Protein AF-0000000078791042 (afdb_homodimer)

pLDDT: mean 93.96, std 5.92, range [61.25, 98.75]

Organism: Lacticaseibacillus rhamnosus (strain LMS2-1) (NCBI:txid525361)

Structure (mmCIF, N/CA/C/O backbone):
data_AF-0000000078791042-model_v1
#
loop_
_entity.id
_entity.type
_entity.pdbx_description
1 polymer 'WYL domain-containing protein'
#
loop_
_atom_site.group_PDB
_atom_site.id
_atom_site.type_symbol
_atom_site.label_atom_id
_atom_site.label_alt_id
_atom_site.label_comp_id
_atom_site.label_asym_id
_atom_site.label_entity_id
_atom_site.label_seq_id
_atom_site.pdbx_PDB_ins_code
_atom_site.Cartn_x
_atom_site.Cartn_y
_atom_site.Cartn_z
_atom_site.occupancy
_atom_site.B_iso_or_equiv
_atom_site.auth_seq_id
_atom_site.auth_comp_id
_atom_site.auth_asym_id
_atom_site.auth_atom_id
_atom_site.pdbx_PDB_model_num
ATOM 1 N N . MET A 1 1 ? 15.125 -18.984 -14.133 1 85.19 1 MET A N 1
ATOM 2 C CA . MET A 1 1 ? 14.148 -17.922 -14.344 1 85.19 1 MET A CA 1
ATOM 3 C C . MET A 1 1 ? 12.906 -18.141 -13.492 1 85.19 1 MET A C 1
ATOM 5 O O . MET A 1 1 ? 12.453 -17.25 -12.789 1 85.19 1 MET A O 1
ATOM 9 N N . ASN A 1 2 ? 12.516 -19.375 -13.312 1 93.25 2 ASN A N 1
ATOM 10 C CA . ASN A 1 2 ? 11.312 -19.672 -12.547 1 93.25 2 ASN A CA 1
ATOM 11 C C . ASN A 1 2 ? 11.523 -19.422 -11.055 1 93.25 2 ASN A C 1
ATOM 13 O O . ASN A 1 2 ? 10.625 -18.953 -10.367 1 93.25 2 ASN A O 1
ATOM 17 N N . GLY A 1 3 ? 12.711 -19.719 -10.641 1 96.06 3 GLY A N 1
ATOM 18 C CA . GLY A 1 3 ? 13 -19.469 -9.234 1 96.06 3 GLY A CA 1
ATOM 19 C C . GLY A 1 3 ? 12.906 -18 -8.859 1 96.06 3 GLY A C 1
ATOM 20 O O . GLY A 1 3 ? 12.375 -17.656 -7.805 1 96.06 3 GLY A O 1
ATOM 21 N N . GLN A 1 4 ? 13.422 -17.172 -9.766 1 97.06 4 GLN A N 1
ATOM 22 C CA . GLN A 1 4 ? 13.383 -15.727 -9.555 1 97.06 4 GLN A CA 1
ATOM 23 C C . GLN A 1 4 ? 11.945 -15.211 -9.539 1 97.06 4 GLN A C 1
ATOM 25 O O . GLN A 1 4 ? 11.594 -14.359 -8.727 1 97.06 4 GLN A O 1
ATOM 30 N N . ILE A 1 5 ? 11.227 -15.773 -10.422 1 97.94 5 ILE A N 1
ATOM 31 C CA . ILE A 1 5 ? 9.82 -15.391 -10.547 1 97.94 5 ILE A CA 1
ATOM 32 C C . ILE A 1 5 ? 9.07 -15.773 -9.273 1 97.94 5 ILE A C 1
ATOM 34 O O . ILE A 1 5 ? 8.352 -14.953 -8.695 1 97.94 5 ILE A O 1
ATOM 38 N N . VAL A 1 6 ? 9.266 -16.984 -8.805 1 98.44 6 VAL A N 1
ATOM 39 C CA . VAL A 1 6 ? 8.57 -17.484 -7.621 1 98.44 6 VAL A CA 1
ATOM 40 C C . VAL A 1 6 ? 9 -16.672 -6.395 1 98.44 6 VAL A C 1
ATOM 42 O O . VAL A 1 6 ? 8.164 -16.344 -5.547 1 98.44 6 VAL A O 1
ATOM 45 N N . LEU A 1 7 ? 10.273 -16.359 -6.324 1 98.19 7 LEU A N 1
ATOM 46 C CA . LEU A 1 7 ? 10.773 -15.531 -5.227 1 98.19 7 LEU A CA 1
ATOM 47 C C . LEU A 1 7 ? 10.07 -14.172 -5.199 1 98.19 7 LEU A C 1
ATOM 49 O O . LEU A 1 7 ? 9.617 -13.727 -4.145 1 98.19 7 LEU A O 1
ATOM 53 N N . ALA A 1 8 ? 9.953 -13.562 -6.336 1 98.38 8 ALA A N 1
ATOM 54 C CA . ALA A 1 8 ? 9.328 -12.242 -6.445 1 98.38 8 ALA A CA 1
ATOM 55 C C . ALA A 1 8 ? 7.848 -12.305 -6.078 1 98.38 8 ALA A C 1
ATOM 57 O O . ALA A 1 8 ? 7.371 -11.531 -5.25 1 98.38 8 ALA A O 1
ATOM 58 N N . ILE A 1 9 ? 7.113 -13.266 -6.637 1 98.69 9 ILE A N 1
ATOM 59 C CA . ILE A 1 9 ? 5.68 -13.391 -6.398 1 98.69 9 ILE A CA 1
ATOM 60 C C . ILE A 1 9 ? 5.422 -13.664 -4.922 1 98.69 9 ILE A C 1
ATOM 62 O O . ILE A 1 9 ? 4.52 -13.078 -4.32 1 98.69 9 ILE A O 1
ATOM 66 N N . SER A 1 10 ? 6.23 -14.531 -4.375 1 98.69 10 SER A N 1
ATOM 67 C CA . SER A 1 10 ? 6.051 -14.906 -2.975 1 98.69 10 SER A CA 1
ATOM 68 C C . SER A 1 10 ? 6.227 -13.703 -2.055 1 98.69 10 SER A C 1
ATOM 70 O O . SER A 1 10 ? 5.426 -13.492 -1.141 1 98.69 10 SER A O 1
ATOM 72 N N . ASN A 1 11 ? 7.254 -12.922 -2.299 1 98.5 11 ASN A N 1
ATOM 73 C CA . ASN A 1 11 ? 7.465 -11.734 -1.477 1 98.5 11 ASN A CA 1
ATOM 74 C C . ASN A 1 11 ? 6.312 -10.742 -1.615 1 98.5 11 ASN A C 1
ATOM 76 O O . ASN A 1 11 ? 5.891 -10.133 -0.631 1 98.5 11 ASN A O 1
ATOM 80 N N . ILE A 1 12 ? 5.812 -10.578 -2.793 1 98.5 12 ILE A N 1
ATOM 81 C CA . ILE A 1 12 ? 4.695 -9.664 -3.027 1 98.5 12 ILE A CA 1
ATOM 82 C C . ILE A 1 12 ? 3.459 -10.164 -2.279 1 98.5 12 ILE A C 1
ATOM 84 O O . ILE A 1 12 ? 2.758 -9.383 -1.638 1 98.5 12 ILE A O 1
ATOM 88 N N . LEU A 1 13 ? 3.213 -11.492 -2.334 1 98.38 13 LEU A N 1
ATOM 89 C CA . LEU A 1 13 ? 2.104 -12.078 -1.59 1 98.38 13 LEU A CA 1
ATOM 90 C C . LEU A 1 13 ? 2.254 -11.812 -0.095 1 98.38 13 LEU A C 1
ATOM 92 O O . LEU A 1 13 ? 1.306 -11.375 0.561 1 98.38 13 LEU A O 1
ATOM 96 N N . LEU A 1 14 ? 3.438 -12.055 0.384 1 97.88 14 LEU A N 1
ATOM 97 C CA . LEU A 1 14 ? 3.723 -11.914 1.808 1 97.88 14 LEU A CA 1
ATOM 98 C C . LEU A 1 14 ? 3.58 -10.461 2.248 1 97.88 14 LEU A C 1
ATOM 100 O O . LEU A 1 14 ? 3.125 -10.188 3.359 1 97.88 14 LEU A O 1
ATOM 104 N N . GLY A 1 15 ? 3.941 -9.57 1.376 1 97.38 15 GLY A N 1
ATOM 105 C CA . GLY A 1 15 ? 3.861 -8.148 1.702 1 97.38 15 GLY A CA 1
ATOM 106 C C . GLY A 1 15 ? 2.469 -7.578 1.532 1 97.38 15 GLY A C 1
ATOM 107 O O . GLY A 1 15 ? 2.176 -6.488 2.031 1 97.38 15 GLY A O 1
ATOM 108 N N . SER A 1 16 ? 1.621 -8.273 0.773 1 97.19 16 SER A N 1
ATOM 109 C CA . SER A 1 16 ? 0.273 -7.777 0.514 1 97.19 16 SER A CA 1
ATOM 110 C C . SER A 1 16 ? -0.591 -7.844 1.77 1 97.19 16 SER A C 1
ATOM 112 O O . SER A 1 16 ? -1.515 -7.047 1.937 1 97.19 16 SER A O 1
ATOM 114 N N . ARG A 1 17 ? -0.353 -8.891 2.625 1 96.75 17 ARG A N 1
ATOM 115 C CA . ARG A 1 17 ? -1.062 -9.141 3.877 1 96.75 17 ARG A CA 1
ATOM 116 C C . ARG A 1 17 ? -2.518 -9.516 3.615 1 96.75 17 ARG A C 1
ATOM 118 O O . ARG A 1 17 ? -3.33 -9.555 4.543 1 96.75 17 ARG A O 1
ATOM 125 N N . ALA A 1 18 ? -2.816 -9.82 2.42 1 96.88 18 ALA A N 1
ATOM 126 C CA . ALA A 1 18 ? -4.203 -9.875 1.97 1 96.88 18 ALA A CA 1
ATOM 127 C C . ALA A 1 18 ? -4.824 -11.242 2.264 1 96.88 18 ALA A C 1
ATOM 129 O O . ALA A 1 18 ? -6.047 -11.375 2.334 1 96.88 18 ALA A O 1
ATOM 130 N N . LEU A 1 19 ? -4 -12.281 2.391 1 96.94 19 LEU A N 1
ATOM 131 C CA . LEU A 1 19 ? -4.523 -13.641 2.455 1 96.94 19 LEU A CA 1
ATOM 132 C C . LEU A 1 19 ? -4.473 -14.172 3.883 1 96.94 19 LEU A C 1
ATOM 134 O O . LEU A 1 19 ? -3.547 -13.859 4.633 1 96.94 19 LEU A O 1
ATOM 138 N N . LEU A 1 20 ? -5.477 -14.984 4.199 1 96.44 20 LEU A N 1
ATOM 139 C CA . LEU A 1 20 ? -5.379 -15.781 5.414 1 96.44 20 LEU A CA 1
ATOM 140 C C . LEU A 1 20 ? -4.18 -16.719 5.352 1 96.44 20 LEU A C 1
ATOM 142 O O . LEU A 1 20 ? -3.812 -17.188 4.277 1 96.44 20 LEU A O 1
ATOM 146 N N . PRO A 1 21 ? -3.635 -17.016 6.555 1 95.25 21 PRO A N 1
ATOM 147 C CA . PRO A 1 21 ? -2.453 -17.875 6.574 1 95.25 21 PRO A CA 1
ATOM 148 C C . PRO A 1 21 ? -2.662 -19.188 5.797 1 95.25 21 PRO A C 1
ATOM 150 O O . PRO A 1 21 ? -1.775 -19.609 5.055 1 95.25 21 PRO A O 1
ATOM 153 N N . SER A 1 22 ? -3.818 -19.781 5.887 1 96.31 22 SER A N 1
ATOM 154 C CA . SER A 1 22 ? -4.086 -21.031 5.176 1 96.31 22 SER A CA 1
ATOM 155 C C . SER A 1 22 ? -4.117 -20.812 3.666 1 96.31 22 SER A C 1
ATOM 157 O O . SER A 1 22 ? -3.613 -21.641 2.902 1 96.31 22 SER A O 1
ATOM 159 N N . GLU A 1 23 ? -4.707 -19.719 3.24 1 97.12 23 GLU A N 1
ATOM 160 C CA . GLU A 1 23 ? -4.746 -19.391 1.819 1 97.12 23 GLU A CA 1
ATOM 161 C C . GLU A 1 23 ? -3.359 -19.031 1.298 1 97.12 23 GLU A C 1
ATOM 163 O O . GLU A 1 23 ? -3.016 -19.344 0.159 1 97.12 23 GLU A O 1
ATOM 168 N N . LEU A 1 24 ? -2.637 -18.312 2.15 1 97.69 24 LEU A N 1
ATOM 169 C CA . LEU A 1 24 ? -1.258 -18 1.796 1 97.69 24 LEU A CA 1
ATOM 170 C C . LEU A 1 24 ? -0.441 -19.266 1.594 1 97.69 24 LEU A C 1
ATOM 172 O O . LEU A 1 24 ? 0.312 -19.375 0.624 1 97.69 24 LEU A O 1
ATOM 176 N N . ASP A 1 25 ? -0.607 -20.219 2.475 1 97.5 25 ASP A N 1
ATOM 177 C CA . ASP A 1 25 ? 0.098 -21.484 2.354 1 97.5 25 ASP A CA 1
ATOM 178 C C . ASP A 1 25 ? -0.269 -22.203 1.051 1 97.5 25 ASP A C 1
ATOM 180 O O . ASP A 1 25 ? 0.604 -22.719 0.357 1 97.5 25 ASP A O 1
ATOM 184 N N . ALA A 1 26 ? -1.521 -22.219 0.765 1 97.62 26 ALA A N 1
ATOM 185 C CA . ALA A 1 26 ? -1.974 -22.844 -0.479 1 97.62 26 ALA A CA 1
ATOM 186 C C . ALA A 1 26 ? -1.373 -22.141 -1.692 1 97.62 26 ALA A C 1
ATOM 188 O O . ALA A 1 26 ? -0.948 -22.781 -2.648 1 97.62 26 ALA A O 1
ATOM 189 N N . ALA A 1 27 ? -1.361 -20.828 -1.652 1 98.12 27 ALA A N 1
ATOM 190 C CA . ALA A 1 27 ? -0.813 -20.031 -2.75 1 98.12 27 ALA A CA 1
ATOM 191 C C . ALA A 1 27 ? 0.679 -20.297 -2.928 1 98.12 27 ALA A C 1
ATOM 193 O O . ALA A 1 27 ? 1.148 -20.516 -4.047 1 98.12 27 ALA A O 1
ATOM 194 N N . LEU A 1 28 ? 1.379 -20.312 -1.827 1 98.31 28 LEU A N 1
ATOM 195 C CA . LEU A 1 28 ? 2.812 -20.578 -1.887 1 98.31 28 LEU A CA 1
ATOM 196 C C . LEU A 1 28 ? 3.092 -21.984 -2.377 1 98.31 28 LEU A C 1
ATOM 198 O O . LEU A 1 28 ? 4.008 -22.203 -3.176 1 98.31 28 LEU A O 1
ATOM 202 N N . ASN A 1 29 ? 2.352 -22.938 -1.896 1 97.94 29 ASN A N 1
ATOM 203 C CA . ASN A 1 29 ? 2.51 -24.312 -2.359 1 97.94 29 ASN A CA 1
ATOM 204 C C . ASN A 1 29 ? 2.277 -24.422 -3.863 1 97.94 29 ASN A C 1
ATOM 206 O O . ASN A 1 29 ? 2.998 -25.156 -4.555 1 97.94 29 ASN A O 1
ATOM 210 N N . TYR A 1 30 ? 1.313 -23.781 -4.324 1 98.19 30 TYR A N 1
ATOM 211 C CA . TYR A 1 30 ? 1.062 -23.75 -5.758 1 98.19 30 TYR A CA 1
ATOM 212 C C . TYR A 1 30 ? 2.268 -23.203 -6.516 1 98.19 30 TYR A C 1
ATOM 214 O O . TYR A 1 30 ? 2.701 -23.797 -7.512 1 98.19 30 TYR A O 1
ATOM 222 N N . LEU A 1 31 ? 2.785 -22.078 -6.066 1 98.25 31 LEU A N 1
ATOM 223 C CA . LEU A 1 31 ? 3.943 -21.469 -6.699 1 98.25 31 LEU A CA 1
ATOM 224 C C . LEU A 1 31 ? 5.133 -22.422 -6.719 1 98.25 31 LEU A C 1
ATOM 226 O O . LEU A 1 31 ? 5.809 -22.562 -7.738 1 98.25 31 LEU A O 1
ATOM 230 N N . PHE A 1 32 ? 5.32 -23.109 -5.645 1 98 32 PHE A N 1
ATOM 231 C CA . PHE A 1 32 ? 6.496 -23.953 -5.484 1 98 32 PHE A CA 1
ATOM 232 C C . PHE A 1 32 ? 6.363 -25.234 -6.305 1 98 32 PHE A C 1
ATOM 234 O O . PHE A 1 32 ? 7.363 -25.844 -6.699 1 98 32 PHE A O 1
ATOM 241 N N . SER A 1 33 ? 5.16 -25.625 -6.555 1 96.69 33 SER A N 1
ATOM 242 C CA . SER A 1 33 ? 4.918 -26.891 -7.238 1 96.69 33 SER A CA 1
ATOM 243 C C . SER A 1 33 ? 5.473 -26.875 -8.656 1 96.69 33 SER A C 1
ATOM 245 O O . SER A 1 33 ? 5.695 -27.922 -9.258 1 96.69 33 SER A O 1
ATOM 247 N N . GLY A 1 34 ? 5.695 -25.672 -9.195 1 95.88 34 GLY A N 1
ATOM 248 C CA . GLY A 1 34 ? 6.242 -25.562 -10.539 1 95.88 34 GLY A CA 1
ATOM 249 C C . GLY A 1 34 ? 7.758 -25.562 -10.578 1 95.88 34 GLY A C 1
ATOM 250 O O . GLY A 1 34 ? 8.359 -25.562 -11.648 1 95.88 34 GLY A O 1
ATOM 251 N N . LEU A 1 35 ? 8.391 -25.672 -9.484 1 97.56 35 LEU A N 1
ATOM 252 C CA . LEU A 1 35 ? 9.844 -25.656 -9.391 1 97.56 35 LEU A CA 1
ATOM 253 C C . LEU A 1 35 ? 10.391 -27.078 -9.203 1 97.56 35 LEU A C 1
ATOM 255 O O . LEU A 1 35 ? 9.688 -27.953 -8.695 1 97.56 35 LEU A O 1
ATOM 259 N N . SER A 1 36 ? 11.656 -27.297 -9.617 1 97.19 36 SER A N 1
ATOM 260 C CA . SER A 1 36 ? 12.359 -28.516 -9.25 1 97.19 36 SER A CA 1
ATOM 261 C C . SER A 1 36 ? 12.547 -28.625 -7.742 1 97.19 36 SER A C 1
ATOM 263 O O . SER A 1 36 ? 12.523 -27.609 -7.043 1 97.19 36 SER A O 1
ATOM 265 N N . PRO A 1 37 ? 12.711 -29.797 -7.246 1 97.19 37 PRO A N 1
ATOM 266 C CA . PRO A 1 37 ? 12.914 -29.953 -5.805 1 97.19 37 PRO A CA 1
ATOM 267 C C . PRO A 1 37 ? 14.078 -29.109 -5.277 1 97.19 37 PRO A C 1
ATOM 269 O O . PRO A 1 37 ? 13.969 -28.516 -4.207 1 97.19 37 PRO A O 1
ATOM 272 N N . VAL A 1 38 ? 15.133 -29.062 -6.004 1 96.94 38 VAL A N 1
ATOM 273 C CA . VAL A 1 38 ? 16.297 -28.297 -5.59 1 96.94 38 VAL A CA 1
ATOM 274 C C . VAL A 1 38 ? 15.945 -26.812 -5.504 1 96.94 38 VAL A C 1
ATOM 276 O O . VAL A 1 38 ? 16.297 -26.141 -4.531 1 96.94 38 VAL A O 1
ATOM 279 N N . LYS A 1 39 ? 15.211 -26.312 -6.477 1 96.81 39 LYS A N 1
ATOM 280 C CA . LYS A 1 39 ? 14.836 -24.906 -6.504 1 96.81 39 LYS A CA 1
ATOM 281 C C . LYS A 1 39 ? 13.812 -24.578 -5.414 1 96.81 39 LYS A C 1
ATOM 283 O O . LYS A 1 39 ? 13.805 -23.484 -4.867 1 96.81 39 LYS A O 1
ATOM 288 N N . GLN A 1 40 ? 12.984 -25.547 -5.102 1 97.81 40 GLN A N 1
ATOM 289 C CA . GLN A 1 40 ? 12.039 -25.359 -4.008 1 97.81 40 GLN A CA 1
ATOM 290 C C . GLN A 1 40 ? 12.773 -25.109 -2.689 1 97.81 40 GLN A C 1
ATOM 292 O O . GLN A 1 40 ? 12.43 -24.188 -1.95 1 97.81 40 GLN A O 1
ATOM 297 N N . VAL A 1 41 ? 13.703 -25.938 -2.438 1 97.06 41 VAL A N 1
ATOM 298 C CA . VAL A 1 41 ? 14.469 -25.812 -1.2 1 97.06 41 VAL A CA 1
ATOM 299 C C . VAL A 1 41 ? 15.156 -24.453 -1.152 1 97.06 41 VAL A C 1
ATOM 301 O O . VAL A 1 41 ? 15.125 -23.766 -0.127 1 97.06 41 VAL A O 1
ATOM 304 N N . GLU A 1 42 ? 15.758 -24.047 -2.258 1 96 42 GLU A N 1
ATOM 305 C CA . GLU A 1 42 ? 16.484 -22.781 -2.352 1 96 42 GLU A CA 1
ATOM 306 C C . GLU A 1 42 ? 15.555 -21.594 -2.082 1 96 42 GLU A C 1
ATOM 308 O O . GLU A 1 42 ? 15.859 -20.734 -1.252 1 96 42 GLU A O 1
ATOM 313 N N . VAL A 1 43 ? 14.422 -21.562 -2.768 1 97.12 43 VAL A N 1
ATOM 314 C CA . VAL A 1 43 ? 13.508 -20.422 -2.656 1 97.12 43 VAL A CA 1
ATOM 315 C C . VAL A 1 43 ? 12.883 -20.406 -1.264 1 97.12 43 VAL A C 1
ATOM 317 O O . VAL A 1 43 ? 12.711 -19.344 -0.67 1 97.12 43 VAL A O 1
ATOM 320 N N . ARG A 1 44 ? 12.586 -21.547 -0.712 1 96.62 44 ARG A N 1
ATOM 321 C CA . ARG A 1 44 ? 12.031 -21.625 0.635 1 96.62 44 ARG A CA 1
ATOM 322 C C . ARG A 1 44 ? 13.008 -21.047 1.659 1 96.62 44 ARG A C 1
ATOM 324 O O . ARG A 1 44 ? 12.594 -20.359 2.594 1 96.62 44 ARG A O 1
ATOM 331 N N . GLN A 1 45 ? 14.211 -21.375 1.488 1 95.12 45 GLN A N 1
ATOM 332 C CA . GLN A 1 45 ? 15.234 -20.844 2.383 1 95.12 45 GLN A CA 1
ATOM 333 C C . GLN A 1 45 ? 15.312 -19.328 2.275 1 95.12 45 GLN A C 1
ATOM 335 O O . GLN A 1 45 ? 15.43 -18.625 3.289 1 95.12 45 GLN A O 1
ATOM 340 N N . GLN A 1 46 ? 15.242 -18.859 1.107 1 95.19 46 GLN A N 1
ATOM 341 C CA . GLN A 1 46 ? 15.344 -17.422 0.863 1 95.19 46 GLN A CA 1
ATOM 342 C C . GLN A 1 46 ? 14.141 -16.672 1.434 1 95.19 46 GLN A C 1
ATOM 344 O O . GLN A 1 46 ? 14.219 -15.492 1.745 1 95.19 46 GLN A O 1
ATOM 349 N N . LEU A 1 47 ? 13.008 -17.344 1.618 1 95.94 47 LEU A N 1
ATOM 350 C CA . LEU A 1 47 ? 11.766 -16.719 2.053 1 95.94 47 LEU A CA 1
ATOM 351 C C . LEU A 1 47 ? 11.547 -16.922 3.551 1 95.94 47 LEU A C 1
ATOM 353 O O . LEU A 1 47 ? 10.547 -16.469 4.102 1 95.94 47 LEU A O 1
ATOM 357 N N . ARG A 1 48 ? 12.461 -17.562 4.191 1 93.75 48 ARG A N 1
ATOM 358 C CA . ARG A 1 48 ? 12.266 -17.969 5.582 1 93.75 48 ARG A CA 1
ATOM 359 C C . ARG A 1 48 ? 11.891 -16.781 6.457 1 93.75 48 ARG A C 1
ATOM 361 O O . ARG A 1 48 ? 10.898 -16.828 7.188 1 93.75 48 ARG A O 1
ATOM 368 N N . ILE A 1 49 ? 12.625 -15.727 6.355 1 92.88 49 ILE A N 1
ATOM 369 C CA . ILE A 1 49 ? 12.398 -14.555 7.199 1 92.88 49 ILE A CA 1
ATOM 370 C C . ILE A 1 49 ? 11.07 -13.906 6.832 1 92.88 49 ILE A C 1
ATOM 372 O O . ILE A 1 49 ? 10.242 -13.625 7.707 1 92.88 49 ILE A O 1
ATOM 376 N N . ALA A 1 50 ? 10.852 -13.656 5.566 1 94.56 50 ALA A N 1
ATOM 377 C CA . ALA A 1 50 ? 9.617 -13.016 5.113 1 94.56 50 ALA A CA 1
ATOM 378 C C . ALA A 1 50 ? 8.398 -13.844 5.5 1 94.56 50 ALA A C 1
ATOM 380 O O . ALA A 1 50 ? 7.41 -13.305 6.008 1 94.56 50 ALA A O 1
ATOM 381 N N . ARG A 1 51 ? 8.469 -15.102 5.277 1 95.31 51 ARG A N 1
ATOM 382 C CA . ARG A 1 51 ? 7.348 -15.984 5.586 1 95.31 51 ARG A CA 1
ATOM 383 C C . ARG A 1 51 ? 7.09 -16.031 7.086 1 95.31 51 ARG A C 1
ATOM 385 O O . ARG A 1 51 ? 5.938 -16 7.523 1 95.31 51 ARG A O 1
ATOM 392 N N . GLY A 1 52 ? 8.117 -16.109 7.852 1 94.94 52 GLY A N 1
ATOM 393 C CA . GLY A 1 52 ? 7.992 -16.156 9.297 1 94.94 52 GLY A CA 1
ATOM 394 C C . GLY A 1 52 ? 7.457 -14.875 9.898 1 94.94 52 GLY A C 1
ATOM 395 O O . GLY A 1 52 ? 7.02 -14.859 11.055 1 94.94 52 GLY A O 1
ATOM 396 N N . SER A 1 53 ? 7.523 -13.836 9.117 1 95.5 53 SER A N 1
ATOM 397 C CA . SER A 1 53 ? 7.117 -12.523 9.617 1 95.5 53 SER A CA 1
ATOM 398 C C . SER A 1 53 ? 5.801 -12.078 8.992 1 95.5 53 SER A C 1
ATOM 400 O O . SER A 1 53 ? 5.473 -10.891 9.008 1 95.5 53 SER A O 1
ATOM 402 N N . TYR A 1 54 ? 5.121 -13.023 8.375 1 96.25 54 TYR A N 1
ATOM 403 C CA . TYR A 1 54 ? 3.854 -12.656 7.75 1 96.25 54 TYR A CA 1
ATOM 404 C C . TYR A 1 54 ? 2.904 -12.031 8.773 1 96.25 54 TYR A C 1
ATOM 406 O O . TYR A 1 54 ? 2.74 -12.562 9.875 1 96.25 54 TYR A O 1
ATOM 414 N N . THR A 1 55 ? 2.295 -10.914 8.445 1 95.25 55 THR A N 1
ATOM 415 C CA . THR A 1 55 ? 1.354 -10.172 9.273 1 95.25 55 THR A CA 1
ATOM 416 C C . THR A 1 55 ? 0.046 -9.93 8.516 1 95.25 55 THR A C 1
ATOM 418 O O . THR A 1 55 ? -0.054 -8.992 7.723 1 95.25 55 THR A O 1
ATOM 421 N N . PRO A 1 56 ? -0.935 -10.727 8.805 1 94.25 56 PRO A N 1
ATOM 422 C CA . PRO A 1 56 ? -2.219 -10.539 8.125 1 94.25 56 PRO A CA 1
ATOM 423 C C . PRO A 1 56 ? -2.918 -9.25 8.547 1 94.25 56 PRO A C 1
ATOM 425 O O . PRO A 1 56 ? -2.504 -8.602 9.516 1 94.25 56 PRO A O 1
ATOM 428 N N . LEU A 1 57 ? -3.957 -8.875 7.777 1 94.88 57 LEU A N 1
ATOM 429 C CA . LEU A 1 57 ? -4.801 -7.742 8.148 1 94.88 57 LEU A CA 1
ATOM 430 C C . LEU A 1 57 ? -5.523 -8.016 9.469 1 94.88 57 LEU A C 1
ATOM 432 O O . LEU A 1 57 ? -5.539 -9.148 9.945 1 94.88 57 LEU A O 1
ATOM 436 N N . SER A 1 58 ? -6.109 -7.016 10.055 1 92.75 58 SER A N 1
ATOM 437 C CA . SER A 1 58 ? -6.676 -7.078 11.398 1 92.75 58 SER A CA 1
ATOM 438 C C . SER A 1 58 ? -7.871 -8.023 11.453 1 92.75 58 SER A C 1
ATOM 440 O O . SER A 1 58 ? -8.133 -8.641 12.484 1 92.75 58 SER A O 1
ATOM 442 N N . GLN A 1 59 ? -8.633 -8.094 10.375 1 91.56 59 GLN A N 1
ATOM 443 C CA . GLN A 1 59 ? -9.781 -8.992 10.281 1 91.56 59 GLN A CA 1
ATOM 444 C C . GLN A 1 59 ? -9.719 -9.828 9.008 1 91.56 59 GLN A C 1
ATOM 446 O O . GLN A 1 59 ? -10.555 -9.672 8.117 1 91.56 59 GLN A O 1
ATOM 451 N N . PRO A 1 60 ? -8.797 -10.719 9.102 1 90.12 60 PRO A N 1
ATOM 452 C CA . PRO A 1 60 ? -8.609 -11.516 7.887 1 90.12 60 PRO A CA 1
ATOM 453 C C . PRO A 1 60 ? -9.797 -12.422 7.582 1 90.12 60 PRO A C 1
ATOM 455 O O . PRO A 1 60 ? -10.414 -12.969 8.5 1 90.12 60 PRO A O 1
ATOM 458 N N . LYS A 1 61 ? -10.164 -12.539 6.332 1 91.56 61 LYS A N 1
ATOM 459 C CA . LYS A 1 61 ? -11.273 -13.367 5.863 1 91.56 61 LYS A CA 1
ATOM 460 C C . LYS A 1 61 ? -10.82 -14.32 4.758 1 91.56 61 LYS A C 1
ATOM 462 O O . LYS A 1 61 ? -9.82 -14.062 4.086 1 91.56 61 LYS A O 1
ATOM 467 N N . LEU A 1 62 ? -11.539 -15.406 4.688 1 90.81 62 LEU A N 1
ATOM 468 C CA . LEU A 1 62 ? -11.391 -16.25 3.508 1 90.81 62 LEU A CA 1
ATOM 469 C C . LEU A 1 62 ? -11.82 -15.516 2.248 1 90.81 62 LEU A C 1
ATOM 471 O O . LEU A 1 62 ? -12.938 -14.984 2.188 1 90.81 62 LEU A O 1
ATOM 475 N N . LEU A 1 63 ? -10.922 -15.5 1.226 1 93.94 63 LEU A N 1
ATOM 476 C CA . LEU A 1 63 ? -11.211 -14.594 0.119 1 93.94 63 LEU A CA 1
ATOM 477 C C . LEU A 1 63 ? -11.227 -15.344 -1.208 1 93.94 63 LEU A C 1
ATOM 479 O O . LEU A 1 63 ? -11.828 -14.883 -2.18 1 93.94 63 LEU A O 1
ATOM 483 N N . LEU A 1 64 ? -10.578 -16.484 -1.309 1 95.19 64 LEU A N 1
ATOM 484 C CA . LEU A 1 64 ? -10.328 -17.125 -2.598 1 95.19 64 LEU A CA 1
ATOM 485 C C . LEU A 1 64 ? -11.648 -17.516 -3.268 1 95.19 64 LEU A C 1
ATOM 487 O O . LEU A 1 64 ? -11.844 -17.234 -4.453 1 95.19 64 LEU A O 1
ATOM 491 N N . SER A 1 65 ? -12.523 -18.125 -2.479 1 94.31 65 SER A N 1
ATOM 492 C CA . SER A 1 65 ? -13.805 -18.562 -3.043 1 94.31 65 SER A CA 1
ATOM 493 C C . SER A 1 65 ? -14.656 -17.359 -3.457 1 94.31 65 SER A C 1
ATOM 495 O O . SER A 1 65 ? -15.266 -17.375 -4.527 1 94.31 65 SER A O 1
ATOM 497 N N . ARG A 1 66 ? -14.695 -16.359 -2.588 1 95.5 66 ARG A N 1
ATOM 498 C CA . ARG A 1 66 ? -15.477 -15.164 -2.871 1 95.5 66 ARG A CA 1
ATOM 499 C C . ARG A 1 66 ? -14.938 -14.438 -4.098 1 95.5 66 ARG A C 1
ATOM 501 O O . ARG A 1 66 ? -15.703 -13.914 -4.906 1 95.5 66 ARG A O 1
ATOM 508 N N . LEU A 1 67 ? -13.68 -14.359 -4.242 1 97.06 67 LEU A N 1
ATOM 509 C CA . LEU A 1 67 ? -13.039 -13.742 -5.395 1 97.06 67 LEU A CA 1
ATOM 510 C C . LEU A 1 67 ? -13.477 -14.43 -6.688 1 97.06 67 LEU A C 1
ATOM 512 O O . LEU A 1 67 ? -13.844 -13.758 -7.656 1 97.06 67 LEU A O 1
ATOM 516 N N . ALA A 1 68 ? -13.398 -15.695 -6.676 1 95.31 68 ALA A N 1
ATOM 517 C CA . ALA A 1 68 ? -13.766 -16.484 -7.855 1 95.31 68 ALA A CA 1
ATOM 518 C C . ALA A 1 68 ? -15.242 -16.312 -8.188 1 95.31 68 ALA A C 1
ATOM 520 O O . ALA A 1 68 ? -15.617 -16.219 -9.352 1 95.31 68 ALA A O 1
ATOM 521 N N . GLU A 1 69 ? -16.016 -16.328 -7.172 1 96.56 69 GLU A N 1
ATOM 522 C CA . GLU A 1 69 ? -17.453 -16.156 -7.344 1 96.56 69 GLU A CA 1
ATOM 523 C C . GLU A 1 69 ? -17.766 -14.812 -7.992 1 96.56 69 GLU A C 1
ATOM 525 O O . GLU A 1 69 ? -18.516 -14.75 -8.969 1 96.56 69 GLU A O 1
ATOM 530 N N . VAL A 1 70 ? -17.203 -13.797 -7.473 1 97.62 70 VAL A N 1
ATOM 531 C CA . VAL A 1 70 ? -17.484 -12.453 -7.969 1 97.62 70 VAL A CA 1
ATOM 532 C C . VAL A 1 70 ? -16.922 -12.305 -9.383 1 97.62 70 VAL A C 1
ATOM 534 O O . VAL A 1 70 ? -17.562 -11.695 -10.242 1 97.62 70 VAL A O 1
ATOM 537 N N . ALA A 1 71 ? -15.773 -12.859 -9.633 1 97 71 ALA A N 1
ATOM 538 C CA . ALA A 1 71 ? -15.203 -12.828 -10.977 1 97 71 ALA A CA 1
ATOM 539 C C . ALA A 1 71 ? -16.141 -13.5 -11.977 1 97 71 ALA A C 1
ATOM 541 O O . ALA A 1 71 ? -16.312 -13.023 -13.102 1 97 71 ALA A O 1
ATOM 542 N N . ALA A 1 72 ? -16.703 -14.586 -11.594 1 95.5 72 ALA A N 1
ATOM 543 C CA . ALA A 1 72 ? -17.656 -15.289 -12.453 1 95.5 72 ALA A CA 1
ATOM 544 C C . ALA A 1 72 ? -18.906 -14.445 -12.703 1 95.5 72 ALA A C 1
ATOM 546 O O . ALA A 1 72 ? -19.438 -14.43 -13.812 1 95.5 72 ALA A O 1
ATOM 547 N N . TYR A 1 73 ? -19.391 -13.773 -11.602 1 97.31 73 TYR A N 1
ATOM 548 C CA . TYR A 1 73 ? -20.547 -12.898 -11.766 1 97.31 73 TYR A CA 1
ATOM 549 C C . TYR A 1 73 ? -20.25 -11.773 -12.75 1 97.31 73 TYR A C 1
ATOM 551 O O . TYR A 1 73 ? -21.109 -11.383 -13.539 1 97.31 73 TYR A O 1
ATOM 559 N N . ILE A 1 74 ? -19.062 -11.25 -12.727 1 96.19 74 ILE A N 1
ATOM 560 C CA . ILE A 1 74 ? -18.656 -10.203 -13.656 1 96.19 74 ILE A CA 1
ATOM 561 C C . ILE A 1 74 ? -18.625 -10.75 -15.078 1 96.19 74 ILE A C 1
ATOM 563 O O . ILE A 1 74 ? -19.188 -10.148 -15.992 1 96.19 74 ILE A O 1
ATOM 567 N N . ALA A 1 75 ? -18.062 -11.891 -15.258 1 92.94 75 ALA A N 1
ATOM 568 C CA . ALA A 1 75 ? -17.906 -12.5 -16.578 1 92.94 75 ALA A CA 1
ATOM 569 C C . ALA A 1 75 ? -19.25 -12.82 -17.203 1 92.94 75 ALA A C 1
ATOM 571 O O . ALA A 1 75 ? -19.422 -12.75 -18.422 1 92.94 75 ALA A O 1
ATOM 572 N N . ASN A 1 76 ? -20.219 -13.102 -16.375 1 94.31 76 ASN A N 1
ATOM 573 C CA . ASN A 1 76 ? -21.531 -13.516 -16.875 1 94.31 76 ASN A CA 1
ATOM 574 C C . ASN A 1 76 ? -22.547 -12.391 -16.75 1 94.31 76 ASN A C 1
ATOM 576 O O . ASN A 1 76 ? -23.75 -12.633 -16.875 1 94.31 76 ASN A O 1
ATOM 580 N N . HIS A 1 77 ? -22.172 -11.234 -16.453 1 94.56 77 HIS A N 1
ATOM 581 C CA . HIS A 1 77 ? -23 -10.031 -16.391 1 94.56 77 HIS A CA 1
ATOM 582 C C . HIS A 1 77 ? -24.172 -10.219 -15.445 1 94.56 77 HIS A C 1
ATOM 584 O O . HIS A 1 77 ? -25.328 -9.992 -15.836 1 94.56 77 HIS A O 1
ATOM 590 N N . ARG A 1 78 ? -23.875 -10.578 -14.195 1 97 78 ARG A N 1
ATOM 591 C CA . ARG A 1 78 ? -24.922 -10.82 -13.211 1 97 78 ARG A CA 1
ATOM 592 C C . ARG A 1 78 ? -25.109 -9.617 -12.297 1 97 78 ARG A C 1
ATOM 594 O O . ARG A 1 78 ? -24.156 -8.883 -12.039 1 97 78 ARG A O 1
ATOM 601 N N . ARG A 1 79 ? -26.312 -9.492 -11.859 1 97.69 79 ARG A N 1
ATOM 602 C CA . ARG A 1 79 ? -26.656 -8.523 -10.82 1 97.69 79 ARG A CA 1
ATOM 603 C C . ARG A 1 79 ? -26.812 -9.211 -9.469 1 97.69 79 ARG A C 1
ATOM 605 O O . ARG A 1 79 ? -27.359 -10.312 -9.383 1 97.69 79 ARG A O 1
ATOM 612 N N . LEU A 1 80 ? -26.406 -8.461 -8.5 1 98.25 80 LEU A N 1
ATOM 613 C CA . LEU A 1 80 ? -26.391 -9.086 -7.18 1 98.25 80 LEU A CA 1
ATOM 614 C C . LEU A 1 80 ? -27.266 -8.305 -6.203 1 98.25 80 LEU A C 1
ATOM 616 O O . LEU A 1 80 ? -27.297 -7.07 -6.242 1 98.25 80 LEU A O 1
ATOM 620 N N . THR A 1 81 ? -27.953 -8.992 -5.367 1 98.25 81 THR A N 1
ATOM 621 C CA . THR A 1 81 ? -28.453 -8.5 -4.09 1 98.25 81 THR A CA 1
ATOM 622 C C . THR A 1 81 ? -27.641 -9.055 -2.932 1 98.25 81 THR A C 1
ATOM 624 O O . THR A 1 81 ? -27.531 -10.273 -2.77 1 98.25 81 THR A O 1
ATOM 627 N N . PHE A 1 82 ? -27.016 -8.195 -2.156 1 97.75 82 PHE A N 1
ATOM 628 C CA . PHE A 1 82 ? -26.062 -8.656 -1.151 1 97.75 82 PHE A CA 1
ATOM 629 C C . PHE A 1 82 ? -26.047 -7.719 0.05 1 97.75 82 PHE A C 1
ATOM 631 O O . PHE A 1 82 ? -26.469 -6.562 -0.053 1 97.75 82 PHE A O 1
ATOM 638 N N . THR A 1 83 ? -25.641 -8.203 1.167 1 97.5 83 THR A N 1
ATOM 639 C CA . THR A 1 83 ? -25.406 -7.367 2.34 1 97.5 83 TH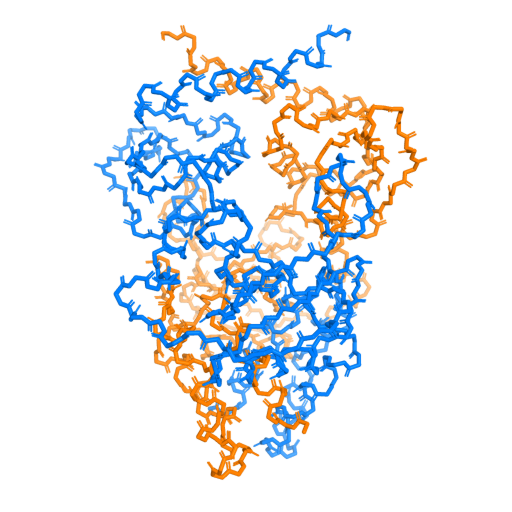R A CA 1
ATOM 640 C C . THR A 1 83 ? -23.984 -6.805 2.334 1 97.5 83 THR A C 1
ATOM 642 O O . THR A 1 83 ? -23.062 -7.461 1.86 1 97.5 83 THR A O 1
ATOM 645 N N . TYR A 1 84 ? -23.859 -5.562 2.793 1 96.25 84 TYR A N 1
ATOM 646 C CA . TYR A 1 84 ? -22.578 -4.883 2.811 1 96.25 84 TYR A CA 1
ATOM 647 C C . TYR A 1 84 ? -22.406 -4.051 4.078 1 96.25 84 TYR A C 1
ATOM 649 O O . TYR A 1 84 ? -23.312 -3.301 4.453 1 96.25 84 TYR A O 1
ATOM 657 N N . LEU A 1 85 ? -21.281 -4.188 4.688 1 93.38 85 LEU A N 1
ATOM 658 C CA . LEU A 1 85 ? -20.969 -3.389 5.871 1 93.38 85 LEU A CA 1
ATOM 659 C C . LEU A 1 85 ? -20.219 -2.121 5.488 1 93.38 85 LEU A C 1
ATOM 661 O O . LEU A 1 85 ? -19.047 -2.184 5.105 1 93.38 85 LEU A O 1
ATOM 665 N N . SER A 1 86 ? -20.859 -1.05 5.695 1 88.75 86 SER A N 1
ATOM 666 C CA . SER A 1 86 ? -20.297 0.245 5.32 1 88.75 86 SER A CA 1
ATOM 667 C C . SER A 1 86 ? -19.156 0.645 6.258 1 88.75 86 SER A C 1
ATOM 669 O O . SER A 1 86 ? -19.094 0.175 7.395 1 88.75 86 SER A O 1
ATOM 671 N N . SER A 1 87 ? -18.266 1.505 5.719 1 86.56 87 SER A N 1
ATOM 672 C CA . SER A 1 87 ? -17.203 2.08 6.539 1 86.56 87 SER A CA 1
ATOM 673 C C . SER A 1 87 ? -17.719 3.27 7.348 1 86.56 87 SER A C 1
ATOM 675 O O . SER A 1 87 ? -17.016 3.771 8.234 1 86.56 87 SER A O 1
ATOM 677 N N . GLN A 1 88 ? -18.844 3.652 7.078 1 81.06 88 GLN A N 1
ATOM 678 C CA . GLN A 1 88 ? -19.406 4.836 7.723 1 81.06 88 GLN A CA 1
ATOM 679 C C . GLN A 1 88 ? -19.938 4.508 9.117 1 81.06 88 GLN A C 1
ATOM 681 O O . GLN A 1 88 ? -20.719 3.576 9.281 1 81.06 88 GLN A O 1
ATOM 686 N N . ALA A 1 89 ? -19.578 5.344 10.07 1 76.44 89 ALA A N 1
ATOM 687 C CA . ALA A 1 89 ? -20 5.148 11.453 1 76.44 89 ALA A CA 1
ATOM 688 C C . ALA A 1 89 ? -21.516 5.25 11.578 1 76.44 89 ALA A C 1
ATOM 690 O O . ALA A 1 89 ? -22.125 4.625 12.461 1 76.44 89 ALA A O 1
ATOM 691 N N . THR A 1 90 ? -22.062 5.906 10.703 1 76.81 90 THR A N 1
ATOM 692 C CA . THR A 1 90 ? -23.5 6.129 10.758 1 76.81 90 THR A CA 1
ATOM 693 C C . THR A 1 90 ? -24.25 4.898 10.273 1 76.81 90 THR A C 1
ATOM 695 O O . THR A 1 90 ? -25.469 4.801 10.445 1 76.81 90 THR A O 1
ATOM 698 N N . GLU A 1 91 ? -23.547 3.977 9.648 1 81.56 91 GLU A N 1
ATOM 699 C CA . GLU A 1 91 ? -24.125 2.727 9.172 1 81.56 91 GLU A CA 1
ATOM 700 C C . GLU A 1 91 ? -23.391 1.521 9.758 1 81.56 91 GLU A C 1
ATOM 702 O O . GLU A 1 91 ? -22.75 0.762 9.031 1 81.56 91 GLU A O 1
ATOM 707 N N . PRO A 1 92 ? -23.688 1.242 11.008 1 78.56 92 PRO A N 1
ATOM 708 C CA . PRO A 1 92 ? -22.906 0.238 11.727 1 78.56 92 PRO A CA 1
ATOM 709 C C . PRO A 1 92 ? -23.391 -1.188 11.469 1 78.56 92 PRO A C 1
ATOM 711 O O . PRO A 1 92 ? -22.734 -2.148 11.891 1 78.56 92 PRO A O 1
ATOM 714 N N . THR A 1 93 ? -24.5 -1.286 10.797 1 87.94 93 THR A N 1
ATOM 715 C CA . THR A 1 93 ? -25.016 -2.611 10.469 1 87.94 93 THR A CA 1
ATOM 716 C C . THR A 1 93 ? -25.047 -2.828 8.961 1 87.94 93 THR A C 1
ATOM 718 O O . THR A 1 93 ? -25.219 -1.876 8.195 1 87.94 93 THR A O 1
ATOM 721 N N . PRO A 1 94 ? -24.828 -4.066 8.578 1 93.56 94 PRO A N 1
ATOM 722 C CA . PRO A 1 94 ? -24.875 -4.336 7.137 1 93.56 94 PRO A CA 1
ATOM 723 C C . PRO A 1 94 ? -26.203 -3.939 6.5 1 93.56 94 PRO A C 1
ATOM 725 O O . PRO A 1 94 ? -27.266 -4.156 7.086 1 93.56 94 PRO A O 1
ATOM 728 N N . LEU A 1 95 ? -26.141 -3.379 5.367 1 94.94 95 LEU A N 1
ATOM 729 C CA . LEU A 1 95 ? -27.312 -3.02 4.582 1 94.94 95 LEU A CA 1
ATOM 730 C C . LEU A 1 95 ? -27.391 -3.84 3.301 1 94.94 95 LEU A C 1
ATOM 732 O O . LEU A 1 95 ? -26.359 -4.363 2.838 1 94.94 95 LEU A O 1
ATOM 736 N N . ILE A 1 96 ? -28.562 -3.902 2.789 1 96.25 96 ILE A N 1
ATOM 737 C CA . ILE A 1 96 ? -28.766 -4.617 1.532 1 96.25 96 ILE A CA 1
ATOM 738 C C . ILE A 1 96 ? -28.469 -3.689 0.358 1 96.25 96 ILE A C 1
ATOM 740 O O . ILE A 1 96 ? -28.922 -2.543 0.333 1 96.25 96 ILE A O 1
ATOM 744 N N . HIS A 1 97 ? -27.703 -4.184 -0.575 1 96.56 97 HIS A N 1
ATOM 745 C CA . HIS A 1 97 ? -27.359 -3.455 -1.791 1 96.56 97 HIS A CA 1
ATOM 746 C C . HIS A 1 97 ? -27.781 -4.234 -3.035 1 96.56 97 HIS A C 1
ATOM 748 O O . HIS A 1 97 ? -27.844 -5.465 -3.006 1 96.56 97 HIS A O 1
ATOM 754 N N . HIS A 1 98 ? -28.141 -3.527 -4.055 1 97.12 98 HIS A N 1
ATOM 755 C CA . HIS A 1 98 ? -28.438 -4.047 -5.383 1 97.12 98 HIS A CA 1
ATOM 756 C C . HIS A 1 98 ? -27.5 -3.449 -6.43 1 97.12 98 HIS A C 1
ATOM 758 O O . HIS A 1 98 ? -27.562 -2.252 -6.715 1 97.12 98 HIS A O 1
ATOM 764 N N . ALA A 1 99 ? -26.672 -4.32 -6.992 1 97.5 99 ALA A N 1
ATOM 765 C CA . ALA A 1 99 ? -25.672 -3.766 -7.906 1 97.5 99 ALA A CA 1
ATOM 766 C C . ALA A 1 99 ? -25.125 -4.844 -8.836 1 97.5 99 ALA A C 1
ATOM 768 O O . ALA A 1 99 ? -25.234 -6.039 -8.555 1 97.5 99 ALA A O 1
ATOM 769 N N . GLN A 1 100 ? -24.594 -4.406 -9.922 1 96.81 100 GLN A N 1
ATOM 770 C CA . GLN A 1 100 ? -23.938 -5.293 -10.883 1 96.81 100 GLN A CA 1
ATOM 771 C C . GLN A 1 100 ? -22.422 -5.102 -10.867 1 96.81 100 GLN A C 1
ATOM 773 O O . GLN A 1 100 ? -21.922 -4.035 -11.227 1 96.81 100 GLN A O 1
ATOM 778 N N . PRO A 1 101 ? -21.672 -6.148 -10.414 1 96.94 101 PRO A N 1
ATOM 779 C CA . PRO A 1 101 ? -20.219 -6.016 -10.438 1 96.94 101 PRO A CA 1
ATOM 780 C C . PRO A 1 101 ? -19.656 -5.961 -11.859 1 96.94 101 PRO A C 1
ATOM 782 O O . PRO A 1 101 ? -20.125 -6.676 -12.742 1 96.94 101 PRO A O 1
ATOM 785 N N . VAL A 1 102 ? -18.562 -5.109 -12.047 1 95.31 102 VAL A N 1
ATOM 786 C CA . VAL A 1 102 ? -18.062 -4.93 -13.406 1 95.31 102 VAL A CA 1
ATOM 787 C C . VAL A 1 102 ? -16.547 -5.062 -13.43 1 95.31 102 VAL A C 1
ATOM 789 O O . VAL A 1 102 ? -15.953 -5.273 -14.492 1 95.31 102 VAL A O 1
ATOM 792 N N . ALA A 1 103 ? -15.906 -4.918 -12.32 1 95.81 103 ALA A N 1
ATOM 793 C CA . ALA A 1 103 ? -14.453 -5.051 -12.25 1 95.81 103 ALA A CA 1
ATOM 794 C C . ALA A 1 103 ? -14.016 -5.496 -10.852 1 95.81 103 ALA A C 1
ATOM 796 O O . ALA A 1 103 ? -14.578 -5.059 -9.852 1 95.81 103 ALA A O 1
ATOM 797 N N . LEU A 1 104 ? -13.102 -6.324 -10.805 1 97.25 104 LEU A N 1
ATOM 798 C CA . LEU A 1 104 ? -12.453 -6.812 -9.594 1 97.25 104 LEU A CA 1
ATOM 799 C C . LEU A 1 104 ? -10.953 -6.539 -9.633 1 97.25 104 LEU A C 1
ATOM 801 O O . LEU A 1 104 ? -10.297 -6.805 -10.641 1 97.25 104 LEU A O 1
ATOM 805 N N . PHE A 1 105 ? -10.367 -5.965 -8.547 1 97.12 105 PHE A N 1
ATOM 806 C CA . PHE A 1 105 ? -8.945 -5.648 -8.555 1 97.12 105 PHE A CA 1
ATOM 807 C C . PHE A 1 105 ? -8.406 -5.547 -7.133 1 97.12 105 PHE A C 1
ATOM 809 O O . PHE A 1 105 ? -9.172 -5.5 -6.172 1 97.12 105 PHE A O 1
ATOM 816 N N . PHE A 1 106 ? -7.098 -5.656 -7.027 1 97.62 106 PHE A N 1
ATOM 817 C CA . PHE A 1 106 ? -6.379 -5.52 -5.766 1 97.62 106 PHE A CA 1
ATOM 818 C C . PHE A 1 106 ? -5.703 -4.156 -5.676 1 97.62 106 PHE A C 1
ATOM 820 O O . PHE A 1 106 ? -5.156 -3.658 -6.66 1 97.62 106 PHE A O 1
ATOM 827 N N . GLU A 1 107 ? -5.797 -3.555 -4.52 1 95.38 107 GLU A N 1
ATOM 828 C CA . GLU A 1 107 ? -5.137 -2.277 -4.27 1 95.38 107 GLU A CA 1
ATOM 829 C C . GLU A 1 107 ? -4.594 -2.207 -2.846 1 95.38 107 GLU A C 1
ATOM 831 O O . GLU A 1 107 ? -5.363 -2.221 -1.882 1 95.38 107 GLU A O 1
ATOM 836 N N . VAL A 1 108 ? -3.309 -2.232 -2.719 1 92.12 108 VAL A N 1
ATOM 837 C CA . VAL A 1 108 ? -2.508 -2.104 -1.507 1 92.12 108 VAL A CA 1
ATOM 838 C C . VAL A 1 108 ? -2.695 -3.34 -0.629 1 92.12 108 VAL A C 1
ATOM 840 O O . VAL A 1 108 ? -1.932 -4.301 -0.732 1 92.12 108 VAL A O 1
ATOM 843 N N . HIS A 1 109 ? -3.877 -3.398 0.116 1 95.06 109 HIS A N 1
ATOM 844 C CA . HIS A 1 109 ? -4.07 -4.543 0.997 1 95.06 109 HIS A CA 1
ATOM 845 C C . HIS A 1 109 ? -5.395 -5.242 0.71 1 95.06 109 HIS A C 1
ATOM 847 O O . HIS A 1 109 ? -5.664 -6.32 1.245 1 95.06 109 HIS A O 1
ATOM 853 N N . TYR A 1 110 ? -6.191 -4.602 -0.196 1 96.5 110 TYR A N 1
ATOM 854 C CA . TYR A 1 110 ? -7.578 -5.055 -0.25 1 96.5 110 TYR A CA 1
ATOM 855 C C . TYR A 1 110 ? -7.984 -5.391 -1.68 1 96.5 110 TYR A C 1
ATOM 857 O O . TYR A 1 110 ? -7.465 -4.809 -2.635 1 96.5 110 TYR A O 1
ATOM 865 N N . PHE A 1 111 ? -8.898 -6.293 -1.738 1 97.56 111 PHE A N 1
ATOM 866 C CA . PHE A 1 111 ? -9.625 -6.535 -2.982 1 97.56 111 PHE A CA 1
ATOM 867 C C . PHE A 1 111 ? -10.883 -5.68 -3.055 1 97.56 111 PHE A C 1
ATOM 869 O O . PHE A 1 111 ? -11.641 -5.602 -2.088 1 97.56 111 PHE A O 1
ATOM 876 N N . TYR A 1 112 ? -11.078 -5.074 -4.176 1 97.12 112 TYR A N 1
ATOM 877 C CA . TYR A 1 112 ? -12.242 -4.23 -4.43 1 97.12 112 TYR A CA 1
ATOM 878 C C . TYR A 1 112 ? -13.039 -4.75 -5.621 1 97.12 112 TYR A C 1
ATOM 880 O O . TYR A 1 112 ? -12.484 -5.391 -6.516 1 97.12 112 TYR A O 1
ATOM 888 N N . VAL A 1 113 ? -14.297 -4.438 -5.555 1 97.25 113 VAL A N 1
ATOM 889 C CA . VAL A 1 113 ? -15.195 -4.676 -6.68 1 97.25 113 VAL A CA 1
ATOM 890 C C . VAL A 1 113 ? -15.914 -3.381 -7.051 1 97.25 113 VAL A C 1
ATOM 892 O O . VAL A 1 113 ? -16.578 -2.768 -6.207 1 97.25 113 VAL A O 1
ATOM 895 N N . ALA A 1 114 ? -15.695 -2.943 -8.266 1 96.31 114 ALA A N 1
ATOM 896 C CA . ALA A 1 114 ? -16.516 -1.854 -8.789 1 96.31 114 ALA A CA 1
ATOM 897 C C . ALA A 1 114 ? -17.875 -2.369 -9.258 1 96.31 114 ALA A C 1
ATOM 899 O O . ALA A 1 114 ? -17.953 -3.316 -10.047 1 96.31 114 ALA A O 1
ATOM 900 N N . MET A 1 115 ? -18.922 -1.741 -8.727 1 96.38 115 MET A N 1
ATOM 901 C CA . MET A 1 115 ? -20.25 -2.201 -9.086 1 96.38 115 MET A CA 1
ATOM 902 C C . MET A 1 115 ? -21.141 -1.031 -9.508 1 96.38 115 MET A C 1
ATOM 904 O O . MET A 1 115 ? -21.047 0.057 -8.938 1 96.38 115 MET A O 1
ATOM 908 N N . LEU A 1 116 ? -21.969 -1.276 -10.484 1 95.12 116 LEU A N 1
ATOM 909 C CA . LEU A 1 116 ? -23.016 -0.334 -10.859 1 95.12 116 LEU A CA 1
ATOM 910 C C . LEU A 1 116 ? -24.203 -0.456 -9.922 1 95.12 116 LEU A C 1
ATOM 912 O O . LEU A 1 116 ? -24.938 -1.45 -9.969 1 95.12 116 LEU A O 1
ATOM 916 N N . SER A 1 117 ? -24.422 0.547 -9.133 1 94.31 117 SER A N 1
ATOM 917 C CA . SER A 1 117 ? -25.484 0.507 -8.141 1 94.31 117 SER A CA 1
ATOM 918 C C . SER A 1 117 ? -26.844 0.83 -8.766 1 94.31 117 SER A C 1
ATOM 920 O O . SER A 1 117 ? -26.969 1.812 -9.5 1 94.31 117 SER A O 1
ATOM 922 N N . GLN A 1 118 ? -27.766 0.071 -8.43 1 90.56 118 GLN A N 1
ATOM 923 C CA . GLN A 1 118 ? -29.125 0.345 -8.891 1 90.56 118 GLN A CA 1
ATOM 924 C C . GLN A 1 118 ? -29.766 1.462 -8.078 1 90.56 118 GLN A C 1
ATOM 926 O O . GLN A 1 118 ? -30.578 2.236 -8.602 1 90.56 118 GLN A O 1
ATOM 931 N N . THR A 1 119 ? -29.469 1.549 -6.812 1 86.62 119 THR A N 1
ATOM 932 C CA . THR A 1 119 ? -30.125 2.471 -5.887 1 86.62 119 THR A CA 1
ATOM 933 C C . THR A 1 119 ? -29.469 3.846 -5.941 1 86.62 119 THR A C 1
ATOM 935 O O . THR A 1 119 ? -30.141 4.871 -5.914 1 86.62 119 THR A O 1
ATOM 938 N N . ARG A 1 120 ? -28.188 3.943 -5.957 1 84.75 120 ARG A N 1
ATOM 939 C CA . ARG A 1 120 ? -27.469 5.203 -5.82 1 84.75 120 ARG A CA 1
ATOM 940 C C . ARG A 1 120 ? -27.062 5.754 -7.184 1 84.75 120 ARG A C 1
ATOM 942 O O . ARG A 1 120 ? -26.719 6.934 -7.309 1 84.75 120 ARG A O 1
ATOM 949 N N . GLY A 1 121 ? -27.172 4.883 -8.234 1 84.06 121 GLY A N 1
ATOM 950 C CA . GLY A 1 121 ? -26.703 5.285 -9.547 1 84.06 121 GLY A CA 1
ATOM 951 C C . GLY A 1 121 ? -25.203 5.406 -9.641 1 84.06 121 GLY A C 1
ATOM 952 O O . GLY A 1 121 ? -24.531 5.754 -8.656 1 84.06 121 GLY A O 1
ATOM 953 N N . GLY A 1 122 ? -24.594 5.008 -10.758 1 88.69 122 GLY A N 1
ATOM 954 C CA . GLY A 1 122 ? -23.156 5.117 -10.984 1 88.69 122 GLY A CA 1
ATOM 955 C C . GLY A 1 122 ? -22.375 3.955 -10.406 1 88.69 122 GLY A C 1
ATOM 956 O O . GLY A 1 122 ? -22.953 2.984 -9.922 1 88.69 122 GLY A O 1
ATOM 957 N N . TYR A 1 123 ? -21.109 4.074 -10.539 1 91.75 123 TYR A N 1
ATOM 958 C CA . TYR A 1 123 ? -20.234 3.006 -10.07 1 91.75 123 TYR A CA 1
ATOM 959 C C . TYR A 1 123 ? -19.703 3.309 -8.68 1 91.75 123 TYR A C 1
ATOM 961 O O . TYR A 1 123 ? -19.344 4.449 -8.375 1 91.75 123 TYR A O 1
ATOM 969 N N . TRP A 1 124 ? -19.766 2.305 -7.867 1 92.75 124 TRP A N 1
ATOM 970 C CA . TRP A 1 124 ? -19.266 2.395 -6.5 1 92.75 124 TRP A CA 1
ATOM 971 C C . TRP A 1 124 ? -18.266 1.274 -6.215 1 92.75 124 TRP A C 1
ATOM 973 O O . TRP A 1 124 ? -18.391 0.174 -6.758 1 92.75 124 TRP A O 1
ATOM 983 N N . LEU A 1 125 ? -17.297 1.597 -5.371 1 93.81 125 LEU A N 1
ATOM 984 C CA . LEU A 1 125 ? -16.312 0.601 -4.988 1 93.81 125 LEU A CA 1
ATOM 985 C C . LEU A 1 125 ? -16.703 -0.084 -3.684 1 93.81 125 LEU A C 1
ATOM 987 O O . LEU A 1 125 ? -16.984 0.584 -2.688 1 93.81 125 LEU A O 1
ATOM 991 N N . TYR A 1 126 ? -16.766 -1.369 -3.76 1 95.44 126 TYR A N 1
ATOM 992 C CA . TYR A 1 126 ? -17.016 -2.203 -2.59 1 95.44 126 TYR A CA 1
ATOM 993 C C . TYR A 1 126 ? -15.789 -3.053 -2.25 1 95.44 126 TYR A C 1
ATOM 995 O O . TYR A 1 126 ? -15.234 -3.729 -3.119 1 95.44 126 TYR A O 1
ATOM 1003 N N . ARG A 1 127 ? -15.367 -2.953 -0.978 1 96.12 127 ARG A N 1
ATOM 1004 C CA . ARG A 1 127 ? -14.352 -3.906 -0.548 1 96.12 127 ARG A CA 1
ATOM 1005 C C . ARG A 1 127 ? -14.914 -5.32 -0.473 1 96.12 127 ARG A C 1
ATOM 1007 O O . ARG A 1 127 ? -16.016 -5.527 0.06 1 96.12 127 ARG A O 1
ATOM 1014 N N . LEU A 1 128 ? -14.18 -6.23 -0.982 1 96.94 128 LEU A N 1
ATOM 1015 C CA . LEU A 1 128 ? -14.656 -7.609 -1.072 1 96.94 128 LEU A CA 1
ATOM 1016 C C . LEU A 1 128 ? -14.898 -8.195 0.316 1 96.94 128 LEU A C 1
ATOM 1018 O O . LEU A 1 128 ? -15.867 -8.922 0.53 1 96.94 128 LEU A O 1
ATOM 1022 N N . ASP A 1 129 ? -13.992 -7.867 1.257 1 94.56 129 ASP A N 1
ATOM 1023 C CA . ASP A 1 129 ? -14.062 -8.461 2.588 1 94.56 129 ASP A CA 1
ATOM 1024 C C . ASP A 1 129 ? -15.242 -7.906 3.381 1 94.56 129 ASP A C 1
ATOM 1026 O O . ASP A 1 129 ? -15.578 -8.422 4.445 1 94.56 129 ASP A O 1
ATOM 1030 N N . ARG A 1 130 ? -15.922 -6.895 2.875 1 95.12 130 ARG A N 1
ATOM 1031 C CA . ARG A 1 130 ? -17.062 -6.277 3.559 1 95.12 130 ARG A CA 1
ATOM 1032 C C . ARG A 1 130 ? -18.375 -6.688 2.91 1 95.12 130 ARG A C 1
ATOM 1034 O O . ARG A 1 130 ? -19.453 -6.266 3.352 1 95.12 130 ARG A O 1
ATOM 1041 N N . ILE A 1 131 ? -18.266 -7.41 1.837 1 96.25 131 ILE A N 1
ATOM 1042 C CA . ILE A 1 131 ? -19.453 -8 1.237 1 96.25 131 ILE A CA 1
ATOM 1043 C C . ILE A 1 131 ? -19.891 -9.227 2.043 1 96.25 131 ILE A C 1
ATOM 1045 O O . ILE A 1 131 ? -19.125 -10.188 2.174 1 96.25 131 ILE A O 1
ATOM 1049 N N . GLY A 1 132 ? -21.047 -9.203 2.541 1 95.56 132 GLY A N 1
ATOM 1050 C CA . GLY A 1 132 ? -21.594 -10.297 3.326 1 95.56 132 GLY A CA 1
ATOM 1051 C C . GLY A 1 132 ? -22.328 -11.328 2.486 1 95.56 132 GLY A C 1
ATOM 1052 O O . GLY A 1 132 ? -21.781 -11.82 1.494 1 95.56 132 GLY A O 1
ATOM 1053 N N . GLU A 1 133 ? -23.5 -11.594 2.846 1 96.56 133 GLU A N 1
ATOM 1054 C CA . GLU A 1 133 ? -24.297 -12.617 2.18 1 96.56 133 GLU A CA 1
ATOM 1055 C C . GLU A 1 133 ? -24.797 -12.133 0.822 1 96.56 133 GLU A C 1
ATOM 1057 O O . GLU A 1 133 ? -25.281 -11 0.7 1 96.56 133 GLU A O 1
ATOM 1062 N N . ILE A 1 134 ? -24.625 -12.961 -0.184 1 97.69 134 ILE A N 1
ATOM 1063 C CA . ILE A 1 134 ? -25.281 -12.742 -1.468 1 97.69 134 ILE A CA 1
ATOM 1064 C C . ILE A 1 134 ? -26.672 -13.367 -1.444 1 97.69 134 ILE A C 1
ATOM 1066 O O . ILE A 1 134 ? -26.812 -14.594 -1.481 1 97.69 134 ILE A O 1
ATOM 1070 N N . LYS A 1 135 ? -27.625 -12.617 -1.457 1 98 135 LYS A N 1
ATOM 1071 C CA . LYS A 1 135 ? -29 -13.047 -1.237 1 98 135 LYS A CA 1
ATOM 1072 C C . LYS A 1 135 ? -29.656 -13.5 -2.543 1 98 135 LYS A C 1
ATOM 1074 O O . LYS A 1 135 ? -30.531 -14.367 -2.539 1 98 135 LYS A O 1
ATOM 1079 N N . ALA A 1 136 ? -29.297 -12.836 -3.615 1 98.12 136 ALA A N 1
ATOM 1080 C CA . ALA A 1 136 ? -29.875 -13.164 -4.914 1 98.12 136 ALA A CA 1
ATOM 1081 C C . ALA A 1 136 ? -28.922 -12.797 -6.051 1 98.12 136 ALA A C 1
ATOM 1083 O O . ALA A 1 136 ? -28.109 -11.883 -5.91 1 98.12 136 ALA A O 1
ATOM 1084 N N . VAL A 1 137 ? -29.062 -13.531 -7.066 1 98.25 137 VAL A N 1
ATOM 1085 C CA . VAL A 1 137 ? -28.328 -13.297 -8.312 1 98.25 137 VAL A CA 1
ATOM 1086 C C . VAL A 1 137 ? -29.312 -13.297 -9.484 1 98.25 137 VAL A C 1
ATOM 1088 O O . VAL A 1 137 ? -30.156 -14.188 -9.594 1 98.25 137 VAL A O 1
ATOM 1091 N N . SER A 1 138 ? -29.234 -12.305 -10.266 1 97.56 138 SER A N 1
ATOM 1092 C CA . SER A 1 138 ? -30.109 -12.203 -11.43 1 97.56 138 SER A CA 1
ATOM 1093 C C . SER A 1 138 ? -29.344 -11.766 -12.664 1 97.56 138 SER A C 1
ATOM 1095 O O . SER A 1 138 ? -28.141 -11.477 -12.586 1 97.56 138 SER A O 1
ATOM 1097 N N . GLU A 1 139 ? -30.016 -11.781 -13.773 1 96.62 139 GLU A N 1
ATOM 1098 C CA . GLU A 1 139 ? -29.391 -11.328 -15.016 1 96.62 139 GLU A CA 1
ATOM 1099 C C . GLU A 1 139 ? -29.141 -9.82 -14.992 1 96.62 139 GLU A C 1
ATOM 1101 O O . GLU A 1 139 ? -30 -9.055 -14.562 1 96.62 139 GLU A O 1
ATOM 1106 N N . GLY A 1 140 ? -27.953 -9.5 -15.328 1 94.81 140 GLY A N 1
ATOM 1107 C CA . GLY A 1 140 ? -27.609 -8.094 -15.445 1 94.81 140 GLY A CA 1
ATOM 1108 C C . GLY A 1 140 ? -27.547 -7.609 -16.875 1 94.81 140 GLY A C 1
ATOM 1109 O O . GLY A 1 140 ? -27.969 -8.312 -17.797 1 94.81 140 GLY A O 1
ATOM 1110 N N . ASP A 1 141 ? -27.109 -6.379 -17.047 1 90.62 141 ASP A N 1
ATOM 1111 C CA . ASP A 1 141 ? -27.016 -5.762 -18.359 1 90.62 141 ASP A CA 1
ATOM 1112 C C . ASP A 1 141 ? -25.641 -6.023 -18.984 1 90.62 141 ASP A C 1
ATOM 1114 O O . ASP A 1 141 ? -24.656 -6.207 -18.281 1 90.62 141 ASP A O 1
ATOM 1118 N N . LYS A 1 142 ? -25.719 -6.141 -20.312 1 88 142 LYS A N 1
ATOM 1119 C CA . LYS A 1 142 ? -24.438 -6.082 -21.031 1 88 142 LYS A CA 1
ATOM 1120 C C . LYS A 1 142 ? -23.984 -4.641 -21.219 1 88 142 LYS A C 1
ATOM 1122 O O . LYS A 1 142 ? -24.484 -3.934 -22.094 1 88 142 LYS A O 1
ATOM 1127 N N . LEU A 1 143 ? -23.25 -4.246 -20.359 1 80.75 143 LEU A N 1
ATOM 1128 C CA . LEU A 1 143 ? -22.859 -2.844 -20.312 1 80.75 143 LEU A CA 1
ATOM 1129 C C . LEU A 1 143 ? -21.828 -2.523 -21.391 1 80.75 143 LEU A C 1
ATOM 1131 O O . LEU A 1 143 ? -20.984 -3.355 -21.703 1 80.75 143 LEU A O 1
ATOM 1135 N N . ASP A 1 144 ? -21.984 -1.373 -21.969 1 77 144 ASP A N 1
ATOM 1136 C CA . ASP A 1 144 ? -21.062 -0.838 -22.953 1 77 144 ASP A CA 1
ATOM 1137 C C . ASP A 1 144 ? -19.703 -0.511 -22.328 1 77 144 ASP A C 1
ATOM 1139 O O . ASP A 1 144 ? -19.641 0.128 -21.266 1 77 144 ASP A O 1
ATOM 1143 N N . TYR A 1 145 ? -18.672 -0.933 -22.969 1 68.81 145 TYR A N 1
ATOM 1144 C CA . TYR A 1 145 ? -17.312 -0.746 -22.469 1 68.81 145 TYR A CA 1
ATOM 1145 C C . TYR A 1 145 ? -17 0.733 -22.281 1 68.81 145 TYR A C 1
ATOM 1147 O O . TYR A 1 145 ? -16.234 1.1 -21.375 1 68.81 145 TYR A O 1
ATOM 1155 N N . ALA A 1 146 ? -17.703 1.504 -23.125 1 66 146 ALA A N 1
ATOM 1156 C CA . ALA A 1 146 ? -17.406 2.934 -23.094 1 66 146 ALA A CA 1
ATOM 1157 C C . ALA A 1 146 ? -17.922 3.57 -21.797 1 66 146 ALA A C 1
ATOM 1159 O O . ALA A 1 146 ? -17.375 4.586 -21.359 1 66 146 ALA A O 1
ATOM 1160 N N . THR A 1 147 ? -18.922 3.025 -21.266 1 73.12 147 THR A N 1
ATOM 1161 C CA . THR A 1 147 ? -19.516 3.615 -20.078 1 73.12 147 THR A CA 1
ATOM 1162 C C . THR A 1 147 ? -19.109 2.834 -18.828 1 73.12 147 THR A C 1
ATOM 1164 O O . THR A 1 147 ? -19.453 3.221 -17.703 1 73.12 147 THR A O 1
ATOM 1167 N N . ARG A 1 148 ? -18.406 1.953 -19.094 1 82.62 148 ARG A N 1
ATOM 1168 C CA . ARG A 1 148 ? -18.031 1.076 -17.984 1 82.62 148 ARG A CA 1
ATOM 1169 C C . ARG A 1 148 ? -16.953 1.724 -17.109 1 82.62 148 ARG A C 1
ATOM 1171 O O . ARG A 1 148 ? -16.312 2.686 -17.531 1 82.62 148 ARG A O 1
ATOM 1178 N N . PHE A 1 149 ? -16.875 1.249 -15.977 1 89.44 149 PHE A N 1
ATOM 1179 C CA . PHE A 1 149 ? -15.867 1.682 -15.016 1 89.44 149 PHE A CA 1
ATOM 1180 C C . PHE A 1 149 ? -14.461 1.513 -15.586 1 89.44 149 PHE A C 1
ATOM 1182 O O . PHE A 1 149 ? -14.109 0.431 -16.062 1 89.44 149 PHE A O 1
ATOM 1189 N N . SER A 1 150 ? -13.742 2.598 -15.633 1 92.38 150 SER A N 1
ATOM 1190 C CA . SER A 1 150 ? -12.359 2.549 -16.094 1 92.38 150 SER A CA 1
ATOM 1191 C C . SER A 1 150 ? -11.398 2.328 -14.93 1 92.38 150 SER A C 1
ATOM 1193 O O . SER A 1 150 ? -11.07 3.266 -14.195 1 92.38 150 SER A O 1
ATOM 1195 N N . LEU A 1 151 ? -10.914 1.179 -14.836 1 93.62 151 LEU A N 1
ATOM 1196 C CA . LEU A 1 151 ? -9.93 0.885 -13.797 1 93.62 151 LEU A CA 1
ATOM 1197 C C . LEU A 1 151 ? -8.625 1.634 -14.055 1 93.62 151 LEU A C 1
ATOM 1199 O O . LEU A 1 151 ? -7.945 2.039 -13.109 1 93.62 151 LEU A O 1
ATOM 1203 N N . GLN A 1 152 ? -8.273 1.841 -15.305 1 92.75 152 GLN A N 1
ATOM 1204 C CA . GLN A 1 152 ? -7.086 2.611 -15.648 1 92.75 152 GLN A CA 1
ATOM 1205 C C . GLN A 1 152 ? -7.164 4.027 -15.0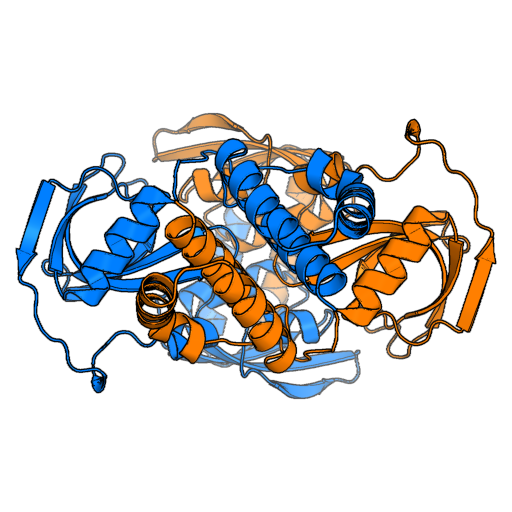86 1 92.75 152 GLN A C 1
ATOM 1207 O O . GLN A 1 152 ? -6.211 4.508 -14.469 1 92.75 152 GLN A O 1
ATOM 1212 N N . ASP A 1 153 ? -8.289 4.648 -15.32 1 92.31 153 ASP A N 1
ATOM 1213 C CA . ASP A 1 153 ? -8.477 5.992 -14.781 1 92.31 153 ASP A CA 1
ATOM 1214 C C . ASP A 1 153 ? -8.438 5.988 -13.258 1 92.31 153 ASP A C 1
ATOM 1216 O O . ASP A 1 153 ? -7.832 6.871 -12.648 1 92.31 153 ASP A O 1
ATOM 1220 N N . HIS A 1 154 ? -9.078 5 -12.688 1 93.06 154 HIS A N 1
ATOM 1221 C CA . HIS A 1 154 ? -9.078 4.895 -11.227 1 93.06 154 HIS A CA 1
ATOM 1222 C C . HIS A 1 154 ? -7.652 4.801 -10.688 1 93.06 154 HIS A C 1
ATOM 1224 O O . HIS A 1 154 ? -7.285 5.535 -9.766 1 93.06 154 HIS A O 1
ATOM 1230 N N . ARG A 1 155 ? -6.832 3.98 -11.234 1 92.25 155 ARG A N 1
ATOM 1231 C CA . ARG A 1 155 ? -5.469 3.756 -10.758 1 92.25 155 ARG A CA 1
ATOM 1232 C C . ARG A 1 155 ? -4.609 4.996 -10.961 1 92.25 155 ARG A C 1
ATOM 1234 O O . ARG A 1 155 ? -3.711 5.273 -10.156 1 92.25 155 ARG A O 1
ATOM 1241 N N . ARG A 1 156 ? -4.945 5.805 -11.898 1 90 156 ARG A N 1
ATOM 1242 C CA . ARG A 1 156 ? -4.121 6.957 -12.234 1 90 156 ARG A CA 1
ATOM 1243 C C . ARG A 1 156 ? -4.539 8.188 -11.438 1 90 156 ARG A C 1
ATOM 1245 O O . ARG A 1 156 ? -3.732 9.094 -11.219 1 90 156 ARG A O 1
ATOM 1252 N N . GLN A 1 157 ? -5.828 8.102 -11.031 1 90.69 157 GLN A N 1
ATOM 1253 C CA . GLN A 1 157 ? -6.371 9.383 -10.586 1 90.69 157 GLN A CA 1
ATOM 1254 C C . GLN A 1 157 ? -6.797 9.328 -9.125 1 90.69 157 GLN A C 1
ATOM 1256 O O . GLN A 1 157 ? -7.121 10.352 -8.523 1 90.69 157 GLN A O 1
ATOM 1261 N N . THR A 1 158 ? -6.723 8.195 -8.555 1 85.5 158 THR A N 1
ATOM 1262 C CA . THR A 1 158 ? -7.352 8.047 -7.25 1 85.5 158 THR A CA 1
ATOM 1263 C C . THR A 1 158 ? -6.336 7.594 -6.207 1 85.5 158 THR A C 1
ATOM 1265 O O . THR A 1 158 ? -5.496 6.734 -6.484 1 85.5 158 THR A O 1
ATOM 1268 N N . TYR A 1 159 ? -6.406 8.266 -5.055 1 80.38 159 TYR A N 1
ATOM 1269 C CA . TYR A 1 159 ? -5.727 7.816 -3.844 1 80.38 159 TYR A CA 1
ATOM 1270 C C . TYR A 1 159 ? -6.73 7.5 -2.74 1 80.38 159 TYR A C 1
ATOM 1272 O O . TYR A 1 159 ? -7.34 8.406 -2.166 1 80.38 159 TYR A O 1
ATOM 1280 N N . LEU A 1 160 ? -6.871 6.168 -2.389 1 73.56 160 LEU A N 1
ATOM 1281 C CA . LEU A 1 160 ? -7.668 5.629 -1.291 1 73.56 160 LEU A CA 1
ATOM 1282 C C . LEU A 1 160 ? -9.156 5.891 -1.517 1 73.56 160 LEU A C 1
ATOM 1284 O O . LEU A 1 160 ? -9.977 4.992 -1.341 1 73.56 160 LEU A O 1
ATOM 1288 N N . LEU A 1 161 ? -9.484 7.137 -1.905 1 80.12 161 LEU A N 1
ATOM 1289 C CA . LEU A 1 161 ? -10.891 7.492 -2.088 1 80.12 161 LEU A CA 1
ATOM 1290 C C . LEU A 1 161 ? -11.164 7.914 -3.527 1 80.12 161 LEU A C 1
ATOM 1292 O O . LEU A 1 161 ? -10.438 8.75 -4.078 1 80.12 161 LEU A O 1
ATOM 1296 N N . ASP A 1 162 ? -12.133 7.301 -3.992 1 75.5 162 ASP A N 1
ATOM 1297 C CA . ASP A 1 162 ? -12.539 7.617 -5.355 1 75.5 162 ASP A CA 1
ATOM 1298 C C . ASP A 1 162 ? -13.703 8.594 -5.367 1 75.5 162 ASP A C 1
ATOM 1300 O O . ASP A 1 162 ? -14.797 8.266 -5.828 1 75.5 162 ASP A O 1
ATOM 1304 N N . SER A 1 163 ? -13.461 9.727 -4.828 1 79.44 163 SER A N 1
ATOM 1305 C CA . SER A 1 163 ? -14.484 10.766 -4.773 1 79.44 163 SER A CA 1
ATOM 1306 C C . SER A 1 163 ? -13.859 12.156 -4.879 1 79.44 163 SER A C 1
ATOM 1308 O O . SER A 1 163 ? -12.641 12.297 -4.867 1 79.44 163 SER A O 1
ATOM 1310 N N . GLY A 1 164 ? -14.758 13.188 -5.137 1 83.81 164 GLY A N 1
ATOM 1311 C CA . GLY A 1 164 ? -14.289 14.555 -5.316 1 83.81 164 GLY A CA 1
ATOM 1312 C C . GLY A 1 164 ? -14.062 14.914 -6.773 1 83.81 164 GLY A C 1
ATOM 1313 O O . GLY A 1 164 ? -14.047 14.039 -7.641 1 83.81 164 GLY A O 1
ATOM 1314 N N . ASP A 1 165 ? -13.758 16.172 -7.004 1 89.62 165 ASP A N 1
ATOM 1315 C CA . ASP A 1 165 ? -13.547 16.656 -8.359 1 89.62 165 ASP A CA 1
ATOM 1316 C C . ASP A 1 165 ? -12.195 16.203 -8.898 1 89.62 165 ASP A C 1
ATOM 1318 O O . ASP A 1 165 ? -11.203 16.188 -8.164 1 89.62 165 ASP A O 1
ATOM 1322 N N . LEU A 1 166 ? -12.258 15.734 -10.117 1 91.12 166 LEU A N 1
ATOM 1323 C CA . LEU A 1 166 ? -11.016 15.477 -10.82 1 91.12 166 LEU A CA 1
ATOM 1324 C C . LEU A 1 166 ? -10.375 16.766 -11.305 1 91.12 166 LEU A C 1
ATOM 1326 O O . LEU A 1 166 ? -11.023 17.562 -12.008 1 91.12 166 LEU A O 1
ATOM 1330 N N . MET A 1 167 ? -9.133 17.031 -10.859 1 94.19 167 MET A N 1
ATOM 1331 C CA . MET A 1 167 ? -8.5 18.297 -11.203 1 94.19 167 MET A CA 1
ATOM 1332 C C . MET A 1 167 ? -6.988 18.141 -11.312 1 94.19 167 MET A C 1
ATOM 1334 O O . MET A 1 167 ? -6.418 17.188 -10.789 1 94.19 167 MET A O 1
ATOM 1338 N N . GLN A 1 168 ? -6.531 19.078 -12.07 1 96.75 168 GLN A N 1
ATOM 1339 C CA . GLN A 1 168 ? -5.078 19.234 -12.062 1 96.75 168 GLN A CA 1
ATOM 1340 C C . GLN A 1 168 ? -4.609 19.922 -10.781 1 96.75 168 GLN A C 1
ATOM 1342 O O . GLN A 1 168 ? -5.133 20.969 -10.406 1 96.75 168 GLN A O 1
ATOM 1347 N N . ILE A 1 169 ? -3.67 19.297 -10.148 1 97.94 169 ILE A N 1
ATOM 1348 C CA . ILE A 1 169 ? -3.158 19.891 -8.922 1 97.94 169 ILE A CA 1
ATOM 1349 C C . ILE A 1 169 ? -1.653 20.125 -9.047 1 97.94 169 ILE A C 1
ATOM 1351 O O . ILE A 1 169 ? -0.978 19.438 -9.82 1 97.94 169 ILE A O 1
ATOM 1355 N N . GLN A 1 170 ? -1.157 21.094 -8.367 1 98.62 170 GLN A N 1
ATOM 1356 C CA . GLN A 1 170 ? 0.268 21.375 -8.258 1 98.62 170 GLN A CA 1
ATOM 1357 C C . GLN A 1 170 ? 0.676 21.594 -6.809 1 98.62 170 GLN A C 1
ATOM 1359 O O . GLN A 1 170 ? -0.065 22.219 -6.035 1 98.62 170 GLN A O 1
ATOM 1364 N N . PHE A 1 171 ? 1.803 21.109 -6.457 1 98.69 171 PHE A N 1
ATOM 1365 C CA . PHE A 1 171 ? 2.283 21.297 -5.094 1 98.69 171 PHE A CA 1
ATOM 1366 C C . PHE A 1 171 ? 3.807 21.281 -5.051 1 98.69 171 PHE A C 1
ATOM 1368 O O . PHE A 1 171 ? 4.449 20.625 -5.875 1 98.69 171 PHE A O 1
ATOM 1375 N N . VAL A 1 172 ? 4.391 22.062 -4.148 1 98.62 172 VAL A N 1
ATOM 1376 C CA . VAL A 1 172 ? 5.809 21.984 -3.809 1 98.62 172 VAL A CA 1
ATOM 1377 C C . VAL A 1 172 ? 6.07 20.766 -2.932 1 98.62 172 VAL A C 1
ATOM 1379 O O . VAL A 1 172 ? 5.336 20.516 -1.973 1 98.62 172 VAL A O 1
ATOM 1382 N N . TYR A 1 173 ? 7.023 20.031 -3.242 1 97.38 173 TYR A N 1
ATOM 1383 C CA . TYR A 1 173 ? 7.371 18.812 -2.512 1 97.38 173 TYR A CA 1
ATOM 1384 C C . TYR A 1 173 ? 8.844 18.828 -2.105 1 97.38 173 TYR A C 1
ATOM 1386 O O . TYR A 1 173 ? 9.719 19.062 -2.939 1 97.38 173 TYR A O 1
ATOM 1394 N N . ARG A 1 174 ? 9.062 18.578 -0.823 1 96.06 174 ARG A N 1
ATOM 1395 C CA . ARG A 1 174 ? 10.398 18.781 -0.282 1 96.06 174 ARG A CA 1
ATOM 1396 C C . ARG A 1 174 ? 11.07 17.453 0.044 1 96.06 174 ARG A C 1
ATOM 1398 O O . ARG A 1 174 ? 12.25 17.406 0.396 1 96.06 174 ARG A O 1
ATOM 1405 N N . TYR A 1 175 ? 10.359 16.312 0.038 1 93.19 175 TYR A N 1
ATOM 1406 C CA . TYR A 1 175 ? 10.93 14.992 0.24 1 93.19 175 TYR A CA 1
ATOM 1407 C C . TYR A 1 175 ? 11.352 14.367 -1.086 1 93.19 175 TYR A C 1
ATOM 1409 O O . TYR A 1 175 ? 11.562 15.078 -2.072 1 93.19 175 TYR A O 1
ATOM 1417 N N . TYR A 1 176 ? 11.664 13.117 -1.134 1 92.56 176 TYR A N 1
ATOM 1418 C CA . TYR A 1 176 ? 12.117 12.406 -2.32 1 92.56 176 TYR A CA 1
ATOM 1419 C C . TYR A 1 176 ? 11.039 12.398 -3.398 1 92.56 176 TYR A C 1
ATOM 1421 O O . TYR A 1 176 ? 9.977 11.797 -3.215 1 92.56 176 TYR A O 1
ATOM 1429 N N . PRO A 1 177 ? 11.25 13.023 -4.551 1 94.69 177 PRO A N 1
ATOM 1430 C CA . PRO A 1 177 ? 10.211 13.25 -5.559 1 94.69 177 PRO A CA 1
ATOM 1431 C C . PRO A 1 177 ? 9.539 11.953 -6.02 1 94.69 177 PRO A C 1
ATOM 1433 O O . PRO A 1 177 ? 8.328 11.938 -6.281 1 94.69 177 PRO A O 1
ATOM 1436 N N . GLN A 1 178 ? 10.281 10.891 -6.113 1 93.38 178 GLN A N 1
ATOM 1437 C CA . GLN A 1 178 ? 9.734 9.633 -6.605 1 93.38 178 GLN A CA 1
ATOM 1438 C C . GLN A 1 178 ? 8.578 9.164 -5.727 1 93.38 178 GLN A C 1
ATOM 1440 O O . GLN A 1 178 ? 7.652 8.508 -6.211 1 93.38 178 GLN A O 1
ATOM 1445 N N . THR A 1 179 ? 8.625 9.477 -4.449 1 93.81 179 THR A N 1
ATOM 1446 C CA . THR A 1 179 ? 7.547 9.109 -3.539 1 93.81 179 THR A CA 1
ATOM 1447 C C . THR A 1 179 ? 6.219 9.695 -4.012 1 93.81 179 THR A C 1
ATOM 1449 O O . THR A 1 179 ? 5.215 8.984 -4.09 1 93.81 179 THR A O 1
ATOM 1452 N N . ALA A 1 180 ? 6.242 10.938 -4.398 1 95.62 180 ALA A N 1
ATOM 1453 C CA . ALA A 1 180 ? 5.035 11.609 -4.883 1 95.62 180 ALA A CA 1
ATOM 1454 C C . ALA A 1 180 ? 4.648 11.102 -6.273 1 95.62 180 ALA A C 1
ATOM 1456 O O . ALA A 1 180 ? 3.469 10.875 -6.551 1 95.62 180 ALA A O 1
ATOM 1457 N N . LEU A 1 181 ? 5.629 10.906 -7.105 1 96.56 181 LEU A N 1
ATOM 1458 C CA . LEU A 1 181 ? 5.375 10.477 -8.477 1 96.56 181 LEU A CA 1
ATOM 1459 C C . LEU A 1 181 ? 4.766 9.078 -8.5 1 96.56 181 LEU A C 1
ATOM 1461 O O . LEU A 1 181 ? 3.949 8.766 -9.367 1 96.56 181 LEU A O 1
ATOM 1465 N N . ASP A 1 182 ? 5.129 8.25 -7.543 1 95.25 182 ASP A N 1
ATOM 1466 C CA . ASP A 1 182 ? 4.574 6.902 -7.453 1 95.25 182 ASP A CA 1
ATOM 1467 C C . ASP A 1 182 ? 3.156 6.93 -6.891 1 95.25 182 ASP A C 1
ATOM 1469 O O . ASP A 1 182 ? 2.332 6.078 -7.227 1 95.25 182 ASP A O 1
ATOM 1473 N N . GLN A 1 183 ? 2.885 7.926 -6.07 1 94.38 183 GLN A N 1
ATOM 1474 C CA . GLN A 1 183 ? 1.557 8.062 -5.484 1 94.38 183 GLN A CA 1
ATOM 1475 C C . GLN A 1 183 ? 0.553 8.578 -6.512 1 94.38 183 GLN A C 1
ATOM 1477 O O . GLN A 1 183 ? -0.628 8.227 -6.461 1 94.38 183 GLN A O 1
ATOM 1482 N N . PHE A 1 184 ? 1.048 9.406 -7.418 1 95.75 184 PHE A N 1
ATOM 1483 C CA . PHE A 1 184 ? 0.211 10.016 -8.445 1 95.75 184 PHE A CA 1
ATOM 1484 C C . PHE A 1 184 ? 0.692 9.617 -9.836 1 95.75 184 PHE A C 1
ATOM 1486 O O . PHE A 1 184 ? 1.359 10.406 -10.516 1 95.75 184 PHE A O 1
ATOM 1493 N N . PRO A 1 185 ? 0.177 8.484 -10.273 1 94.69 185 PRO A N 1
ATOM 1494 C CA . PRO A 1 185 ? 0.627 8.07 -11.602 1 94.69 185 PRO A CA 1
ATOM 1495 C C . PRO A 1 185 ? 0.307 9.094 -12.688 1 94.69 185 PRO A C 1
ATOM 1497 O O . PRO A 1 185 ? -0.796 9.648 -12.711 1 94.69 185 PRO A O 1
ATOM 1500 N N . GLY A 1 186 ? 1.287 9.281 -13.562 1 93.62 186 GLY A N 1
ATOM 1501 C CA . GLY A 1 186 ? 1.123 10.258 -14.625 1 93.62 186 GLY A CA 1
ATOM 1502 C C . GLY A 1 186 ? 1.566 11.656 -14.219 1 93.62 186 GLY A C 1
ATOM 1503 O O . GLY A 1 186 ? 1.615 12.562 -15.055 1 93.62 186 GLY A O 1
ATOM 1504 N N . SER A 1 187 ? 1.872 11.828 -12.922 1 97 187 SER A N 1
ATOM 1505 C CA . SER A 1 187 ? 2.381 13.117 -12.461 1 97 187 SER A CA 1
ATOM 1506 C C . SER A 1 187 ? 3.789 13.375 -12.984 1 97 187 SER A C 1
ATOM 1508 O O . SER A 1 187 ? 4.426 12.477 -13.531 1 97 187 SER A O 1
ATOM 1510 N N . ARG A 1 188 ? 4.238 14.695 -12.867 1 97.19 188 ARG A N 1
ATOM 1511 C CA . ARG A 1 188 ? 5.566 15.062 -13.352 1 97.19 188 ARG A CA 1
ATOM 1512 C C . ARG A 1 188 ? 6.129 16.234 -12.555 1 97.19 188 ARG A C 1
ATOM 1514 O O . ARG A 1 188 ? 5.375 17.062 -12.031 1 97.19 188 ARG A O 1
ATOM 1521 N N . VAL A 1 189 ? 7.41 16.266 -12.469 1 97.62 189 VAL A N 1
ATOM 1522 C CA . VAL A 1 189 ? 8.102 17.438 -11.93 1 97.62 189 VAL A CA 1
ATOM 1523 C C . VAL A 1 189 ? 8.125 18.531 -12.984 1 97.62 189 VAL A C 1
ATOM 1525 O O . VAL A 1 189 ? 8.617 18.328 -14.094 1 97.62 189 VAL A O 1
ATOM 1528 N N . ILE A 1 190 ? 7.656 19.703 -12.641 1 98.31 190 ILE A N 1
ATOM 1529 C CA . ILE A 1 190 ? 7.574 20.75 -13.656 1 98.31 190 ILE A CA 1
ATOM 1530 C C . ILE A 1 190 ? 8.578 21.859 -13.344 1 98.31 190 ILE A C 1
ATOM 1532 O O . ILE A 1 190 ? 8.836 22.734 -14.172 1 98.31 190 ILE A O 1
ATOM 1536 N N . ARG A 1 191 ? 9.148 21.812 -12.125 1 97.94 191 ARG A N 1
ATOM 1537 C CA . ARG A 1 191 ? 10.141 22.812 -11.734 1 97.94 191 ARG A CA 1
ATOM 1538 C C . ARG A 1 191 ? 11.039 22.297 -10.625 1 97.94 191 ARG A C 1
ATOM 1540 O O . ARG A 1 191 ? 10.578 21.594 -9.727 1 97.94 191 ARG A O 1
ATOM 1547 N N . HIS A 1 192 ? 12.312 22.547 -10.68 1 95.56 192 HIS A N 1
ATOM 1548 C CA . HIS A 1 192 ? 13.273 22.344 -9.602 1 95.56 192 HIS A CA 1
ATOM 1549 C C . HIS A 1 192 ? 13.633 23.656 -8.922 1 95.56 192 HIS A C 1
ATOM 1551 O O . HIS A 1 192 ? 14.055 24.609 -9.586 1 95.56 192 HIS A O 1
ATOM 1557 N N . ASN A 1 193 ? 13.469 23.672 -7.641 1 95.5 193 ASN A N 1
ATOM 1558 C CA . ASN A 1 193 ? 13.758 24.891 -6.906 1 95.5 193 ASN A CA 1
ATOM 1559 C C . ASN A 1 193 ? 15.18 24.906 -6.359 1 95.5 193 ASN A C 1
ATOM 1561 O O . ASN A 1 193 ? 15.805 23.844 -6.219 1 95.5 193 ASN A O 1
ATOM 1565 N N . ALA A 1 194 ? 15.648 26.062 -5.988 1 93.06 194 ALA A N 1
ATOM 1566 C CA . ALA A 1 194 ? 17.016 26.25 -5.531 1 93.06 194 ALA A CA 1
ATOM 1567 C C . ALA A 1 194 ? 17.266 25.562 -4.195 1 93.06 194 ALA A C 1
ATOM 1569 O O . ALA A 1 194 ? 18.359 25.094 -3.922 1 93.06 194 ALA A O 1
ATOM 1570 N N . ASP A 1 195 ? 16.281 25.391 -3.449 1 92.06 195 ASP A N 1
ATOM 1571 C CA . ASP A 1 195 ? 16.438 24.812 -2.117 1 92.06 195 ASP A CA 1
ATOM 1572 C C . ASP A 1 195 ? 16.344 23.281 -2.168 1 92.06 195 ASP A C 1
ATOM 1574 O O . ASP A 1 195 ? 16.328 22.625 -1.126 1 92.06 195 ASP A O 1
ATOM 1578 N N . GLY A 1 196 ? 16.156 22.734 -3.34 1 91.06 196 GLY A N 1
ATOM 1579 C CA . GLY A 1 196 ? 16.125 21.297 -3.492 1 91.06 196 GLY A CA 1
ATOM 1580 C C . GLY A 1 196 ? 14.727 20.734 -3.646 1 91.06 196 GLY A C 1
ATOM 1581 O O . GLY A 1 196 ? 14.555 19.594 -4.082 1 91.06 196 GLY A O 1
ATOM 1582 N N . SER A 1 197 ? 13.758 21.578 -3.326 1 95.62 197 SER A N 1
ATOM 1583 C CA . SER A 1 197 ? 12.375 21.141 -3.504 1 95.62 197 SER A CA 1
ATOM 1584 C C . SER A 1 197 ? 11.977 21.156 -4.973 1 95.62 197 SER A C 1
ATOM 1586 O O . SER A 1 197 ? 12.695 21.703 -5.812 1 95.62 197 SER A O 1
ATOM 1588 N N . VAL A 1 198 ? 10.898 20.469 -5.25 1 97.19 198 VAL A N 1
ATOM 1589 C CA . VAL A 1 198 ? 10.398 20.438 -6.625 1 97.19 198 VAL A CA 1
ATOM 1590 C C . VAL A 1 198 ? 8.922 20.812 -6.648 1 97.19 198 VAL A C 1
ATOM 1592 O O . VAL A 1 198 ? 8.242 20.766 -5.621 1 97.19 198 VAL A O 1
ATOM 1595 N N . VAL A 1 199 ? 8.461 21.219 -7.801 1 98.75 199 VAL A N 1
ATOM 1596 C CA . VAL A 1 199 ? 7.035 21.391 -8.039 1 98.75 199 VAL A CA 1
ATOM 1597 C C . VAL A 1 199 ? 6.508 20.25 -8.891 1 98.75 199 VAL A C 1
ATOM 1599 O O . VAL A 1 199 ? 7.031 19.984 -9.977 1 98.75 199 VAL A O 1
ATOM 1602 N N . ILE A 1 200 ? 5.473 19.609 -8.406 1 98.5 200 ILE A N 1
ATOM 1603 C CA . ILE A 1 200 ? 4.895 18.453 -9.07 1 98.5 200 ILE A CA 1
ATOM 1604 C C . ILE A 1 200 ? 3.477 18.766 -9.539 1 98.5 200 ILE A C 1
ATOM 1606 O O . ILE A 1 200 ? 2.717 19.438 -8.828 1 98.5 200 ILE A O 1
ATOM 1610 N N . GLU A 1 201 ? 3.227 18.391 -10.703 1 98.56 201 GLU A N 1
ATOM 1611 C CA . GLU A 1 201 ? 1.887 18.469 -11.273 1 98.56 201 GLU A CA 1
ATOM 1612 C C . GLU A 1 201 ? 1.269 17.078 -11.43 1 98.56 201 GLU A C 1
ATOM 1614 O O . GLU A 1 201 ? 1.931 16.141 -11.883 1 98.56 201 GLU A O 1
ATOM 1619 N N . ALA A 1 202 ? 0.016 16.984 -10.969 1 96.81 202 ALA A N 1
ATOM 1620 C CA . ALA A 1 202 ? -0.711 15.727 -11.031 1 96.81 202 ALA A CA 1
ATOM 1621 C C . ALA A 1 202 ? -2.184 15.953 -11.367 1 96.81 202 ALA A C 1
ATOM 1623 O O . ALA A 1 202 ? -2.682 17.078 -11.258 1 96.81 202 ALA A O 1
ATOM 1624 N N . PHE A 1 203 ? -2.803 14.977 -11.898 1 95.56 203 PHE A N 1
ATOM 1625 C CA . PHE A 1 203 ? -4.242 14.922 -12.125 1 95.56 203 PHE A CA 1
ATOM 1626 C C . PHE A 1 203 ? -4.898 13.906 -11.195 1 95.56 203 PHE A C 1
ATOM 1628 O O . PHE A 1 203 ? -4.613 12.711 -11.273 1 95.56 203 PHE A O 1
ATOM 1635 N N . ALA A 1 204 ? -5.715 14.406 -10.258 1 94.25 204 ALA A N 1
ATOM 1636 C CA . ALA A 1 204 ? -6.207 13.508 -9.219 1 94.25 204 ALA A CA 1
ATOM 1637 C C . ALA A 1 204 ? -7.582 13.938 -8.727 1 94.25 204 ALA A C 1
ATOM 1639 O O . ALA A 1 204 ? -7.965 15.102 -8.867 1 9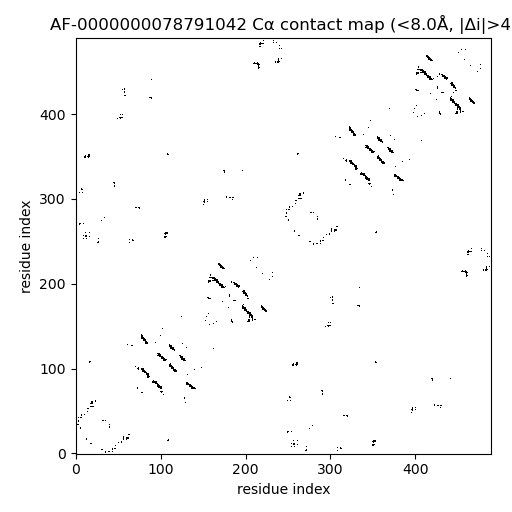4.25 204 ALA A O 1
ATOM 1640 N N . ARG A 1 205 ? -8.344 12.867 -8.211 1 92.19 205 ARG A N 1
ATOM 1641 C CA . ARG A 1 205 ? -9.555 13.148 -7.449 1 92.19 205 ARG A CA 1
ATOM 1642 C C . ARG A 1 205 ? -9.227 13.797 -6.109 1 92.19 205 ARG A C 1
ATOM 1644 O O . ARG A 1 205 ? -8.398 13.281 -5.355 1 92.19 205 ARG A O 1
ATOM 1651 N N . LEU A 1 206 ? -9.867 14.828 -5.742 1 90.5 206 LEU A N 1
ATOM 1652 C CA . LEU A 1 206 ? -9.391 15.734 -4.703 1 90.5 206 LEU A CA 1
ATOM 1653 C C . LEU A 1 206 ? -9.539 15.102 -3.322 1 90.5 206 LEU A C 1
ATOM 1655 O O . LEU A 1 206 ? -8.695 15.305 -2.449 1 90.5 206 LEU A O 1
ATOM 1659 N N . ASP A 1 207 ? -10.57 14.297 -3.066 1 88 207 ASP A N 1
ATOM 1660 C CA . ASP A 1 207 ? -10.797 13.789 -1.719 1 88 207 ASP A CA 1
ATOM 1661 C C . ASP A 1 207 ? -9.703 12.797 -1.318 1 88 207 ASP A C 1
ATOM 1663 O O . ASP A 1 207 ? -9.172 12.867 -0.205 1 88 207 ASP A O 1
ATOM 1667 N N . GLY A 1 208 ? -9.336 11.961 -2.264 1 88.88 208 GLY A N 1
ATOM 1668 C CA . GLY A 1 208 ? -8.242 11.039 -1.987 1 88.88 208 GLY A CA 1
ATOM 1669 C C . GLY A 1 208 ? -6.891 11.719 -1.921 1 88.88 208 GLY A C 1
ATOM 1670 O O . GLY A 1 208 ? -6.082 11.422 -1.04 1 88.88 208 GLY A O 1
ATOM 1671 N N . ALA A 1 209 ? -6.711 12.625 -2.834 1 94.19 209 ALA A N 1
ATOM 1672 C CA . ALA A 1 209 ? -5.438 13.344 -2.889 1 94.19 209 ALA A CA 1
ATOM 1673 C C . ALA A 1 209 ? -5.176 14.102 -1.591 1 94.19 209 ALA A C 1
ATOM 1675 O O . ALA A 1 209 ? -4.043 14.156 -1.114 1 94.19 209 ALA A O 1
ATOM 1676 N N . LEU A 1 210 ? -6.23 14.617 -1.061 1 95 210 LEU A N 1
ATOM 1677 C CA . LEU A 1 210 ? -6.105 15.414 0.154 1 95 210 LEU A CA 1
ATOM 1678 C C . LEU A 1 210 ? -5.496 14.594 1.284 1 95 210 LEU A C 1
ATOM 1680 O O . LEU A 1 210 ? -4.645 15.094 2.029 1 95 210 LEU A O 1
ATOM 1684 N N . LEU A 1 211 ? -5.859 13.359 1.428 1 94 211 LEU A N 1
ATOM 1685 C CA . LEU A 1 211 ? -5.332 12.492 2.475 1 94 211 LEU A CA 1
ATOM 1686 C C . LEU A 1 211 ? -3.82 12.344 2.354 1 94 211 LEU A C 1
ATOM 1688 O O . LEU A 1 211 ? -3.098 12.477 3.342 1 94 211 LEU A O 1
ATOM 1692 N N . TRP A 1 212 ? -3.404 12.148 1.179 1 95.44 212 TRP A N 1
ATOM 1693 C CA . TRP A 1 212 ? -1.97 11.969 0.98 1 95.44 212 TRP A CA 1
ATOM 1694 C C . TRP A 1 212 ? -1.226 13.281 1.191 1 95.44 212 TRP A C 1
ATOM 1696 O O . TRP A 1 212 ? -0.154 13.305 1.803 1 95.44 212 TRP A O 1
ATOM 1706 N N . LEU A 1 213 ? -1.775 14.32 0.626 1 97.88 213 LEU A N 1
ATOM 1707 C CA . LEU A 1 213 ? -1.143 15.625 0.756 1 97.88 213 LEU A CA 1
ATOM 1708 C C . LEU A 1 213 ? -0.981 16.016 2.223 1 97.88 213 LEU A C 1
ATOM 1710 O O . LEU A 1 213 ? 0.078 16.5 2.631 1 97.88 213 LEU A O 1
ATOM 1714 N N . LEU A 1 214 ? -1.959 15.742 3.041 1 97.56 214 LEU A N 1
ATOM 1715 C CA . LEU A 1 214 ? -1.915 16.016 4.473 1 97.56 214 LEU A CA 1
ATOM 1716 C C . LEU A 1 214 ? -0.808 15.219 5.148 1 97.56 214 LEU A C 1
ATOM 1718 O O . LEU A 1 214 ? -0.133 15.727 6.051 1 97.56 214 LEU A O 1
ATOM 1722 N N . SER A 1 215 ? -0.58 14.07 4.715 1 96.38 215 SER A N 1
ATOM 1723 C CA . SER A 1 215 ? 0.371 13.156 5.336 1 96.38 215 SER A CA 1
ATOM 1724 C C . SER A 1 215 ? 1.793 13.703 5.266 1 96.38 215 SER A C 1
ATOM 1726 O O . SER A 1 215 ? 2.658 13.305 6.047 1 96.38 215 SER A O 1
ATOM 1728 N N . GLN A 1 216 ? 2.014 14.625 4.316 1 96.19 216 GLN A N 1
ATOM 1729 C CA . GLN A 1 216 ? 3.377 15.094 4.082 1 96.19 216 GLN A CA 1
ATOM 1730 C C . GLN A 1 216 ? 3.721 16.266 4.996 1 96.19 216 GLN A C 1
ATOM 1732 O O . GLN A 1 216 ? 4.867 16.719 5.023 1 96.19 216 GLN A O 1
ATOM 1737 N N . GLY A 1 217 ? 2.756 16.766 5.719 1 96.56 217 GLY A N 1
ATOM 1738 C CA . GLY A 1 217 ? 2.996 17.844 6.66 1 96.56 217 GLY A CA 1
ATOM 1739 C C . GLY A 1 217 ? 3.633 19.062 6.02 1 96.56 217 GLY A C 1
ATOM 1740 O O . GLY A 1 217 ? 3.195 19.516 4.961 1 96.56 217 GLY A O 1
ATOM 1741 N N . ALA A 1 218 ? 4.668 19.562 6.676 1 96.94 218 ALA A N 1
ATOM 1742 C CA . ALA A 1 218 ? 5.32 20.797 6.258 1 96.94 218 ALA A CA 1
ATOM 1743 C C . ALA A 1 218 ? 6.227 20.562 5.055 1 96.94 218 ALA A C 1
ATOM 1745 O O . ALA A 1 218 ? 6.707 21.516 4.438 1 96.94 218 ALA A O 1
ATOM 1746 N N . ALA A 1 219 ? 6.395 19.375 4.66 1 96.31 219 ALA A N 1
ATOM 1747 C CA . ALA A 1 219 ? 7.258 19.062 3.521 1 96.31 219 ALA A CA 1
ATOM 1748 C C . ALA A 1 219 ? 6.523 19.281 2.203 1 96.31 219 ALA A C 1
ATOM 1750 O O . ALA A 1 219 ? 7.109 19.141 1.127 1 96.31 219 ALA A O 1
ATOM 1751 N N . LEU A 1 220 ? 5.25 19.641 2.293 1 97.94 220 LEU A N 1
ATOM 1752 C CA . LEU A 1 220 ? 4.461 19.828 1.082 1 97.94 220 LEU A CA 1
ATOM 1753 C C . LEU A 1 220 ? 3.615 21.094 1.18 1 97.94 220 LEU A C 1
ATOM 1755 O O . LEU A 1 220 ? 3.055 21.391 2.236 1 97.94 220 LEU A O 1
ATOM 1759 N N . LYS A 1 221 ? 3.492 21.812 0.116 1 98.5 221 LYS A N 1
ATOM 1760 C CA . LYS A 1 221 ? 2.615 22.969 -0.006 1 98.5 221 LYS A CA 1
ATOM 1761 C C . LYS A 1 221 ? 1.849 22.953 -1.325 1 98.5 221 LYS A C 1
ATOM 1763 O O . LYS A 1 221 ? 2.449 23.031 -2.398 1 98.5 221 LYS A O 1
ATOM 1768 N N . VAL A 1 222 ? 0.557 22.844 -1.226 1 98.44 222 VAL A N 1
ATOM 1769 C CA . VAL A 1 222 ? -0.263 22.922 -2.43 1 98.44 222 VAL A CA 1
ATOM 1770 C C . VAL A 1 222 ? -0.229 24.344 -2.98 1 98.44 222 VAL A C 1
ATOM 1772 O O . VAL A 1 222 ? -0.354 25.312 -2.227 1 98.44 222 VAL A O 1
ATOM 1775 N N . ILE A 1 223 ? -0.085 24.469 -4.305 1 98.38 223 ILE A N 1
ATOM 1776 C CA . ILE A 1 223 ? 0.007 25.812 -4.867 1 98.38 223 ILE A CA 1
ATOM 1777 C C . ILE A 1 223 ? -1.074 26 -5.926 1 98.38 223 ILE A C 1
ATOM 1779 O O . ILE A 1 223 ? -1.343 27.125 -6.352 1 98.38 223 ILE A O 1
ATOM 1783 N N . SER A 1 224 ? -1.665 25.031 -6.441 1 97.25 224 SER A N 1
ATOM 1784 C CA . SER A 1 224 ? -2.775 25.078 -7.387 1 97.25 224 SER A CA 1
ATOM 1785 C C . SER A 1 224 ? -3.631 23.812 -7.293 1 97.25 224 SER A C 1
ATOM 1787 O O . SER A 1 224 ? -3.115 22.734 -7.047 1 97.25 224 SER A O 1
ATOM 1789 N N . PRO A 1 225 ? -4.977 23.922 -7.527 1 96.5 225 PRO A N 1
ATOM 1790 C CA . PRO A 1 225 ? -5.82 25.094 -7.738 1 96.5 225 PRO A CA 1
ATOM 1791 C C . PRO A 1 225 ? -6.199 25.797 -6.434 1 96.5 225 PRO A C 1
ATOM 1793 O O . PRO A 1 225 ? -5.984 25.25 -5.352 1 96.5 225 PRO A O 1
ATOM 1796 N N . PRO A 1 226 ? -6.832 27.016 -6.473 1 95.88 226 PRO A N 1
ATOM 1797 C CA . PRO A 1 226 ? -7.219 27.75 -5.273 1 95.88 226 PRO A CA 1
ATOM 1798 C C . PRO A 1 226 ? -8.18 26.984 -4.379 1 95.88 226 PRO A C 1
ATOM 1800 O O . PRO A 1 226 ? -8.117 27.078 -3.152 1 95.88 226 PRO A O 1
ATOM 1803 N N . SER A 1 227 ? -9.008 26.219 -4.934 1 94.31 227 SER A N 1
ATOM 1804 C CA . SER A 1 227 ? -9.977 25.453 -4.16 1 94.31 227 SER A CA 1
ATOM 1805 C C . SER A 1 227 ? -9.281 24.422 -3.273 1 94.31 227 SER A C 1
ATOM 1807 O O . SER A 1 227 ? -9.703 24.188 -2.139 1 94.31 227 SER A O 1
ATOM 1809 N N . LEU A 1 228 ? -8.227 23.797 -3.799 1 96.06 228 LEU A N 1
ATOM 1810 C CA . LEU A 1 228 ? -7.492 22.812 -3.02 1 96.06 228 LEU A CA 1
ATOM 1811 C C . LEU A 1 228 ? -6.664 23.484 -1.931 1 96.06 228 LEU A C 1
ATOM 1813 O O . LEU A 1 228 ? -6.496 22.938 -0.839 1 96.06 228 LEU A O 1
ATOM 1817 N N . ILE A 1 229 ? -6.133 24.641 -2.24 1 97.5 229 ILE A N 1
ATOM 1818 C CA . ILE A 1 229 ? -5.426 25.422 -1.233 1 97.5 229 ILE A CA 1
ATOM 1819 C C . ILE A 1 229 ? -6.355 25.719 -0.056 1 97.5 229 ILE A C 1
ATOM 1821 O O . ILE A 1 229 ? -5.984 25.516 1.102 1 97.5 229 ILE A O 1
ATOM 1825 N N . LYS A 1 230 ? -7.523 26.188 -0.403 1 96.56 230 LYS A N 1
ATOM 1826 C CA . LYS A 1 230 ? -8.516 26.484 0.621 1 96.56 230 LYS A CA 1
ATOM 1827 C C . LYS A 1 230 ? -8.859 25.25 1.441 1 96.56 230 LYS A C 1
ATOM 1829 O O . LYS A 1 230 ? -8.914 25.312 2.672 1 96.56 230 LYS A O 1
ATOM 1834 N N . ARG A 1 231 ? -9.062 24.156 0.801 1 95.5 231 ARG A N 1
ATOM 1835 C CA . ARG A 1 231 ? -9.414 22.906 1.479 1 95.5 231 ARG A CA 1
ATOM 1836 C C . ARG A 1 231 ? -8.289 22.453 2.406 1 95.5 231 ARG A C 1
ATOM 1838 O O . ARG A 1 231 ? -8.547 22 3.523 1 95.5 231 ARG A O 1
ATOM 1845 N N . MET A 1 232 ? -7.047 22.531 1.904 1 97.12 232 MET A N 1
ATOM 1846 C CA . MET A 1 232 ? -5.887 22.172 2.715 1 97.12 232 MET A CA 1
ATOM 1847 C C . MET A 1 232 ? -5.832 23.016 3.982 1 97.12 232 MET A C 1
ATOM 1849 O O . MET A 1 232 ? -5.633 22.5 5.078 1 97.12 232 MET A O 1
ATOM 1853 N N . ARG A 1 233 ? -6 24.312 3.822 1 97.56 233 ARG A N 1
ATOM 1854 C CA . ARG A 1 233 ? -5.973 25.234 4.949 1 97.56 233 ARG A CA 1
ATOM 1855 C C . ARG A 1 233 ? -7.059 24.891 5.965 1 97.56 233 ARG A C 1
ATOM 1857 O O . ARG A 1 233 ? -6.797 24.844 7.168 1 97.56 233 ARG A O 1
ATOM 1864 N N . GLU A 1 234 ? -8.219 24.672 5.492 1 97.25 234 GLU A N 1
ATOM 1865 C CA . GLU A 1 234 ? -9.352 24.375 6.352 1 97.25 234 GLU A CA 1
ATOM 1866 C C . GLU A 1 234 ? -9.141 23.078 7.121 1 97.25 234 GLU A C 1
ATOM 1868 O O . GLU A 1 234 ? -9.422 23 8.32 1 97.25 234 GLU A O 1
ATOM 1873 N N . GLU A 1 235 ? -8.633 22.094 6.422 1 97.12 235 GLU A N 1
ATOM 1874 C CA . GLU A 1 235 ? -8.406 20.797 7.066 1 97.12 235 GLU A CA 1
ATOM 1875 C C . GLU A 1 235 ? -7.297 20.891 8.109 1 97.12 235 GLU A C 1
ATOM 1877 O O . GLU A 1 235 ? -7.406 20.312 9.188 1 97.12 235 GLU A O 1
ATOM 1882 N N . LEU A 1 236 ? -6.207 21.547 7.754 1 97.94 236 LEU A N 1
ATOM 1883 C CA . LEU A 1 236 ? -5.098 21.734 8.688 1 97.94 236 LEU A CA 1
ATOM 1884 C C . LEU A 1 236 ? -5.543 22.516 9.914 1 97.94 236 LEU A C 1
ATOM 1886 O O . LEU A 1 236 ? -5.184 22.156 11.047 1 97.94 236 LEU A O 1
ATOM 1890 N N . MET A 1 237 ? -6.309 23.562 9.68 1 97.62 237 MET A N 1
ATOM 1891 C CA . MET A 1 237 ? -6.824 24.359 10.781 1 97.62 237 MET A CA 1
ATOM 1892 C C . MET A 1 237 ? -7.742 23.547 11.672 1 97.62 237 MET A C 1
ATOM 1894 O O . MET A 1 237 ? -7.637 23.594 12.898 1 97.62 237 MET A O 1
ATOM 1898 N N . ALA A 1 238 ? -8.648 22.828 11.078 1 97.94 238 ALA A N 1
ATOM 1899 C CA . ALA A 1 238 ? -9.57 22 11.836 1 97.94 238 ALA A CA 1
ATOM 1900 C C . ALA A 1 238 ? -8.82 20.953 12.656 1 97.94 238 ALA A C 1
ATOM 1902 O O . ALA A 1 238 ? -9.164 20.703 13.82 1 97.94 238 ALA A O 1
ATOM 1903 N N . ALA A 1 239 ? -7.824 20.359 12.062 1 97.94 239 ALA A N 1
ATOM 1904 C CA . ALA A 1 239 ? -7.008 19.375 12.773 1 97.94 239 ALA A CA 1
ATOM 1905 C C . ALA A 1 239 ? -6.262 20.016 13.938 1 97.94 239 ALA A C 1
ATOM 1907 O O . ALA A 1 239 ? -6.25 19.469 15.047 1 97.94 239 ALA A O 1
ATOM 1908 N N . LEU A 1 240 ? -5.652 21.141 13.656 1 97.69 240 LEU A N 1
ATOM 1909 C CA . LEU A 1 240 ? -4.867 21.828 14.664 1 97.69 240 LEU A CA 1
ATOM 1910 C C . LEU A 1 240 ? -5.75 22.281 15.828 1 97.69 240 LEU A C 1
ATOM 1912 O O . LEU A 1 240 ? -5.328 22.234 16.984 1 97.69 240 LEU A O 1
ATOM 1916 N N . ASN A 1 241 ? -6.949 22.656 15.578 1 97.44 241 ASN A N 1
ATOM 1917 C CA . ASN A 1 241 ? -7.883 23.156 16.578 1 97.44 241 ASN A CA 1
ATOM 1918 C C . ASN A 1 241 ? -8.219 22.109 17.625 1 97.44 241 ASN A C 1
ATOM 1920 O O . ASN A 1 241 ? -8.641 22.438 18.734 1 97.44 241 ASN A O 1
ATOM 1924 N N . GLN A 1 242 ? -8.008 20.891 17.312 1 96.12 242 GLN A N 1
ATOM 1925 C CA . GLN A 1 242 ? -8.297 19.812 18.266 1 96.12 242 GLN A CA 1
ATOM 1926 C C . GLN A 1 242 ? -7.254 19.766 19.375 1 96.12 242 GLN A C 1
ATOM 1928 O O . GLN A 1 242 ? -7.457 19.094 20.391 1 96.12 242 GLN A O 1
ATOM 1933 N N . TYR A 1 243 ? -6.207 20.375 19.156 1 95.19 243 TYR A N 1
ATOM 1934 C CA . TYR A 1 243 ? -5.105 20.328 20.109 1 95.19 243 TYR A CA 1
ATOM 1935 C C . TYR A 1 243 ? -4.996 21.641 20.875 1 95.19 243 TYR A C 1
ATOM 1937 O O . TYR A 1 243 ? -4.043 21.844 21.625 1 95.19 243 TYR A O 1
ATOM 1945 N N . LYS A 1 244 ? -5.691 22.781 20.703 1 87 244 LYS A N 1
ATOM 1946 C CA . LYS A 1 244 ? -5.645 24.078 21.359 1 87 244 LYS A CA 1
ATOM 1947 C C . LYS A 1 244 ? -6.078 23.953 22.828 1 87 244 LYS A C 1
ATOM 1949 O O . LYS A 1 244 ? -5.652 24.75 23.672 1 87 244 LYS A O 1
ATOM 1954 N N . GLN A 1 245 ? -6.695 22.938 23.422 1 61.25 245 GLN A N 1
ATOM 1955 C CA . GLN A 1 245 ? -7.035 23.047 24.828 1 61.25 245 GLN A CA 1
ATOM 1956 C C . GLN A 1 245 ? -5.859 22.641 25.719 1 61.25 245 GLN A C 1
ATOM 1958 O O . GLN A 1 245 ? -5.035 21.812 25.312 1 61.25 245 GLN A O 1
ATOM 1963 N N . MET B 1 1 ? -9.477 -25.25 -7.383 1 85.38 1 MET B N 1
ATOM 1964 C CA . MET B 1 1 ? -8.719 -24.562 -6.336 1 85.38 1 MET B CA 1
ATOM 1965 C C . MET B 1 1 ? -7.539 -23.797 -6.922 1 85.38 1 MET B C 1
ATOM 1967 O O . MET B 1 1 ? -7.344 -22.625 -6.621 1 85.38 1 MET B O 1
ATOM 1971 N N . ASN B 1 2 ? -6.934 -24.328 -7.941 1 93.44 2 ASN B N 1
ATOM 1972 C CA . ASN B 1 2 ? -5.77 -23.672 -8.539 1 93.44 2 ASN B CA 1
ATOM 1973 C C . ASN B 1 2 ? -6.164 -22.422 -9.305 1 93.44 2 ASN B C 1
ATOM 1975 O O . ASN B 1 2 ? -5.438 -21.422 -9.281 1 93.44 2 ASN B O 1
ATOM 1979 N N . GLY B 1 3 ? -7.305 -22.5 -9.906 1 96.12 3 GLY B N 1
ATOM 1980 C CA . GLY B 1 3 ? -7.77 -21.312 -10.617 1 96.12 3 GLY B CA 1
ATOM 1981 C C . GLY B 1 3 ? -8 -20.125 -9.703 1 96.12 3 GLY B C 1
ATOM 1982 O O . GLY B 1 3 ? -7.656 -19 -10.055 1 96.12 3 GLY B O 1
ATOM 1983 N N . GLN B 1 4 ? -8.578 -20.438 -8.547 1 97.06 4 GLN B N 1
ATOM 1984 C CA . GLN B 1 4 ? -8.844 -19.391 -7.566 1 97.06 4 GLN B CA 1
ATOM 1985 C C . GLN B 1 4 ? -7.543 -18.797 -7.039 1 97.06 4 GLN B C 1
ATOM 1987 O O . GLN B 1 4 ? -7.441 -17.578 -6.848 1 97.06 4 GLN B O 1
ATOM 1992 N N . ILE B 1 5 ? -6.648 -19.672 -6.855 1 97.94 5 ILE B N 1
ATOM 1993 C CA . ILE B 1 5 ? -5.34 -19.266 -6.352 1 97.94 5 ILE B CA 1
ATOM 1994 C C . ILE B 1 5 ? -4.652 -18.359 -7.371 1 97.94 5 ILE B C 1
ATOM 1996 O O . ILE B 1 5 ? -4.168 -17.281 -7.027 1 97.94 5 ILE B O 1
ATOM 2000 N N . VAL B 1 6 ? -4.656 -18.75 -8.617 1 98.44 6 VAL B N 1
ATOM 2001 C CA . VAL B 1 6 ? -3.994 -18 -9.68 1 98.44 6 VAL B CA 1
ATOM 2002 C C . VAL B 1 6 ? -4.68 -16.656 -9.859 1 98.44 6 VAL B C 1
ATOM 2004 O O . VAL B 1 6 ? -4.016 -15.633 -10.062 1 98.44 6 VAL B O 1
ATOM 2007 N N . LEU B 1 7 ? -5.992 -16.656 -9.773 1 98.25 7 LEU B N 1
ATOM 2008 C CA . LEU B 1 7 ? -6.742 -15.406 -9.875 1 98.25 7 LEU B CA 1
ATOM 2009 C C . LEU B 1 7 ? -6.324 -14.438 -8.773 1 98.25 7 LEU B C 1
ATOM 2011 O O . LEU B 1 7 ? -6.066 -13.258 -9.047 1 98.25 7 LEU B O 1
ATOM 2015 N N . ALA B 1 8 ? -6.223 -14.914 -7.578 1 98.38 8 ALA B N 1
ATOM 2016 C CA . ALA B 1 8 ? -5.855 -14.086 -6.434 1 98.38 8 ALA B CA 1
ATOM 2017 C C . ALA B 1 8 ? -4.434 -13.555 -6.574 1 98.38 8 ALA B C 1
ATOM 2019 O O . ALA B 1 8 ? -4.199 -12.352 -6.449 1 98.38 8 ALA B O 1
ATOM 2020 N N . ILE B 1 9 ? -3.477 -14.422 -6.895 1 98.69 9 ILE B N 1
ATOM 2021 C CA . ILE B 1 9 ? -2.076 -14.039 -7 1 98.69 9 ILE B CA 1
ATOM 2022 C C . ILE B 1 9 ? -1.911 -13.008 -8.117 1 98.69 9 ILE B C 1
ATOM 2024 O O . ILE B 1 9 ? -1.2 -12.008 -7.953 1 98.69 9 ILE B O 1
ATOM 2028 N N . SER B 1 10 ? -2.584 -13.258 -9.203 1 98.69 10 SER B N 1
ATOM 2029 C CA . SER B 1 10 ? -2.465 -12.367 -10.352 1 98.69 10 SER B CA 1
ATOM 2030 C C . SER B 1 10 ? -2.955 -10.961 -10.016 1 98.69 10 SER B C 1
ATOM 2032 O O . SER B 1 10 ? -2.301 -9.977 -10.352 1 98.69 10 SER B O 1
ATOM 2034 N N . ASN B 1 11 ? -4.09 -10.883 -9.352 1 98.56 11 ASN B N 1
ATOM 2035 C CA . ASN B 1 11 ? -4.605 -9.578 -8.969 1 98.56 11 ASN B CA 1
ATOM 2036 C C . ASN B 1 11 ? -3.66 -8.859 -8.008 1 98.56 11 ASN B C 1
ATOM 2038 O O . ASN B 1 11 ? -3.461 -7.648 -8.109 1 98.56 11 ASN B O 1
ATOM 2042 N N . ILE B 1 12 ? -3.088 -9.578 -7.094 1 98.5 12 ILE B N 1
ATOM 2043 C CA . ILE B 1 12 ? -2.152 -8.992 -6.137 1 98.5 12 ILE B CA 1
ATOM 2044 C C . ILE B 1 12 ? -0.918 -8.469 -6.875 1 98.5 12 ILE B C 1
ATOM 2046 O O . ILE B 1 12 ? -0.446 -7.367 -6.602 1 98.5 12 ILE B O 1
ATOM 2050 N N . LEU B 1 13 ? -0.41 -9.266 -7.844 1 98.38 13 LEU B N 1
ATOM 2051 C CA . LEU B 1 13 ? 0.716 -8.82 -8.656 1 98.38 13 LEU B CA 1
ATOM 2052 C C . LEU B 1 13 ? 0.377 -7.535 -9.406 1 98.38 13 LEU B C 1
ATOM 2054 O O . LEU B 1 13 ? 1.157 -6.582 -9.391 1 98.38 13 LEU B O 1
ATOM 2058 N N . LEU B 1 14 ? -0.781 -7.535 -10.008 1 97.94 14 LEU B N 1
ATOM 2059 C CA . LEU B 1 14 ? -1.226 -6.402 -10.805 1 97.94 14 LEU B CA 1
ATOM 2060 C C . LEU B 1 14 ? -1.41 -5.16 -9.945 1 97.94 14 LEU B C 1
ATOM 2062 O O . LEU B 1 14 ? -1.132 -4.043 -10.383 1 97.94 14 LEU B O 1
ATOM 2066 N N . GLY B 1 15 ? -1.846 -5.371 -8.734 1 97.38 15 GLY B N 1
ATOM 2067 C CA . GLY B 1 15 ? -2.074 -4.254 -7.832 1 97.38 15 GLY B CA 1
ATOM 2068 C C . GLY B 1 15 ? -0.809 -3.766 -7.152 1 97.38 15 GLY B C 1
ATOM 2069 O O . GLY B 1 15 ? -0.781 -2.666 -6.598 1 97.38 15 GLY B O 1
ATOM 2070 N N . SER B 1 16 ? 0.227 -4.609 -7.141 1 97.25 16 SER B N 1
ATOM 2071 C CA . SER B 1 16 ? 1.475 -4.25 -6.477 1 97.25 16 SER B CA 1
ATOM 2072 C C . SER B 1 16 ? 2.207 -3.145 -7.23 1 97.25 16 SER B C 1
ATOM 2074 O O . SER B 1 16 ? 2.934 -2.35 -6.633 1 97.25 16 SER B O 1
ATOM 2076 N N . ARG B 1 17 ? 2.092 -3.145 -8.594 1 96.88 17 ARG B N 1
ATOM 2077 C CA . ARG B 1 17 ? 2.709 -2.188 -9.508 1 96.88 17 ARG B CA 1
ATOM 2078 C C . ARG B 1 17 ? 4.227 -2.326 -9.5 1 96.88 17 ARG B C 1
ATOM 2080 O O . ARG B 1 17 ? 4.934 -1.47 -10.039 1 96.88 17 ARG B O 1
ATOM 2087 N N . ALA B 1 18 ? 4.703 -3.381 -8.961 1 96.94 18 ALA B N 1
ATOM 2088 C CA . ALA B 1 18 ? 6.113 -3.488 -8.602 1 96.94 18 ALA B CA 1
ATOM 2089 C C . ALA B 1 18 ? 6.949 -3.963 -9.781 1 96.94 18 ALA B C 1
ATOM 2091 O O . ALA B 1 18 ? 8.164 -3.738 -9.82 1 96.94 18 ALA B O 1
ATOM 2092 N N . LEU B 1 19 ? 6.328 -4.656 -10.734 1 97 19 LEU B N 1
ATOM 2093 C CA . LEU B 1 19 ? 7.098 -5.324 -11.781 1 97 19 LEU B CA 1
ATOM 2094 C C . LEU B 1 19 ? 7.02 -4.555 -13.094 1 97 19 LEU B C 1
ATOM 2096 O O . LEU B 1 19 ? 5.984 -3.959 -13.406 1 97 19 LEU B O 1
ATOM 2100 N N . LEU B 1 20 ? 8.125 -4.602 -13.82 1 96.5 20 LEU B N 1
ATOM 2101 C CA . LEU B 1 20 ? 8.062 -4.16 -15.211 1 96.5 20 LEU B CA 1
ATOM 2102 C C . LEU B 1 20 ? 7.074 -5.004 -16 1 96.5 20 LEU B C 1
ATOM 2104 O O . LEU B 1 20 ? 6.906 -6.191 -15.734 1 96.5 20 LEU B O 1
ATOM 2108 N N . PRO B 1 21 ? 6.496 -4.355 -17.031 1 95.25 21 PRO B N 1
ATOM 2109 C CA . PRO B 1 21 ? 5.508 -5.09 -17.828 1 95.25 21 PRO B CA 1
ATOM 2110 C C . PRO B 1 21 ? 6.031 -6.434 -18.328 1 95.25 21 PRO B C 1
ATOM 2112 O O . PRO B 1 21 ? 5.32 -7.441 -18.266 1 95.25 21 PRO B O 1
ATOM 2115 N N . SER B 1 22 ? 7.273 -6.508 -18.75 1 96.31 22 SER B N 1
ATOM 2116 C CA . SER B 1 22 ? 7.84 -7.758 -19.234 1 96.31 22 SER B CA 1
ATOM 2117 C C . SER B 1 22 ? 7.973 -8.781 -18.125 1 96.31 22 SER B C 1
ATOM 2119 O O . SER B 1 22 ? 7.715 -9.969 -18.328 1 96.31 22 SER B O 1
ATOM 2121 N N . GLU B 1 23 ? 8.383 -8.344 -16.953 1 97.19 23 GLU B N 1
ATOM 2122 C CA . GLU B 1 23 ? 8.484 -9.234 -15.797 1 97.19 23 GLU B CA 1
ATOM 2123 C C . GLU B 1 23 ? 7.113 -9.695 -15.328 1 97.19 23 GLU B C 1
ATOM 2125 O O . GLU B 1 23 ? 6.945 -10.844 -14.898 1 97.19 23 GLU B O 1
ATOM 2130 N N . LEU B 1 24 ? 6.188 -8.75 -15.375 1 97.69 24 LEU B N 1
ATOM 2131 C CA . LEU B 1 24 ? 4.812 -9.102 -15.031 1 97.69 24 LEU B CA 1
ATOM 2132 C C . LEU B 1 24 ? 4.281 -10.188 -15.969 1 97.69 24 LEU B C 1
ATOM 2134 O O . LEU B 1 24 ? 3.662 -11.148 -15.516 1 97.69 24 LEU B O 1
ATOM 2138 N N . ASP B 1 25 ? 4.547 -10.039 -17.25 1 97.5 25 ASP B N 1
ATOM 2139 C CA . ASP B 1 25 ? 4.117 -11.039 -18.219 1 97.5 25 ASP B CA 1
ATOM 2140 C C . ASP B 1 25 ? 4.738 -12.398 -17.922 1 97.5 25 ASP B C 1
ATOM 2142 O O . ASP B 1 25 ? 4.055 -13.422 -17.984 1 97.5 25 ASP B O 1
ATOM 2146 N N . ALA B 1 26 ? 5.984 -12.406 -17.641 1 97.62 26 ALA B N 1
ATOM 2147 C CA . ALA B 1 26 ? 6.668 -13.648 -17.312 1 97.62 26 ALA B CA 1
ATOM 2148 C C . ALA B 1 26 ? 6.059 -14.281 -16.062 1 97.62 26 ALA B C 1
ATOM 2150 O O . ALA B 1 26 ? 5.863 -15.5 -16 1 97.62 26 ALA B O 1
ATOM 2151 N N . ALA B 1 27 ? 5.785 -13.469 -15.07 1 98.06 27 ALA B N 1
ATOM 2152 C CA . ALA B 1 27 ? 5.203 -13.953 -13.82 1 98.06 27 ALA B CA 1
ATOM 2153 C C . ALA B 1 27 ? 3.814 -14.539 -14.055 1 98.06 27 ALA B C 1
ATOM 2155 O O . ALA B 1 27 ? 3.504 -15.625 -13.57 1 98.06 27 ALA B O 1
ATOM 2156 N N . LEU B 1 28 ? 3.031 -13.828 -14.82 1 98.38 28 LEU B N 1
ATOM 2157 C CA . LEU B 1 28 ? 1.686 -14.305 -15.109 1 98.38 28 LEU B CA 1
ATOM 2158 C C . LEU B 1 28 ? 1.735 -15.594 -15.93 1 98.38 28 LEU B C 1
ATOM 2160 O O . LEU B 1 28 ? 0.962 -16.516 -15.68 1 98.38 28 LEU B O 1
ATOM 2164 N N . ASN B 1 29 ? 2.605 -15.641 -16.891 1 97.94 29 ASN B N 1
ATOM 2165 C CA . ASN B 1 29 ? 2.758 -16.859 -17.688 1 97.94 29 ASN B CA 1
ATOM 2166 C C . ASN B 1 29 ? 3.152 -18.047 -16.812 1 97.94 29 ASN B C 1
ATOM 2168 O O . ASN B 1 29 ? 2.656 -19.156 -17.016 1 97.94 29 ASN B O 1
ATOM 2172 N N . TYR B 1 30 ? 4.008 -17.828 -15.938 1 98.19 30 TYR B N 1
ATOM 2173 C CA . TYR B 1 30 ? 4.387 -18.875 -15 1 98.19 30 TYR B CA 1
ATOM 2174 C C . TYR B 1 30 ? 3.18 -19.375 -14.211 1 98.19 30 TYR B C 1
ATOM 2176 O O . TYR B 1 30 ? 2.963 -20.578 -14.078 1 98.19 30 TYR B O 1
ATOM 2184 N N . LEU B 1 31 ? 2.41 -18.453 -13.664 1 98.25 31 LEU B N 1
ATOM 2185 C CA . LEU B 1 31 ? 1.221 -18.797 -12.898 1 98.25 31 LEU B CA 1
ATOM 2186 C C . LEU B 1 31 ? 0.246 -19.609 -1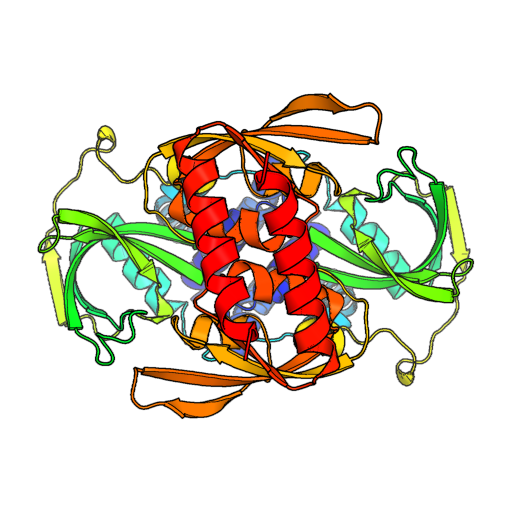3.734 1 98.25 31 LEU B C 1
ATOM 2188 O O . LEU B 1 31 ? -0.294 -20.609 -13.258 1 98.25 31 LEU B O 1
ATOM 2192 N N . PHE B 1 32 ? 0.094 -19.234 -14.961 1 98 32 PHE B N 1
ATOM 2193 C CA . PHE B 1 32 ? -0.907 -19.844 -15.828 1 98 32 PHE B CA 1
ATOM 2194 C C . PHE B 1 32 ? -0.452 -21.219 -16.297 1 98 32 PHE B C 1
ATOM 2196 O O . PHE B 1 32 ? -1.278 -22.094 -16.609 1 98 32 PHE B O 1
ATOM 2203 N N . SER B 1 33 ? 0.819 -21.422 -16.312 1 96.69 33 SER B N 1
ATOM 2204 C CA . SER B 1 33 ? 1.364 -22.672 -16.844 1 96.69 33 SER B CA 1
ATOM 2205 C C . SER B 1 33 ? 0.948 -23.859 -16 1 96.69 33 SER B C 1
ATOM 2207 O O . SER B 1 33 ? 0.986 -25 -16.453 1 96.69 33 SER B O 1
ATOM 2209 N N . GLY B 1 34 ? 0.556 -23.609 -14.758 1 95.94 34 GLY B N 1
ATOM 2210 C CA . GLY B 1 34 ? 0.128 -24.688 -13.883 1 95.94 34 GLY B CA 1
ATOM 2211 C C . GLY B 1 34 ? -1.348 -25.016 -14.016 1 95.94 34 GLY B C 1
ATOM 2212 O O . GLY B 1 34 ? -1.836 -25.969 -13.398 1 95.94 34 GLY B O 1
ATOM 2213 N N . LEU B 1 35 ? -2.049 -24.359 -14.828 1 97.62 35 LEU B N 1
ATOM 2214 C CA . LEU B 1 35 ? -3.482 -24.562 -15.016 1 97.62 35 LEU B CA 1
ATOM 2215 C C . LEU B 1 35 ? -3.76 -25.359 -16.281 1 97.62 35 LEU B C 1
ATOM 2217 O O . LEU B 1 35 ? -2.947 -25.375 -17.203 1 97.62 35 LEU B O 1
ATOM 2221 N N . SER B 1 36 ? -4.914 -26.062 -16.312 1 97.12 36 SER B N 1
ATOM 2222 C CA . SER B 1 36 ? -5.398 -26.656 -17.547 1 97.12 36 SER B CA 1
ATOM 2223 C C . SER B 1 36 ? -5.707 -25.594 -18.594 1 97.12 36 SER B C 1
ATOM 2225 O O . SER B 1 36 ? -5.941 -24.422 -18.234 1 97.12 36 SER B O 1
ATOM 2227 N N . PRO B 1 37 ? -5.688 -25.953 -19.828 1 97.19 37 PRO B N 1
ATOM 2228 C CA . PRO B 1 37 ? -5.988 -24.969 -20.875 1 97.19 37 PRO B CA 1
ATOM 2229 C C . PRO B 1 37 ? -7.336 -24.281 -20.656 1 97.19 37 PRO B C 1
ATOM 2231 O O . PRO B 1 37 ? -7.445 -23.062 -20.859 1 97.19 37 PRO B O 1
ATOM 2234 N N . VAL B 1 38 ? -8.297 -25 -20.266 1 96.94 38 VAL B N 1
ATOM 2235 C CA . VAL B 1 38 ? -9.625 -24.453 -20.047 1 96.94 38 VAL B CA 1
ATOM 2236 C C . VAL B 1 38 ? -9.578 -23.422 -18.922 1 96.94 38 VAL B C 1
ATOM 2238 O O . VAL B 1 38 ? -10.141 -22.328 -19.031 1 96.94 38 VAL B O 1
ATOM 2241 N N . LYS B 1 39 ? -8.875 -23.734 -17.844 1 96.88 39 LYS B N 1
ATOM 2242 C CA . LYS B 1 39 ? -8.773 -22.828 -16.703 1 96.88 39 LYS B CA 1
ATOM 2243 C C . LYS B 1 39 ? -7.945 -21.594 -17.047 1 96.88 39 LYS B C 1
ATOM 2245 O O . LYS B 1 39 ? -8.203 -20.516 -16.531 1 96.88 39 LYS B O 1
ATOM 2250 N N . GLN B 1 40 ? -6.98 -21.781 -17.906 1 97.88 40 GLN B N 1
ATOM 2251 C CA . GLN B 1 40 ? -6.195 -20.641 -18.344 1 97.88 40 GLN B CA 1
ATOM 2252 C C . GLN B 1 40 ? -7.078 -19.609 -19.047 1 97.88 40 GLN B C 1
ATOM 2254 O O . GLN B 1 40 ? -6.992 -18.406 -18.766 1 97.88 40 GLN B O 1
ATOM 2259 N N . VAL B 1 41 ? -7.852 -20.078 -19.938 1 97.06 41 VAL B N 1
ATOM 2260 C CA . VAL B 1 41 ? -8.734 -19.203 -20.688 1 97.06 41 VAL B CA 1
ATOM 2261 C C . VAL B 1 41 ? -9.68 -18.469 -19.734 1 97.06 41 VAL B C 1
ATOM 2263 O O . VAL B 1 41 ? -9.875 -17.266 -19.844 1 97.06 41 VAL B O 1
ATOM 2266 N N . GLU B 1 42 ? -10.242 -19.203 -18.781 1 96 42 GLU B N 1
ATOM 2267 C CA . GLU B 1 42 ? -11.188 -18.656 -17.812 1 96 42 GLU B CA 1
ATOM 2268 C C . GLU B 1 42 ? -10.531 -17.547 -16.984 1 96 42 GLU B C 1
ATOM 2270 O O . GLU B 1 42 ? -11.078 -16.453 -16.859 1 96 42 GLU B O 1
ATOM 2275 N N . VAL B 1 43 ? -9.367 -17.844 -16.422 1 97.19 43 VAL B N 1
ATOM 2276 C CA . VAL B 1 43 ? -8.703 -16.891 -15.531 1 97.19 43 VAL B CA 1
ATOM 2277 C C . VAL B 1 43 ? -8.227 -15.68 -16.328 1 97.19 43 VAL B C 1
ATOM 2279 O O . VAL B 1 43 ? -8.32 -14.547 -15.852 1 97.19 43 VAL B O 1
ATOM 2282 N N . ARG B 1 44 ? -7.773 -15.891 -17.516 1 96.62 44 ARG B N 1
ATOM 2283 C CA . ARG B 1 44 ? -7.344 -14.781 -18.375 1 96.62 44 ARG B CA 1
ATOM 2284 C C . ARG B 1 44 ? -8.5 -13.828 -18.656 1 96.62 44 ARG B C 1
ATOM 2286 O O . ARG B 1 44 ? -8.32 -12.609 -18.672 1 96.62 44 ARG B O 1
ATOM 2293 N N . GLN B 1 45 ? -9.602 -14.398 -18.906 1 95.12 45 GLN B N 1
ATOM 2294 C CA . GLN B 1 45 ? -10.789 -13.578 -19.156 1 95.12 45 GLN B CA 1
ATOM 2295 C C . GLN B 1 45 ? -11.148 -12.766 -17.922 1 95.12 45 GLN B C 1
ATOM 2297 O O . GLN B 1 45 ? -11.492 -11.586 -18.016 1 95.12 45 GLN B O 1
ATOM 2302 N N . GLN B 1 46 ? -11.062 -13.367 -16.828 1 95.19 46 GLN B N 1
ATOM 2303 C CA . GLN B 1 46 ? -11.414 -12.711 -15.562 1 95.19 46 GLN B CA 1
ATOM 2304 C C . GLN B 1 46 ? -10.43 -11.594 -15.234 1 95.19 46 GLN B C 1
ATOM 2306 O O . GLN B 1 46 ? -10.773 -10.648 -14.516 1 95.19 46 GLN B O 1
ATOM 2311 N N . LEU B 1 47 ? -9.219 -11.633 -15.766 1 95.94 47 LEU B N 1
ATOM 2312 C CA . LEU B 1 47 ? -8.164 -10.68 -15.438 1 95.94 47 LEU B CA 1
ATOM 2313 C C . LEU B 1 47 ? -8.062 -9.594 -16.5 1 95.94 47 LEU B C 1
ATOM 2315 O O . LEU B 1 47 ? -7.223 -8.703 -16.406 1 95.94 47 LEU B O 1
ATOM 2319 N N . ARG B 1 48 ? -8.883 -9.664 -17.484 1 93.69 48 ARG B N 1
ATOM 2320 C CA . ARG B 1 48 ? -8.75 -8.797 -18.656 1 93.69 48 ARG B CA 1
ATOM 2321 C C . ARG B 1 48 ? -8.695 -7.328 -18.25 1 93.69 48 ARG B C 1
ATOM 2323 O O . ARG B 1 48 ? -7.789 -6.602 -18.641 1 93.69 48 ARG B O 1
ATOM 2330 N N . ILE B 1 49 ? -9.609 -6.914 -17.438 1 92.81 49 ILE B N 1
ATOM 2331 C CA . ILE B 1 49 ? -9.695 -5.512 -17.031 1 92.81 49 ILE B CA 1
ATOM 2332 C C . ILE B 1 49 ? -8.484 -5.145 -16.172 1 92.81 49 ILE B C 1
ATOM 2334 O O . ILE B 1 49 ? -7.812 -4.145 -16.438 1 92.81 49 ILE B O 1
ATOM 2338 N N . ALA B 1 50 ? -8.211 -5.93 -15.172 1 94.62 50 ALA B N 1
ATOM 2339 C CA . ALA B 1 50 ? -7.086 -5.656 -14.273 1 94.62 50 ALA B CA 1
ATOM 2340 C C . ALA B 1 50 ? -5.77 -5.617 -15.047 1 94.62 50 ALA B C 1
ATOM 2342 O O . ALA B 1 50 ? -4.957 -4.711 -14.852 1 94.62 50 ALA B O 1
ATOM 2343 N N . ARG B 1 51 ? -5.578 -6.566 -15.898 1 95.38 51 ARG B N 1
ATOM 2344 C CA . ARG B 1 51 ? -4.34 -6.641 -16.672 1 95.38 51 ARG B CA 1
ATOM 2345 C C . ARG B 1 51 ? -4.219 -5.457 -17.625 1 95.38 51 ARG B C 1
ATOM 2347 O O . ARG B 1 51 ? -3.141 -4.879 -17.766 1 95.38 51 ARG B O 1
ATOM 2354 N N . GLY B 1 52 ? -5.277 -5.102 -18.25 1 95 52 GLY B N 1
ATOM 2355 C CA . GLY B 1 52 ? -5.281 -3.99 -19.188 1 95 52 GLY B CA 1
ATOM 2356 C C . GLY B 1 52 ? -5.07 -2.646 -18.516 1 95 52 GLY B C 1
ATOM 2357 O O . GLY B 1 52 ? -4.758 -1.656 -19.188 1 95 52 GLY B O 1
ATOM 2358 N N . SER B 1 53 ? -5.258 -2.641 -17.219 1 95.56 53 SER B N 1
ATOM 2359 C CA . SER B 1 53 ? -5.156 -1.387 -16.484 1 95.56 53 SER B CA 1
ATOM 2360 C C . SER B 1 53 ? -3.898 -1.349 -15.617 1 95.56 53 SER B C 1
ATOM 2362 O O . SER B 1 53 ? -3.812 -0.569 -14.672 1 95.56 53 SER B O 1
ATOM 2364 N N . TYR B 1 54 ? -2.998 -2.266 -15.898 1 96.31 54 TYR B N 1
ATOM 2365 C CA . TYR B 1 54 ? -1.772 -2.283 -15.109 1 96.31 54 TYR B CA 1
ATOM 2366 C C . TYR B 1 54 ? -1.062 -0.936 -15.172 1 96.31 54 TYR B C 1
ATOM 2368 O O . TYR B 1 54 ? -0.899 -0.365 -16.25 1 96.31 54 TYR B O 1
ATOM 2376 N N . THR B 1 55 ? -0.656 -0.395 -14.047 1 95.44 55 THR B N 1
ATOM 2377 C CA . THR B 1 55 ? 0.04 0.878 -13.898 1 95.44 55 THR B CA 1
ATOM 2378 C C . THR B 1 55 ? 1.336 0.696 -13.109 1 95.44 55 THR B C 1
ATOM 2380 O O . THR B 1 55 ? 1.323 0.667 -11.875 1 95.44 55 THR B O 1
ATOM 2383 N N . PRO B 1 56 ? 2.428 0.609 -13.812 1 94.5 56 PRO B N 1
ATOM 2384 C CA . PRO B 1 56 ? 3.705 0.448 -13.109 1 94.5 56 PRO B CA 1
ATOM 2385 C C . PRO B 1 56 ? 4.102 1.688 -12.312 1 94.5 56 PRO B C 1
ATOM 2387 O O . PRO B 1 56 ? 3.488 2.748 -12.469 1 94.5 56 PRO B O 1
ATOM 2390 N N . LEU B 1 57 ? 5.109 1.533 -11.445 1 95.12 57 LEU B N 1
ATOM 2391 C CA . LEU B 1 57 ? 5.68 2.666 -10.727 1 95.12 57 LEU B CA 1
ATOM 2392 C C . LEU B 1 57 ? 6.309 3.662 -11.688 1 95.12 57 LEU B C 1
ATOM 2394 O O . LEU B 1 57 ? 6.496 3.355 -12.875 1 95.12 57 LEU B O 1
ATOM 2398 N N . SER B 1 58 ? 6.637 4.832 -11.227 1 92.88 58 SER B N 1
ATOM 2399 C CA . SER B 1 58 ? 7.066 5.949 -12.062 1 92.88 58 SER B CA 1
ATOM 2400 C C . SER B 1 58 ? 8.414 5.664 -12.719 1 92.88 58 SER B C 1
ATOM 2402 O O . SER B 1 58 ? 8.688 6.152 -13.82 1 92.88 58 SER B O 1
ATOM 2404 N N . GLN B 1 59 ? 9.281 4.938 -12.039 1 91.56 59 GLN B N 1
ATOM 2405 C CA . GLN B 1 59 ? 10.586 4.551 -12.562 1 91.56 59 GLN B CA 1
ATOM 2406 C C . GLN B 1 59 ? 10.812 3.049 -12.422 1 91.56 59 GLN B C 1
ATOM 2408 O O . GLN B 1 59 ? 11.68 2.615 -11.664 1 91.56 59 GLN B O 1
ATOM 2413 N N . PRO B 1 60 ? 10.078 2.408 -13.258 1 90 60 PRO B N 1
ATOM 2414 C CA . PRO B 1 60 ? 10.164 0.952 -13.133 1 90 60 PRO B CA 1
ATOM 2415 C C . PRO B 1 60 ? 11.531 0.402 -13.531 1 90 60 PRO B C 1
ATOM 2417 O O . PRO B 1 60 ? 12.156 0.902 -14.469 1 90 60 PRO B O 1
ATOM 2420 N N . LYS B 1 61 ? 12.023 -0.568 -12.805 1 91.56 61 LYS B N 1
ATOM 2421 C CA . LYS B 1 61 ? 13.312 -1.211 -13.047 1 91.56 61 LYS B CA 1
ATOM 2422 C C . LYS B 1 61 ? 13.164 -2.727 -13.141 1 91.56 61 LYS B C 1
ATOM 2424 O O . LYS B 1 61 ? 12.195 -3.293 -12.625 1 91.56 61 LYS B O 1
ATOM 2429 N N . LEU B 1 62 ? 14.078 -3.297 -13.867 1 90.81 62 LEU B N 1
ATOM 2430 C CA . LEU B 1 62 ? 14.211 -4.75 -13.812 1 90.81 62 LEU B CA 1
ATOM 2431 C C . LEU B 1 62 ? 14.617 -5.203 -12.414 1 90.81 62 LEU B C 1
ATOM 2433 O O . LEU B 1 62 ? 15.617 -4.73 -11.867 1 90.81 62 LEU B O 1
ATOM 2437 N N . LEU B 1 63 ? 13.82 -6.152 -11.844 1 93.94 63 LEU B N 1
ATOM 2438 C CA . LEU B 1 63 ? 14.039 -6.414 -10.422 1 93.94 63 LEU B CA 1
ATOM 2439 C C . LEU B 1 63 ? 14.32 -7.891 -10.18 1 93.94 63 LEU B C 1
ATOM 2441 O O . LEU B 1 63 ? 14.914 -8.25 -9.164 1 93.94 63 LEU B O 1
ATOM 2445 N N . LEU B 1 64 ? 13.906 -8.789 -11.055 1 95.12 64 LEU B N 1
ATOM 2446 C CA . LEU B 1 64 ? 13.914 -10.219 -10.773 1 95.12 64 LEU B CA 1
ATOM 2447 C C . LEU B 1 64 ? 15.336 -10.719 -10.539 1 95.12 64 LEU B C 1
ATOM 2449 O O . LEU B 1 64 ? 15.594 -11.43 -9.57 1 95.12 64 LEU B O 1
ATOM 2453 N N . SER B 1 65 ? 16.25 -10.305 -11.43 1 94.25 65 SER B N 1
ATOM 2454 C CA . SER B 1 65 ? 17.625 -10.75 -11.297 1 94.25 65 SER B CA 1
ATOM 2455 C C . SER B 1 65 ? 18.281 -10.188 -10.031 1 94.25 65 SER B C 1
ATOM 2457 O O . SER B 1 65 ? 18.984 -10.906 -9.312 1 94.25 65 SER B O 1
ATOM 2459 N N . ARG B 1 66 ? 18.031 -8.898 -9.789 1 95.5 66 ARG B N 1
ATOM 2460 C CA . ARG B 1 66 ? 18.594 -8.242 -8.609 1 95.5 66 ARG B CA 1
ATOM 2461 C C . ARG B 1 66 ? 18.047 -8.867 -7.324 1 95.5 66 ARG B C 1
ATOM 2463 O O . ARG B 1 66 ? 18.766 -9.031 -6.348 1 95.5 66 ARG B O 1
ATOM 2470 N N . LEU B 1 67 ? 16.828 -9.18 -7.301 1 97.06 67 LEU B N 1
ATOM 2471 C CA . LEU B 1 67 ? 16.188 -9.828 -6.16 1 97.06 67 LEU B CA 1
ATOM 2472 C C . LEU B 1 67 ? 16.859 -11.156 -5.844 1 97.06 67 LEU B C 1
ATOM 2474 O O . LEU B 1 67 ? 17.188 -11.438 -4.688 1 97.06 67 LEU B O 1
ATOM 2478 N N . ALA B 1 68 ? 17.031 -11.93 -6.844 1 95.38 68 ALA B N 1
ATOM 2479 C CA . ALA B 1 68 ? 17.641 -13.242 -6.684 1 95.38 68 ALA B CA 1
ATOM 2480 C C . ALA B 1 68 ? 19.094 -13.109 -6.215 1 95.38 68 ALA B C 1
ATOM 2482 O O . ALA B 1 68 ? 19.547 -13.883 -5.371 1 95.38 68 ALA B O 1
ATOM 2483 N N . GLU B 1 69 ? 19.75 -12.18 -6.789 1 96.62 69 GLU B N 1
ATOM 2484 C CA . GLU B 1 69 ? 21.141 -11.93 -6.414 1 96.62 69 GLU B CA 1
ATOM 2485 C C . GLU B 1 69 ? 21.25 -11.562 -4.934 1 96.62 69 GLU B C 1
ATOM 2487 O O . GLU B 1 69 ? 22.062 -12.133 -4.211 1 96.62 69 GLU B O 1
ATOM 2492 N N . VAL B 1 70 ? 20.453 -10.664 -4.52 1 97.62 70 VAL B N 1
ATOM 2493 C CA . VAL B 1 70 ? 20.5 -10.188 -3.141 1 97.62 70 VAL B CA 1
ATOM 2494 C C . VAL B 1 70 ? 20.078 -11.305 -2.191 1 97.62 70 VAL B C 1
ATOM 2496 O O . VAL B 1 70 ? 20.656 -11.477 -1.123 1 97.62 70 VAL B O 1
ATOM 2499 N N . ALA B 1 71 ? 19.078 -12.055 -2.584 1 97 71 ALA B N 1
ATOM 2500 C CA . ALA B 1 71 ? 18.656 -13.195 -1.772 1 97 71 ALA B CA 1
ATOM 2501 C C . ALA B 1 71 ? 19.797 -14.195 -1.583 1 97 71 ALA B C 1
ATOM 2503 O O . ALA B 1 71 ? 19.969 -14.742 -0.493 1 97 71 ALA B O 1
ATOM 2504 N N . ALA B 1 72 ? 20.516 -14.43 -2.609 1 95.5 72 ALA B N 1
ATOM 2505 C CA . ALA B 1 72 ? 21.656 -15.344 -2.527 1 95.5 72 ALA B CA 1
ATOM 2506 C C . ALA B 1 72 ? 22.734 -14.781 -1.602 1 95.5 72 ALA B C 1
ATOM 2508 O O . ALA B 1 72 ? 23.359 -15.531 -0.847 1 95.5 72 ALA B O 1
ATOM 2509 N N . TYR B 1 73 ? 22.969 -13.43 -1.711 1 97.31 73 TYR B N 1
ATOM 2510 C CA . TYR B 1 73 ? 23.953 -12.797 -0.825 1 97.31 73 TYR B CA 1
ATOM 2511 C C . TYR B 1 73 ? 23.531 -12.945 0.634 1 97.31 73 TYR B C 1
ATOM 2513 O O . TYR B 1 73 ? 24.375 -13.148 1.508 1 97.31 73 TYR B O 1
ATOM 2521 N N . ILE B 1 74 ? 22.281 -12.852 0.913 1 96.19 74 ILE B N 1
ATOM 2522 C CA . ILE B 1 74 ? 21.766 -13.023 2.266 1 96.19 74 ILE B CA 1
ATOM 2523 C C . ILE B 1 74 ? 21.984 -14.469 2.721 1 96.19 74 ILE B C 1
ATOM 2525 O O . ILE B 1 74 ? 22.5 -14.711 3.811 1 96.19 74 ILE B O 1
ATOM 2529 N N . ALA B 1 75 ? 21.656 -15.398 1.896 1 93 75 ALA B N 1
ATOM 2530 C CA . ALA B 1 75 ? 21.75 -16.828 2.227 1 93 75 ALA B CA 1
ATOM 2531 C C . ALA B 1 75 ? 23.203 -17.234 2.496 1 93 75 ALA B C 1
ATOM 2533 O O . ALA B 1 75 ? 23.453 -18.109 3.324 1 93 75 ALA B O 1
ATOM 2534 N N . ASN B 1 76 ? 24.109 -16.578 1.849 1 94.38 76 ASN B N 1
ATOM 2535 C CA . ASN B 1 76 ? 25.516 -16.953 1.957 1 94.38 76 ASN B CA 1
ATOM 2536 C C . ASN B 1 76 ? 26.281 -15.984 2.852 1 94.38 76 ASN B C 1
ATOM 2538 O O . ASN B 1 76 ? 27.516 -15.984 2.857 1 94.38 76 ASN B O 1
ATOM 2542 N N . HIS B 1 77 ? 25.672 -15.133 3.523 1 94.62 77 HIS B N 1
ATOM 2543 C CA . HIS B 1 77 ? 26.234 -14.203 4.496 1 94.62 77 HIS B CA 1
ATOM 2544 C C . HIS B 1 77 ? 27.344 -13.359 3.873 1 94.62 77 HIS B C 1
ATOM 2546 O O . HIS B 1 77 ? 28.453 -13.297 4.398 1 94.62 77 HIS B O 1
ATOM 2552 N N . ARG B 1 78 ? 26.984 -12.648 2.785 1 97.06 78 ARG B N 1
ATOM 2553 C CA . ARG B 1 78 ? 27.953 -11.828 2.084 1 97.06 78 ARG B CA 1
ATOM 2554 C C . ARG B 1 78 ? 27.812 -10.359 2.465 1 97.06 78 ARG B C 1
ATOM 2556 O O . ARG B 1 78 ? 26.719 -9.898 2.781 1 97.06 78 ARG B O 1
ATOM 2563 N N . ARG B 1 79 ? 28.922 -9.711 2.402 1 97.69 79 ARG B N 1
ATOM 2564 C CA . ARG B 1 79 ? 28.969 -8.258 2.537 1 97.69 79 ARG B CA 1
ATOM 2565 C C . ARG B 1 79 ? 29.125 -7.586 1.177 1 97.69 79 ARG B C 1
ATOM 2567 O O . ARG B 1 79 ? 29.859 -8.078 0.316 1 97.69 79 ARG B O 1
ATOM 2574 N N . LEU B 1 80 ? 28.5 -6.477 1.105 1 98.19 80 LEU B N 1
ATOM 2575 C CA . LEU B 1 80 ? 28.469 -5.828 -0.2 1 98.19 80 LEU B CA 1
ATOM 2576 C C . LEU B 1 80 ? 29.078 -4.43 -0.123 1 98.19 80 LEU B C 1
ATOM 2578 O O . LEU B 1 80 ? 28.891 -3.715 0.861 1 98.19 80 LEU B O 1
ATOM 2582 N N . THR B 1 81 ? 29.812 -4.062 -1.11 1 98.19 81 THR B N 1
ATOM 2583 C CA . THR B 1 81 ? 30.094 -2.68 -1.479 1 98.19 81 THR B CA 1
ATOM 2584 C C . THR B 1 81 ? 29.297 -2.271 -2.711 1 98.19 81 THR B C 1
ATOM 2586 O O . THR B 1 81 ? 29.406 -2.898 -3.768 1 98.19 81 THR B O 1
ATOM 2589 N N . PHE B 1 82 ? 28.438 -1.267 -2.582 1 97.75 82 PHE B N 1
ATOM 2590 C CA . PHE B 1 82 ? 27.516 -0.947 -3.656 1 97.75 82 PHE B CA 1
ATOM 2591 C C . PHE B 1 82 ? 27.203 0.545 -3.678 1 97.75 82 PHE B C 1
ATOM 2593 O O . PHE B 1 82 ? 27.391 1.238 -2.676 1 97.75 82 PHE B O 1
ATOM 2600 N N . THR B 1 83 ? 26.781 1.044 -4.785 1 97.44 83 THR B N 1
ATOM 2601 C CA . THR B 1 83 ? 26.281 2.41 -4.891 1 97.44 83 THR B CA 1
ATOM 2602 C C . THR B 1 83 ? 24.797 2.465 -4.578 1 97.44 83 THR B C 1
ATOM 2604 O O . THR B 1 83 ? 24.062 1.523 -4.879 1 97.44 83 THR B O 1
ATOM 2607 N N . TYR B 1 84 ? 24.375 3.545 -3.912 1 96.12 84 TYR B N 1
ATOM 2608 C CA . TYR B 1 84 ? 22.984 3.715 -3.51 1 96.12 84 TYR B CA 1
ATOM 2609 C C . TYR B 1 84 ? 22.547 5.164 -3.666 1 96.12 84 TYR B C 1
ATOM 2611 O O . TYR B 1 84 ? 23.25 6.082 -3.234 1 96.12 84 TYR B O 1
ATOM 2619 N N . LEU B 1 85 ? 21.406 5.336 -4.258 1 93.44 85 LEU B N 1
ATOM 2620 C CA . LEU B 1 85 ? 20.828 6.672 -4.402 1 93.44 85 LEU B CA 1
ATOM 2621 C C . LEU B 1 85 ? 19.891 6.988 -3.244 1 93.44 85 LEU B C 1
ATOM 2623 O O . LEU B 1 85 ? 18.797 6.418 -3.156 1 93.44 85 LEU B O 1
ATOM 2627 N N . SER B 1 86 ? 20.281 7.918 -2.482 1 88.81 86 SER B N 1
ATOM 2628 C CA . SER B 1 86 ? 19.516 8.289 -1.293 1 88.81 86 SER B CA 1
ATOM 2629 C C . SER B 1 86 ? 18.234 9.023 -1.665 1 88.81 86 SER B C 1
ATOM 2631 O O . SER B 1 86 ? 18.141 9.609 -2.746 1 88.81 86 SER B O 1
ATOM 2633 N N . SER B 1 87 ? 17.25 8.938 -0.75 1 86.5 87 SER B N 1
ATOM 2634 C CA . SER B 1 87 ? 16.016 9.703 -0.907 1 86.5 87 SER B CA 1
ATOM 2635 C C . SER B 1 87 ? 16.203 11.141 -0.438 1 86.5 87 SER B C 1
ATOM 2637 O O . SER B 1 87 ? 15.336 11.992 -0.662 1 86.5 87 SER B O 1
ATOM 2639 N N . GLN B 1 88 ? 17.266 11.391 0.137 1 81.12 88 GLN B N 1
ATOM 2640 C CA . GLN B 1 88 ? 17.516 12.711 0.708 1 81.12 88 GLN B CA 1
ATOM 2641 C C . GLN B 1 88 ? 17.953 13.703 -0.365 1 81.12 88 GLN B C 1
ATOM 2643 O O . GLN B 1 88 ? 18.891 13.438 -1.113 1 81.12 88 GLN B O 1
ATOM 2648 N N . ALA B 1 89 ? 17.344 14.875 -0.349 1 76.31 89 ALA B N 1
ATOM 2649 C CA . ALA B 1 89 ? 17.672 15.914 -1.323 1 76.31 89 ALA B CA 1
ATOM 2650 C C . ALA B 1 89 ? 19.109 16.375 -1.182 1 76.31 89 ALA B C 1
ATOM 2652 O O . ALA B 1 89 ? 19.734 16.812 -2.158 1 76.31 89 ALA B O 1
ATOM 2653 N N . THR B 1 90 ? 19.594 16.188 -0.073 1 76.44 90 THR B N 1
ATOM 2654 C CA . THR B 1 90 ? 20.953 16.656 0.199 1 76.44 90 THR B CA 1
ATOM 2655 C C . THR B 1 90 ? 21.984 15.703 -0.386 1 76.44 90 THR B C 1
ATOM 2657 O O . THR B 1 90 ? 23.172 16.016 -0.454 1 76.44 90 THR B O 1
ATOM 2660 N N . GLU B 1 91 ? 21.531 14.516 -0.777 1 81.12 91 GLU B N 1
ATOM 2661 C CA . GLU B 1 91 ? 22.391 13.516 -1.397 1 81.12 91 GLU B CA 1
ATOM 2662 C C . GLU B 1 91 ? 21.859 13.109 -2.768 1 81.12 91 GLU B C 1
ATOM 2664 O O . GLU B 1 91 ? 21.469 11.953 -2.965 1 81.12 91 GLU B O 1
ATOM 2669 N N . PRO B 1 92 ? 22.078 13.969 -3.73 1 78.5 92 PRO B N 1
ATOM 2670 C CA . PRO B 1 92 ? 21.438 13.766 -5.031 1 78.5 92 PRO B CA 1
ATOM 2671 C C . PRO B 1 92 ? 22.219 12.812 -5.93 1 78.5 92 PRO B C 1
ATOM 2673 O O . PRO B 1 92 ? 21.75 12.43 -7 1 78.5 92 PRO B O 1
ATOM 2676 N N . THR B 1 93 ? 23.391 12.453 -5.48 1 87.75 93 THR B N 1
ATOM 2677 C CA . THR B 1 93 ? 24.203 11.516 -6.262 1 87.75 93 THR B CA 1
ATOM 2678 C C . THR B 1 93 ? 24.422 10.219 -5.488 1 87.75 93 THR B C 1
ATOM 2680 O O . THR B 1 93 ? 24.469 10.219 -4.258 1 87.75 93 THR B O 1
ATOM 2683 N N . PRO B 1 94 ? 24.484 9.125 -6.238 1 93.56 94 PRO B N 1
ATOM 2684 C CA . PRO B 1 94 ? 24.703 7.852 -5.555 1 93.56 94 PRO B CA 1
ATOM 2685 C C . PRO B 1 94 ? 25.984 7.852 -4.723 1 93.56 94 PRO B C 1
ATOM 2687 O O . PRO B 1 94 ? 27.016 8.391 -5.152 1 93.56 94 PRO B O 1
ATOM 2690 N N . LEU B 1 95 ? 25.922 7.297 -3.594 1 94.81 95 LEU B N 1
ATOM 2691 C CA . LEU B 1 95 ? 27.078 7.129 -2.713 1 94.81 95 LEU B CA 1
ATOM 2692 C C . LEU B 1 95 ? 27.422 5.652 -2.555 1 94.81 95 LEU B C 1
ATOM 2694 O O . LEU B 1 95 ? 26.594 4.781 -2.779 1 94.81 95 LEU B O 1
ATOM 2698 N N . ILE B 1 96 ? 28.641 5.449 -2.164 1 96.12 96 ILE B N 1
ATOM 2699 C CA . ILE B 1 96 ? 29.094 4.082 -1.926 1 96.12 96 ILE B CA 1
ATOM 2700 C C . ILE B 1 96 ? 28.734 3.664 -0.5 1 96.12 96 ILE B C 1
ATOM 2702 O O . ILE B 1 96 ? 28.969 4.418 0.45 1 96.12 96 ILE B O 1
ATOM 2706 N N . HIS B 1 97 ? 28.172 2.492 -0.385 1 96.44 97 HIS B N 1
ATOM 2707 C CA . HIS B 1 97 ? 27.812 1.919 0.908 1 96.44 97 HIS B CA 1
ATOM 2708 C C . HIS B 1 97 ? 28.484 0.565 1.113 1 96.44 97 HIS B C 1
ATOM 2710 O O . HIS B 1 97 ? 28.797 -0.135 0.145 1 96.44 97 HIS B O 1
ATOM 2716 N N . HIS B 1 98 ? 28.812 0.28 2.336 1 97 98 HIS B N 1
ATOM 2717 C CA . HIS B 1 98 ? 29.312 -1.009 2.789 1 97 98 HIS B CA 1
ATOM 2718 C C . HIS B 1 98 ? 28.391 -1.642 3.816 1 97 98 HIS B C 1
ATOM 2720 O O . HIS B 1 98 ? 28.234 -1.126 4.926 1 97 98 HIS B O 1
ATOM 2726 N N . ALA B 1 99 ? 27.797 -2.758 3.414 1 97.38 99 ALA B N 1
ATOM 2727 C CA . ALA B 1 99 ? 26.797 -3.33 4.32 1 97.38 99 ALA B CA 1
ATOM 2728 C C . ALA B 1 99 ? 26.562 -4.805 4.012 1 97.38 99 ALA B C 1
ATOM 2730 O O . ALA B 1 99 ? 26.891 -5.277 2.92 1 97.38 99 ALA B O 1
ATOM 2731 N N . GLN B 1 100 ? 26.062 -5.496 4.977 1 96.81 100 GLN B N 1
ATOM 2732 C CA . GLN B 1 100 ? 25.703 -6.898 4.828 1 96.81 100 GLN B CA 1
ATOM 2733 C C . GLN B 1 100 ? 24.172 -7.074 4.828 1 96.81 100 GLN B C 1
ATOM 2735 O O . GLN B 1 100 ? 23.516 -6.812 5.836 1 96.81 100 GLN B O 1
ATOM 2740 N N . PRO B 1 101 ? 23.609 -7.504 3.662 1 96.94 101 PRO B N 1
ATOM 2741 C CA . PRO B 1 101 ? 22.156 -7.727 3.648 1 96.94 101 PRO B CA 1
ATOM 2742 C C . PRO B 1 101 ? 21.734 -8.906 4.523 1 96.94 101 PRO B C 1
ATOM 2744 O O . PRO B 1 101 ? 22.422 -9.93 4.562 1 96.94 101 PRO B O 1
ATOM 2747 N N . VAL B 1 102 ? 20.531 -8.734 5.203 1 95.31 102 VAL B N 1
ATOM 2748 C CA . VAL B 1 102 ? 20.141 -9.781 6.145 1 95.31 102 VAL B CA 1
ATOM 2749 C C . VAL B 1 102 ? 18.688 -10.18 5.91 1 95.31 102 VAL B C 1
ATOM 2751 O O . VAL B 1 102 ? 18.25 -11.242 6.352 1 95.31 102 VAL B O 1
ATOM 2754 N N . ALA B 1 103 ? 17.922 -9.359 5.262 1 95.75 103 ALA B N 1
ATOM 2755 C CA . ALA B 1 103 ? 16.516 -9.664 4.977 1 95.75 103 ALA B CA 1
ATOM 2756 C C . ALA B 1 103 ? 16.047 -8.938 3.721 1 95.75 103 ALA B C 1
ATOM 2758 O O . ALA B 1 103 ? 16.422 -7.781 3.49 1 95.75 103 ALA B O 1
ATOM 2759 N N . LEU B 1 104 ? 15.32 -9.562 2.967 1 97.25 104 LEU B N 1
ATOM 2760 C CA . LEU B 1 104 ? 14.664 -9.039 1.771 1 97.25 104 LEU B CA 1
ATOM 2761 C C . LEU B 1 104 ? 13.148 -9.203 1.863 1 97.25 104 LEU B C 1
ATOM 2763 O O . LEU B 1 104 ? 12.656 -10.273 2.225 1 97.25 104 LEU B O 1
ATOM 2767 N N . PHE B 1 105 ? 12.359 -8.133 1.575 1 97.06 105 PHE B N 1
ATOM 2768 C CA . PHE B 1 105 ? 10.906 -8.227 1.693 1 97.06 105 PHE B CA 1
ATOM 2769 C C . PHE B 1 105 ? 10.227 -7.164 0.839 1 97.06 105 PHE B C 1
ATOM 2771 O O . PHE B 1 105 ? 10.883 -6.242 0.35 1 97.06 105 PHE B O 1
ATOM 2778 N N . PHE B 1 106 ? 8.961 -7.402 0.563 1 97.62 106 PHE B N 1
ATOM 2779 C CA . PHE B 1 106 ? 8.109 -6.48 -0.181 1 97.62 106 PHE B CA 1
ATOM 2780 C C . PHE B 1 106 ? 7.184 -5.723 0.759 1 97.62 106 PHE B C 1
ATOM 2782 O O . PHE B 1 106 ? 6.652 -6.297 1.711 1 97.62 106 PHE B O 1
ATOM 2789 N N . GLU B 1 107 ? 7.055 -4.445 0.515 1 95.31 107 GLU B N 1
ATOM 2790 C CA . GLU B 1 107 ? 6.137 -3.611 1.284 1 95.31 107 GLU B CA 1
ATOM 2791 C C . GLU B 1 107 ? 5.457 -2.572 0.395 1 95.31 107 GLU B C 1
ATOM 2793 O O . GLU B 1 107 ? 6.121 -1.683 -0.143 1 95.31 107 GLU B O 1
ATOM 2798 N N . VAL B 1 108 ? 4.199 -2.744 0.173 1 91.94 108 VAL B N 1
ATOM 2799 C CA . VAL B 1 108 ? 3.273 -1.892 -0.563 1 91.94 108 VAL B CA 1
ATOM 2800 C C . VAL B 1 108 ? 3.621 -1.914 -2.051 1 91.94 108 VAL B C 1
ATOM 2802 O O . VAL B 1 108 ? 3.076 -2.721 -2.809 1 91.94 108 VAL B O 1
ATOM 2805 N N . HIS B 1 109 ? 4.699 -1.117 -2.449 1 95.06 109 HIS B N 1
ATOM 2806 C CA . HIS B 1 109 ? 5.027 -1.079 -3.869 1 95.06 109 HIS B CA 1
ATOM 2807 C C . HIS B 1 109 ? 6.484 -1.465 -4.109 1 95.06 109 HIS B C 1
ATOM 2809 O O . HIS B 1 109 ? 6.902 -1.645 -5.254 1 95.06 109 HIS B O 1
ATOM 2815 N N . TYR B 1 110 ? 7.227 -1.632 -2.973 1 96.56 110 TYR B N 1
ATOM 2816 C CA . TYR B 1 110 ? 8.672 -1.678 -3.158 1 96.56 110 TYR B CA 1
ATOM 2817 C C . TYR B 1 110 ? 9.273 -2.91 -2.488 1 96.56 110 TYR B C 1
ATOM 2819 O O . TYR B 1 110 ? 8.734 -3.4 -1.49 1 96.56 110 TYR B O 1
ATOM 2827 N N . PHE B 1 111 ? 10.344 -3.324 -3.059 1 97.56 111 PHE B N 1
ATOM 2828 C CA . PHE B 1 111 ? 11.211 -4.297 -2.402 1 97.56 111 PHE B CA 1
ATOM 2829 C C . PHE B 1 111 ? 12.281 -3.592 -1.575 1 97.56 111 PHE B C 1
ATOM 2831 O O . PHE B 1 111 ? 12.914 -2.645 -2.045 1 97.56 111 PHE B O 1
ATOM 2838 N N . TYR B 1 112 ? 12.461 -4.062 -0.389 1 97.12 112 TYR B N 1
ATOM 2839 C CA . TYR B 1 112 ? 13.461 -3.527 0.532 1 97.12 112 TYR B CA 1
ATOM 2840 C C . TYR B 1 112 ? 14.453 -4.605 0.947 1 97.12 112 TYR B C 1
ATOM 2842 O O . TYR B 1 112 ? 14.125 -5.797 0.949 1 97.12 112 TYR B O 1
ATOM 2850 N N . VAL B 1 113 ? 15.617 -4.133 1.271 1 97.19 113 VAL B N 1
ATOM 2851 C CA . VAL B 1 113 ? 16.641 -4.973 1.875 1 97.19 113 VAL B CA 1
ATOM 2852 C C . VAL B 1 113 ? 17.125 -4.344 3.18 1 97.19 113 VAL B C 1
ATOM 2854 O O . VAL B 1 113 ? 17.562 -3.191 3.195 1 97.19 113 VAL B O 1
ATOM 2857 N N . ALA B 1 114 ? 16.938 -5.07 4.254 1 96.25 114 ALA B N 1
ATOM 2858 C CA . ALA B 1 114 ? 17.578 -4.656 5.5 1 96.25 114 ALA B CA 1
ATOM 2859 C C . ALA B 1 114 ? 19.047 -5.07 5.523 1 96.25 114 ALA B C 1
ATOM 2861 O O . ALA B 1 114 ? 19.375 -6.234 5.277 1 96.25 114 ALA B O 1
ATOM 2862 N N . MET B 1 115 ? 19.906 -4.09 5.789 1 96.31 115 MET B N 1
ATOM 2863 C CA . MET B 1 115 ? 21.328 -4.387 5.785 1 96.31 115 MET B CA 1
ATOM 2864 C C . MET B 1 115 ? 22 -3.842 7.039 1 96.31 115 MET B C 1
ATOM 2866 O O . MET B 1 115 ? 21.641 -2.768 7.527 1 96.31 115 MET B O 1
ATOM 2870 N N . LEU B 1 116 ? 22.953 -4.578 7.539 1 95 116 LEU B N 1
ATOM 2871 C CA . LEU B 1 116 ? 23.828 -4.094 8.594 1 95 116 LEU B CA 1
ATOM 2872 C C . LEU B 1 116 ? 24.922 -3.203 8.023 1 95 116 LEU B C 1
ATOM 2874 O O . LEU B 1 116 ? 25.828 -3.686 7.34 1 95 116 LEU B O 1
ATOM 2878 N N . SER B 1 117 ? 24.859 -1.95 8.328 1 94.12 117 SER B N 1
ATOM 2879 C CA . SER B 1 117 ? 25.797 -0.99 7.77 1 94.12 117 SER B CA 1
ATOM 2880 C C . SER B 1 117 ? 27.109 -0.998 8.531 1 94.12 117 SER B C 1
ATOM 2882 O O . SER B 1 117 ? 27.125 -0.942 9.766 1 94.12 117 SER B O 1
ATOM 2884 N N . GLN B 1 118 ? 28.141 -1.009 7.82 1 90.5 118 GLN B N 1
ATOM 2885 C CA . GLN B 1 118 ? 29.453 -0.922 8.445 1 90.5 118 GLN B CA 1
ATOM 2886 C C . GLN B 1 118 ? 29.781 0.517 8.836 1 90.5 118 GLN B C 1
ATOM 2888 O O . GLN B 1 118 ? 30.484 0.754 9.82 1 90.5 118 GLN B O 1
ATOM 2893 N N . THR B 1 119 ? 29.328 1.477 8.094 1 85.81 119 THR B N 1
ATOM 2894 C CA . THR B 1 119 ? 29.688 2.879 8.266 1 85.81 119 THR B CA 1
ATOM 2895 C C . THR B 1 119 ? 28.781 3.549 9.289 1 85.81 119 THR B C 1
ATOM 2897 O O . THR B 1 119 ? 29.234 4.34 10.117 1 85.81 119 THR B O 1
ATOM 2900 N N . ARG B 1 120 ? 27.516 3.326 9.266 1 84.06 120 ARG B N 1
ATOM 2901 C CA . ARG B 1 120 ? 26.547 4.055 10.07 1 84.06 120 ARG B CA 1
ATOM 2902 C C . ARG B 1 120 ? 26.172 3.266 11.32 1 84.06 120 ARG B C 1
ATOM 2904 O O . ARG B 1 120 ? 25.594 3.818 12.266 1 84.06 120 ARG B O 1
ATOM 2911 N N . GLY B 1 121 ? 26.578 1.963 11.344 1 83.5 121 GLY B N 1
ATOM 2912 C CA . GLY B 1 121 ? 26.188 1.106 12.453 1 83.5 121 GLY B CA 1
ATOM 2913 C C . GLY B 1 121 ? 24.703 0.787 12.461 1 83.5 121 GLY B C 1
ATOM 2914 O O . GLY B 1 121 ? 23.875 1.612 12.055 1 83.5 121 GLY B O 1
ATOM 2915 N N . GLY B 1 122 ? 24.312 -0.45 12.797 1 88.44 122 GLY B N 1
ATOM 2916 C CA . GLY B 1 122 ? 22.922 -0.862 12.898 1 88.44 122 GLY B CA 1
ATOM 2917 C C . GLY B 1 122 ? 22.328 -1.271 11.562 1 88.44 122 GLY B C 1
ATOM 2918 O O . GLY B 1 122 ? 23.031 -1.369 10.562 1 88.44 122 GLY B O 1
ATOM 2919 N N . TYR B 1 123 ? 21.094 -1.563 11.633 1 91.56 123 TYR B N 1
ATOM 2920 C CA . TYR B 1 123 ? 20.406 -2.02 10.438 1 91.56 123 TYR B CA 1
ATOM 2921 C C . TYR B 1 123 ? 19.688 -0.863 9.75 1 91.56 123 TYR B C 1
ATOM 2923 O O . TYR B 1 123 ? 19.078 -0.014 10.414 1 91.56 123 TYR B O 1
ATOM 2931 N N . TRP B 1 124 ? 19.859 -0.826 8.469 1 92.56 124 TRP B N 1
ATOM 2932 C CA . TRP B 1 124 ? 19.219 0.189 7.645 1 92.56 124 TRP B CA 1
ATOM 2933 C C . TRP B 1 124 ? 18.438 -0.455 6.504 1 92.56 124 TRP B C 1
ATOM 2935 O O . TRP B 1 124 ? 18.812 -1.52 6.008 1 92.56 124 TRP B O 1
ATOM 2945 N N . LEU B 1 125 ? 17.344 0.213 6.125 1 93.75 125 LEU B N 1
ATOM 2946 C CA . LEU B 1 125 ? 16.531 -0.276 5.02 1 93.75 125 LEU B CA 1
ATOM 2947 C C . LEU B 1 125 ? 16.938 0.402 3.711 1 93.75 125 LEU B C 1
ATOM 2949 O O . LEU B 1 125 ? 17 1.632 3.639 1 93.75 125 LEU B O 1
ATOM 2953 N N . TYR B 1 126 ? 17.25 -0.411 2.771 1 95.38 126 TYR B N 1
ATOM 2954 C CA . TYR B 1 126 ? 17.547 0.046 1.419 1 95.38 126 TYR B CA 1
ATOM 2955 C C . TYR B 1 126 ? 16.484 -0.436 0.433 1 95.38 126 TYR B C 1
ATOM 2957 O O . TYR B 1 126 ? 16.156 -1.624 0.397 1 95.38 126 TYR B O 1
ATOM 2965 N N . ARG B 1 127 ? 15.93 0.53 -0.323 1 96.12 127 ARG B N 1
ATOM 2966 C CA . ARG B 1 127 ? 15.078 0.094 -1.426 1 96.12 127 ARG B CA 1
ATOM 2967 C C . ARG B 1 127 ? 15.906 -0.581 -2.518 1 96.12 127 ARG B C 1
ATOM 2969 O O . ARG B 1 127 ? 16.953 -0.074 -2.912 1 96.12 127 ARG B O 1
ATOM 2976 N N . LEU B 1 128 ? 15.422 -1.671 -2.977 1 96.94 128 LEU B N 1
ATOM 2977 C CA . LEU B 1 128 ? 16.156 -2.471 -3.947 1 96.94 128 LEU B CA 1
ATOM 2978 C C . LEU B 1 128 ? 16.375 -1.693 -5.242 1 96.94 128 LEU B C 1
ATOM 2980 O O . LEU B 1 128 ? 17.438 -1.772 -5.848 1 96.94 128 LEU B O 1
ATOM 2984 N N . ASP B 1 129 ? 15.336 -0.941 -5.652 1 94.5 129 ASP B N 1
ATOM 2985 C CA . ASP B 1 129 ? 15.391 -0.249 -6.938 1 94.5 129 ASP B CA 1
ATOM 2986 C C . ASP B 1 129 ? 16.359 0.931 -6.887 1 94.5 129 ASP B C 1
ATOM 2988 O O . ASP B 1 129 ? 16.688 1.522 -7.918 1 94.5 129 ASP B O 1
ATOM 2992 N N . ARG B 1 130 ? 16.875 1.273 -5.723 1 95.12 130 ARG B N 1
ATOM 2993 C CA . ARG B 1 130 ? 17.812 2.391 -5.559 1 95.12 130 ARG B CA 1
ATOM 2994 C C . ARG B 1 130 ? 19.234 1.896 -5.352 1 95.12 130 ARG B C 1
ATOM 2996 O O . ARG B 1 130 ? 20.156 2.697 -5.199 1 95.12 130 ARG B O 1
ATOM 3003 N N . ILE B 1 131 ? 19.359 0.608 -5.254 1 96.19 131 ILE B N 1
ATOM 3004 C CA . ILE B 1 131 ? 20.688 0.017 -5.23 1 96.19 131 ILE B CA 1
ATOM 3005 C C . ILE B 1 131 ? 21.266 -0.012 -6.641 1 96.19 131 ILE B C 1
ATOM 3007 O O . ILE B 1 131 ? 20.703 -0.643 -7.539 1 96.19 131 ILE B O 1
ATOM 3011 N N . GLY B 1 132 ? 22.359 0.618 -6.836 1 95.5 132 GLY B N 1
ATOM 3012 C CA . GLY B 1 132 ? 23.031 0.671 -8.125 1 95.5 132 GLY B CA 1
ATOM 3013 C C . GLY B 1 132 ? 24.016 -0.454 -8.336 1 95.5 132 GLY B C 1
ATOM 3014 O O . GLY B 1 132 ? 23.688 -1.626 -8.141 1 95.5 132 GLY B O 1
ATOM 3015 N N . GLU B 1 133 ? 25.188 -0.12 -8.672 1 96.44 133 GLU B N 1
ATOM 3016 C CA . GLU B 1 133 ? 26.234 -1.091 -8.977 1 96.44 133 GLU B CA 1
ATOM 3017 C C . GLU B 1 133 ? 26.75 -1.754 -7.703 1 96.44 133 GLU B C 1
ATOM 3019 O O . GLU B 1 133 ? 27.016 -1.076 -6.707 1 96.44 133 GLU B O 1
ATOM 3024 N N . ILE B 1 134 ? 26.828 -3.059 -7.73 1 97.62 134 ILE B N 1
ATOM 3025 C CA . ILE B 1 134 ? 27.562 -3.797 -6.699 1 97.62 134 ILE B CA 1
ATOM 3026 C C . ILE B 1 134 ? 29.031 -3.889 -7.074 1 97.62 134 ILE B C 1
ATOM 3028 O O . ILE B 1 134 ? 29.406 -4.625 -7.992 1 97.62 134 ILE B O 1
ATOM 3032 N N . LYS B 1 135 ? 29.828 -3.262 -6.387 1 98 135 LYS B N 1
ATOM 3033 C CA . LYS B 1 135 ? 31.234 -3.084 -6.734 1 98 135 LYS B CA 1
ATOM 3034 C C . LYS B 1 135 ? 32.094 -4.238 -6.207 1 98 135 LYS B C 1
ATOM 3036 O O . LYS B 1 135 ? 33.094 -4.586 -6.801 1 98 135 LYS B O 1
ATOM 3041 N N . ALA B 1 136 ? 31.688 -4.734 -5.055 1 98.12 136 ALA B N 1
ATOM 3042 C CA . ALA B 1 136 ? 32.438 -5.824 -4.445 1 98.12 136 ALA B CA 1
ATOM 3043 C C . ALA B 1 136 ? 31.562 -6.672 -3.539 1 98.12 136 ALA B C 1
ATOM 3045 O O . ALA B 1 136 ? 30.562 -6.18 -2.996 1 98.12 136 ALA B O 1
ATOM 3046 N N . VAL B 1 137 ? 31.922 -7.883 -3.463 1 98.25 137 VAL B N 1
ATOM 3047 C CA . VAL B 1 137 ? 31.297 -8.852 -2.574 1 98.25 137 VAL B CA 1
ATOM 3048 C C . VAL B 1 137 ? 32.344 -9.57 -1.75 1 98.25 137 VAL B C 1
ATOM 3050 O O . VAL B 1 137 ? 33.375 -10.023 -2.291 1 98.25 137 VAL B O 1
ATOM 3053 N N . SER B 1 138 ? 32.156 -9.602 -0.503 1 97.56 138 SER B N 1
ATOM 3054 C CA . SER B 1 138 ? 33.125 -10.266 0.382 1 97.56 138 SER B CA 1
ATOM 3055 C C . SER B 1 138 ? 32.375 -11.117 1.426 1 97.56 138 SER B C 1
ATOM 3057 O O . SER B 1 138 ? 31.156 -11.109 1.494 1 97.56 138 SER B O 1
ATOM 3059 N N . GLU B 1 139 ? 33.156 -11.844 2.17 1 96.62 139 GLU B N 1
ATOM 3060 C CA . GLU B 1 139 ? 32.594 -12.656 3.234 1 96.62 139 GLU B CA 1
ATOM 3061 C C . GLU B 1 139 ? 32.031 -11.789 4.367 1 96.62 139 GLU B C 1
ATOM 3063 O O . GLU B 1 139 ? 32.688 -10.82 4.777 1 96.62 139 GLU B O 1
ATOM 3068 N N . GLY B 1 140 ? 30.844 -12.086 4.715 1 94.81 140 GLY B N 1
ATOM 3069 C CA . GLY B 1 140 ? 30.266 -11.391 5.852 1 94.81 140 GLY B CA 1
ATOM 3070 C C . GLY B 1 140 ? 30.234 -12.227 7.117 1 94.81 140 GLY B C 1
ATOM 3071 O O . GLY B 1 140 ? 30.875 -13.281 7.18 1 94.81 140 GLY B O 1
ATOM 3072 N N . ASP B 1 141 ? 29.594 -11.703 8.141 1 90.56 141 ASP B N 1
ATOM 3073 C CA . ASP B 1 141 ? 29.5 -12.375 9.43 1 90.56 141 ASP B CA 1
ATOM 3074 C C . ASP B 1 141 ? 28.281 -13.289 9.492 1 90.56 141 ASP B C 1
ATOM 3076 O O . ASP B 1 141 ? 27.281 -13.039 8.805 1 90.56 141 ASP B O 1
ATOM 3080 N N . LYS B 1 142 ? 28.484 -14.359 10.234 1 88 142 LYS B N 1
ATOM 3081 C CA . LYS B 1 142 ? 27.297 -15.125 10.602 1 88 142 LYS B CA 1
ATOM 3082 C C . LYS B 1 142 ? 26.594 -14.492 11.797 1 88 142 LYS B C 1
ATOM 3084 O O . LYS B 1 142 ? 27.016 -14.664 12.938 1 88 142 LYS B O 1
ATOM 3089 N N . LEU B 1 143 ? 25.734 -13.727 11.5 1 80.69 143 LEU B N 1
ATOM 3090 C CA . LEU B 1 143 ? 25.078 -12.906 12.508 1 80.69 143 LEU B CA 1
ATOM 3091 C C . LEU B 1 143 ? 24.109 -13.742 13.344 1 80.69 143 LEU B C 1
ATOM 3093 O O . LEU B 1 143 ? 23.469 -14.656 12.82 1 80.69 143 LEU B O 1
ATOM 3097 N N . ASP B 1 144 ? 24.094 -13.453 14.617 1 76.81 144 ASP B N 1
ATOM 3098 C CA . ASP B 1 144 ? 23.172 -14.07 15.57 1 76.81 144 ASP B CA 1
ATOM 3099 C C . ASP B 1 144 ? 21.734 -13.633 15.297 1 76.81 144 ASP B C 1
ATOM 3101 O O . ASP B 1 144 ? 21.453 -12.445 15.156 1 76.81 144 ASP B O 1
ATOM 3105 N N . TYR B 1 145 ? 20.844 -14.578 15.258 1 68.62 145 TYR B N 1
ATOM 3106 C CA . TYR B 1 145 ? 19.453 -14.336 14.953 1 68.62 145 TYR B CA 1
ATOM 3107 C C . TYR B 1 145 ? 18.828 -13.359 15.953 1 68.62 145 TYR B C 1
ATOM 3109 O O . TYR B 1 145 ? 17.938 -12.586 15.602 1 68.62 145 TYR B O 1
ATOM 3117 N N . ALA B 1 146 ? 19.438 -13.461 17.156 1 65.88 146 ALA B N 1
ATOM 3118 C CA . ALA B 1 146 ? 18.859 -12.648 18.219 1 65.88 146 ALA B CA 1
ATOM 3119 C C . ALA B 1 146 ? 19.109 -11.156 17.984 1 65.88 146 ALA B C 1
ATOM 3121 O O . ALA B 1 146 ? 18.344 -10.312 18.438 1 65.88 146 ALA B O 1
ATOM 3122 N N . THR B 1 147 ? 20.156 -10.859 17.344 1 73.19 147 THR B N 1
ATOM 3123 C CA . THR B 1 147 ? 20.516 -9.461 17.109 1 73.19 147 THR B CA 1
ATOM 3124 C C . THR B 1 147 ? 20.156 -9.039 15.688 1 73.19 147 THR B C 1
ATOM 3126 O O . THR B 1 147 ? 20.328 -7.875 15.328 1 73.19 147 THR B O 1
ATOM 3129 N N . ARG B 1 148 ? 19.672 -9.906 15.086 1 82.12 148 ARG B N 1
ATOM 3130 C CA . ARG B 1 148 ? 19.359 -9.648 13.688 1 82.12 148 ARG B CA 1
ATOM 3131 C C . ARG B 1 148 ? 18.109 -8.797 13.539 1 82.12 148 ARG B C 1
ATOM 3133 O O . ARG B 1 148 ? 17.344 -8.656 14.484 1 82.12 148 ARG B O 1
ATOM 3140 N N . PHE B 1 149 ? 17.984 -8.234 12.453 1 89.06 149 PHE B N 1
ATOM 3141 C CA . PHE B 1 149 ? 16.828 -7.434 12.086 1 89.06 149 PHE B CA 1
ATOM 3142 C C . PHE B 1 149 ? 15.547 -8.258 12.18 1 89.06 149 PHE B C 1
ATOM 3144 O O . PHE B 1 149 ? 15.453 -9.344 11.594 1 89.06 149 PHE B O 1
ATOM 3151 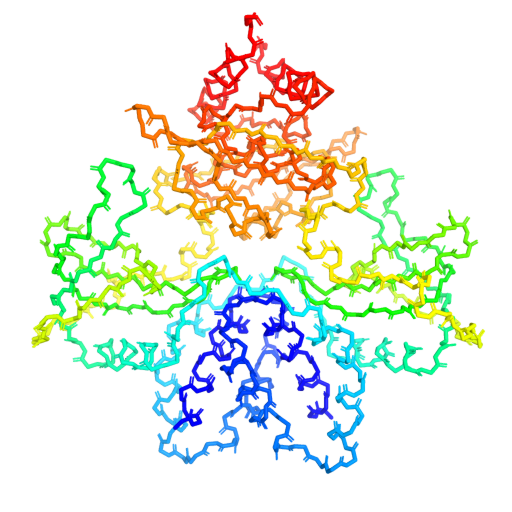N N . SER B 1 150 ? 14.633 -7.789 12.977 1 92.31 150 SER B N 1
ATOM 3152 C CA . SER B 1 150 ? 13.336 -8.445 13.094 1 92.31 150 SER B CA 1
ATOM 3153 C C . SER B 1 150 ? 12.336 -7.867 12.102 1 92.31 150 SER B C 1
ATOM 3155 O O . SER B 1 150 ? 11.766 -6.797 12.336 1 92.31 150 SER B O 1
ATOM 3157 N N . LEU B 1 151 ? 12.078 -8.578 11.102 1 93.62 151 LEU B N 1
ATOM 3158 C CA . LEU B 1 151 ? 11.078 -8.141 10.125 1 93.62 151 LEU B CA 1
ATOM 3159 C C . LEU B 1 151 ? 9.688 -8.141 10.742 1 93.62 151 LEU B C 1
ATOM 3161 O O . LEU B 1 151 ? 8.852 -7.301 10.398 1 93.62 151 LEU B O 1
ATOM 3165 N N . GLN B 1 152 ? 9.414 -9.055 11.648 1 92.56 152 GLN B N 1
ATOM 3166 C CA . GLN B 1 152 ? 8.133 -9.086 12.344 1 92.56 152 GLN B CA 1
ATOM 3167 C C . GLN B 1 152 ? 7.883 -7.785 13.094 1 92.56 152 GLN B C 1
ATOM 3169 O O . GLN B 1 152 ? 6.801 -7.199 12.992 1 92.56 152 GLN B O 1
ATOM 3174 N N . ASP B 1 153 ? 8.883 -7.375 13.844 1 92.31 153 ASP B N 1
ATOM 3175 C CA . ASP B 1 153 ? 8.758 -6.117 14.562 1 92.31 153 ASP B CA 1
ATOM 3176 C C . ASP B 1 153 ? 8.578 -4.941 13.602 1 92.31 153 ASP B C 1
ATOM 3178 O O . ASP B 1 153 ? 7.762 -4.051 13.852 1 92.31 153 ASP B O 1
ATOM 3182 N N . HIS B 1 154 ? 9.336 -4.973 12.547 1 93 154 HIS B N 1
ATOM 3183 C CA . HIS B 1 154 ? 9.219 -3.91 11.555 1 93 154 HIS B CA 1
ATOM 3184 C C . HIS B 1 154 ? 7.793 -3.822 11.008 1 93 154 HIS B C 1
ATOM 3186 O O . HIS B 1 154 ? 7.207 -2.738 10.969 1 93 154 HIS B O 1
ATOM 3192 N N . ARG B 1 155 ? 7.199 -4.902 10.641 1 92.25 155 ARG B N 1
ATOM 3193 C CA . ARG B 1 155 ? 5.871 -4.934 10.039 1 92.25 155 ARG B CA 1
ATOM 3194 C C . ARG B 1 155 ? 4.805 -4.504 11.039 1 92.25 155 ARG B C 1
ATOM 3196 O O . ARG B 1 155 ? 3.803 -3.891 10.664 1 92.25 155 ARG B O 1
ATOM 3203 N N . ARG B 1 156 ? 5.066 -4.684 12.289 1 90.06 156 ARG B N 1
ATOM 3204 C CA . ARG B 1 156 ? 4.066 -4.41 13.32 1 90.06 156 ARG B CA 1
ATOM 3205 C C . ARG B 1 156 ? 4.16 -2.971 13.812 1 90.06 156 ARG B C 1
ATOM 3207 O O . ARG B 1 156 ? 3.178 -2.406 14.289 1 90.06 156 ARG B O 1
ATOM 3214 N N . GLN B 1 157 ? 5.406 -2.459 13.617 1 90.81 157 GLN B N 1
ATOM 3215 C CA . GLN B 1 157 ? 5.648 -1.242 14.383 1 90.81 157 GLN B CA 1
ATOM 3216 C C . GLN B 1 157 ? 5.934 -0.058 13.461 1 90.81 157 GLN B C 1
ATOM 3218 O O . GLN B 1 157 ? 6 1.086 13.922 1 90.81 157 GLN B O 1
ATOM 3223 N N . THR B 1 158 ? 6.016 -0.308 12.227 1 85.69 158 THR B N 1
ATOM 3224 C CA . THR B 1 158 ? 6.535 0.74 11.352 1 85.69 158 THR B CA 1
ATOM 3225 C C . THR B 1 158 ? 5.527 1.087 10.266 1 85.69 158 THR B C 1
ATOM 3227 O O . THR B 1 158 ? 4.895 0.198 9.688 1 85.69 158 THR B O 1
ATOM 3230 N N . TYR B 1 159 ? 5.379 2.393 10.062 1 80.25 159 TYR B N 1
ATOM 3231 C CA . TYR B 1 159 ? 4.699 2.939 8.898 1 80.25 159 TYR B CA 1
ATOM 3232 C C . TYR B 1 159 ? 5.648 3.797 8.062 1 80.25 159 TYR B C 1
ATOM 3234 O O . TYR B 1 159 ? 6.012 4.902 8.469 1 80.25 159 TYR B O 1
ATOM 3242 N N . LEU B 1 160 ? 6.016 3.295 6.828 1 73.44 160 LEU B N 1
ATOM 3243 C CA . LEU B 1 160 ? 6.812 3.967 5.809 1 73.44 160 LEU B CA 1
ATOM 3244 C C . LEU B 1 160 ? 8.227 4.223 6.305 1 73.44 160 LEU B C 1
ATOM 3246 O O . LEU B 1 160 ? 9.203 3.945 5.598 1 73.44 160 LEU B O 1
ATOM 3250 N N . LEU B 1 161 ? 8.328 4.762 7.531 1 79.88 161 LEU B N 1
ATOM 3251 C CA . LEU B 1 161 ? 9.641 5.094 8.062 1 79.88 161 LEU B CA 1
ATOM 3252 C C . LEU B 1 161 ? 9.945 4.273 9.312 1 79.88 161 LEU B C 1
ATOM 3254 O O . LEU B 1 161 ? 9.125 4.211 10.234 1 79.88 161 LEU B O 1
ATOM 3258 N N . ASP B 1 162 ? 11.055 3.699 9.234 1 76.19 162 ASP B N 1
ATOM 3259 C CA . ASP B 1 162 ? 11.508 2.9 10.367 1 76.19 162 ASP B CA 1
ATOM 3260 C C . ASP B 1 162 ? 12.461 3.693 11.258 1 76.19 162 ASP B C 1
ATOM 3262 O O . ASP B 1 162 ? 13.633 3.328 11.398 1 76.19 162 ASP B O 1
ATOM 3266 N N . SER B 1 163 ? 11.969 4.766 11.758 1 79.56 163 SER B N 1
ATOM 3267 C CA . SER B 1 163 ? 12.766 5.621 12.633 1 79.56 163 SER B CA 1
ATOM 3268 C C . SER B 1 163 ? 11.906 6.262 13.719 1 79.56 163 SER B C 1
ATOM 3270 O O . SER B 1 163 ? 10.68 6.133 13.703 1 79.56 163 SER B O 1
ATOM 3272 N N . GLY B 1 164 ? 12.609 6.848 14.766 1 84.25 164 GLY B N 1
ATOM 3273 C CA . GLY B 1 164 ? 11.906 7.438 15.891 1 84.25 164 GLY B CA 1
ATOM 3274 C C . GLY B 1 164 ? 11.75 6.48 17.062 1 84.25 164 GLY B C 1
ATOM 3275 O O . GLY B 1 164 ? 11.969 5.277 16.922 1 84.25 164 GLY B O 1
ATOM 3276 N N . ASP B 1 165 ? 11.234 7 18.141 1 89.81 165 ASP B N 1
ATOM 3277 C CA . ASP B 1 165 ? 11.055 6.199 19.344 1 89.81 165 ASP B CA 1
ATOM 3278 C C . ASP B 1 165 ? 9.859 5.258 19.203 1 89.81 165 ASP B C 1
ATOM 3280 O O . ASP B 1 165 ? 8.828 5.633 18.656 1 89.81 165 ASP B O 1
ATOM 3284 N N . LEU B 1 166 ? 10.117 4.035 19.609 1 91.31 166 LEU B N 1
ATOM 3285 C CA . LEU B 1 166 ? 9.008 3.094 19.719 1 91.31 166 LEU B CA 1
ATOM 3286 C C . LEU B 1 166 ? 8.18 3.381 20.969 1 91.31 166 LEU B C 1
ATOM 3288 O O . LEU B 1 166 ? 8.719 3.426 22.078 1 91.31 166 LEU B O 1
ATOM 3292 N N . MET B 1 167 ? 6.883 3.652 20.75 1 94.31 167 MET B N 1
ATOM 3293 C CA . MET B 1 167 ? 6.051 4.035 21.891 1 94.31 167 MET B CA 1
ATOM 3294 C C . MET B 1 167 ? 4.617 3.555 21.703 1 94.31 167 MET B C 1
ATOM 3296 O O . MET B 1 167 ? 4.199 3.264 20.578 1 94.31 167 MET B O 1
ATOM 3300 N N . GLN B 1 168 ? 4.047 3.439 22.859 1 96.81 168 GLN B N 1
ATOM 3301 C CA . GLN B 1 168 ? 2.6 3.258 22.844 1 96.81 168 GLN B CA 1
ATOM 3302 C C . GLN B 1 168 ? 1.886 4.57 22.531 1 96.81 168 GLN B C 1
ATOM 3304 O O . GLN B 1 168 ? 2.148 5.59 23.172 1 96.81 168 GLN B O 1
ATOM 3309 N N . ILE B 1 169 ? 1.047 4.504 21.562 1 97.94 169 ILE B N 1
ATOM 3310 C CA . ILE B 1 169 ? 0.315 5.711 21.203 1 97.94 169 ILE B CA 1
ATOM 3311 C C . ILE B 1 169 ? -1.187 5.461 21.312 1 97.94 169 ILE B C 1
ATOM 3313 O O . ILE B 1 169 ? -1.641 4.32 21.219 1 97.94 169 ILE B O 1
ATOM 3317 N N . GLN B 1 170 ? -1.924 6.473 21.594 1 98.62 170 GLN B N 1
ATOM 3318 C CA . GLN B 1 170 ? -3.383 6.453 21.625 1 98.62 170 GLN B CA 1
ATOM 3319 C C . GLN B 1 170 ? -3.959 7.637 20.844 1 98.62 170 GLN B C 1
ATOM 3321 O O . GLN B 1 170 ? -3.428 8.75 20.922 1 98.62 170 GLN B O 1
ATOM 3326 N N . PHE B 1 171 ? -4.992 7.395 20.141 1 98.69 171 PHE B N 1
ATOM 3327 C CA . PHE B 1 171 ? -5.621 8.469 19.391 1 98.69 171 PHE B CA 1
ATOM 3328 C C . PHE B 1 171 ? -7.109 8.195 19.203 1 98.69 171 PHE B C 1
ATOM 3330 O O . PHE B 1 171 ? -7.535 7.043 19.141 1 98.69 171 PHE B O 1
ATOM 3337 N N . VAL B 1 172 ? -7.918 9.258 19.188 1 98.62 172 VAL B N 1
ATOM 3338 C CA . VAL B 1 172 ? -9.32 9.203 18.781 1 98.62 172 VAL B CA 1
ATOM 3339 C C . VAL B 1 172 ? -9.414 9.094 17.266 1 98.62 172 VAL B C 1
ATOM 3341 O O . VAL B 1 172 ? -8.734 9.828 16.547 1 98.62 172 VAL B O 1
ATOM 3344 N N . TYR B 1 173 ? -10.18 8.242 16.812 1 97.38 173 TYR B N 1
ATOM 3345 C CA . TYR B 1 173 ? -10.352 8.008 15.375 1 97.38 173 TYR B CA 1
ATOM 3346 C C . TYR B 1 173 ? -11.828 8.047 14.992 1 97.38 173 TYR B C 1
ATOM 3348 O O . TYR B 1 173 ? -12.656 7.371 15.609 1 97.38 173 TYR B O 1
ATOM 3356 N N . ARG B 1 174 ? -12.102 8.844 13.977 1 96.12 174 ARG B N 1
ATOM 3357 C CA . ARG B 1 174 ? -13.5 9.125 13.664 1 96.12 174 ARG B CA 1
ATOM 3358 C C . ARG B 1 174 ? -13.922 8.453 12.367 1 96.12 174 ARG B C 1
ATOM 3360 O O . ARG B 1 174 ? -15.102 8.469 12.008 1 96.12 174 ARG B O 1
ATOM 3367 N N . TYR B 1 175 ? -12.992 7.914 11.562 1 93.19 175 TYR B N 1
ATOM 3368 C CA . TYR B 1 175 ? -13.312 7.16 10.352 1 93.19 175 TYR B CA 1
ATOM 3369 C C . TYR B 1 175 ? -13.484 5.676 10.664 1 93.19 175 TYR B C 1
ATOM 3371 O O . TYR B 1 175 ? -13.734 5.305 11.812 1 93.19 175 TYR B O 1
ATOM 3379 N N . TYR B 1 176 ? -13.555 4.836 9.695 1 92.62 176 TYR B N 1
ATOM 3380 C CA . TYR B 1 176 ? -13.75 3.396 9.836 1 92.62 176 TYR B CA 1
ATOM 3381 C C . TYR B 1 176 ? -12.602 2.762 10.609 1 92.62 176 TYR B C 1
ATOM 3383 O O . TYR B 1 176 ? -11.461 2.76 10.141 1 92.62 176 TYR B O 1
ATOM 3391 N N . PRO B 1 177 ? -12.812 2.197 11.789 1 94.69 177 PRO B N 1
ATOM 3392 C CA . PRO B 1 177 ? -11.758 1.75 12.695 1 94.69 177 PRO B CA 1
ATOM 3393 C C . PRO B 1 177 ? -10.805 0.747 12.047 1 94.69 177 PRO B C 1
ATOM 3395 O O . PRO B 1 177 ? -9.602 0.767 12.312 1 94.69 177 PRO B O 1
ATOM 3398 N N . GLN B 1 178 ? -11.328 -0.107 11.211 1 93.25 178 GLN B N 1
ATOM 3399 C CA . GLN B 1 178 ? -10.5 -1.14 10.602 1 93.25 178 GLN B CA 1
ATOM 3400 C C . GLN B 1 178 ? -9.367 -0.523 9.789 1 93.25 178 GLN B C 1
ATOM 3402 O O . GLN B 1 178 ? -8.289 -1.114 9.664 1 93.25 178 GLN B O 1
ATOM 3407 N N . THR B 1 179 ? -9.586 0.649 9.227 1 93.88 179 THR B N 1
ATOM 3408 C CA . THR B 1 179 ? -8.547 1.346 8.484 1 93.88 179 THR B CA 1
ATOM 3409 C C . THR B 1 179 ? -7.316 1.586 9.359 1 93.88 179 THR B C 1
ATOM 3411 O O . THR B 1 179 ? -6.191 1.293 8.953 1 93.88 179 THR B O 1
ATOM 3414 N N . ALA B 1 180 ? -7.543 2.023 10.562 1 95.56 180 ALA B N 1
ATOM 3415 C CA . ALA B 1 180 ? -6.449 2.279 11.492 1 95.56 180 ALA B CA 1
ATOM 3416 C C . ALA B 1 180 ? -5.848 0.973 12.008 1 95.56 180 ALA B C 1
ATOM 3418 O O . ALA B 1 180 ? -4.629 0.848 12.125 1 95.56 180 ALA B O 1
ATOM 3419 N N . LEU B 1 181 ? -6.691 0.02 12.281 1 96.5 181 LEU B N 1
ATOM 3420 C CA . LEU B 1 181 ? -6.23 -1.253 12.828 1 96.5 181 LEU B CA 1
ATOM 3421 C C . LEU B 1 181 ? -5.367 -1.996 11.812 1 96.5 181 LEU B C 1
ATOM 3423 O O . LEU B 1 181 ? -4.43 -2.703 12.188 1 96.5 181 LEU B O 1
ATOM 3427 N N . ASP B 1 182 ? -5.656 -1.829 10.539 1 95.19 182 ASP B N 1
ATOM 3428 C CA . ASP B 1 182 ? -4.863 -2.459 9.492 1 95.19 182 ASP B CA 1
ATOM 3429 C C . ASP B 1 182 ? -3.535 -1.732 9.297 1 95.19 182 ASP B C 1
ATOM 3431 O O . ASP B 1 182 ? -2.533 -2.35 8.93 1 95.19 182 ASP B O 1
ATOM 3435 N N . GLN B 1 183 ? -3.545 -0.444 9.57 1 94.38 183 GLN B N 1
ATOM 3436 C CA . GLN B 1 183 ? -2.33 0.353 9.438 1 94.38 183 GLN B CA 1
ATOM 3437 C C . GLN B 1 183 ? -1.353 0.055 10.57 1 94.38 183 GLN B C 1
ATOM 3439 O O . GLN B 1 183 ? -0.136 0.103 10.375 1 94.38 183 GLN B O 1
ATOM 3444 N N . PHE B 1 184 ? -1.911 -0.247 11.727 1 95.69 184 PHE B N 1
ATOM 3445 C CA . PHE B 1 184 ? -1.114 -0.517 12.922 1 95.69 184 PHE B CA 1
ATOM 3446 C C . PHE B 1 184 ? -1.377 -1.925 13.438 1 95.69 184 PHE B C 1
ATOM 3448 O O . PHE B 1 184 ? -2.115 -2.105 14.414 1 95.69 184 PHE B O 1
ATOM 3455 N N . PRO B 1 185 ? -0.612 -2.844 12.883 1 94.5 185 PRO B N 1
ATOM 3456 C CA . PRO B 1 185 ? -0.845 -4.215 13.352 1 94.5 185 PRO B CA 1
ATOM 3457 C C . PRO B 1 185 ? -0.628 -4.371 14.852 1 94.5 185 PRO B C 1
ATOM 3459 O O . PRO B 1 185 ? 0.349 -3.848 15.398 1 94.5 185 PRO B O 1
ATOM 3462 N N . GLY B 1 186 ? -1.525 -5.125 15.461 1 93.44 186 GLY B N 1
ATOM 3463 C CA . GLY B 1 186 ? -1.453 -5.32 16.891 1 93.44 186 GLY B CA 1
ATOM 3464 C C . GLY B 1 186 ? -2.193 -4.254 17.688 1 93.44 186 GLY B C 1
ATOM 3465 O O . GLY B 1 186 ? -2.338 -4.363 18.906 1 93.44 186 GLY B O 1
ATOM 3466 N N . SER B 1 187 ? -2.658 -3.209 16.984 1 96.94 187 SER B N 1
ATOM 3467 C CA . SER B 1 187 ? -3.449 -2.174 17.641 1 96.94 187 SER B CA 1
ATOM 3468 C C . SER B 1 187 ? -4.824 -2.699 18.031 1 96.94 187 SER B C 1
ATOM 3470 O O . SER B 1 187 ? -5.223 -3.789 17.625 1 96.94 187 SER B O 1
ATOM 3472 N N . ARG B 1 188 ? -5.527 -1.906 18.938 1 97.19 188 ARG B N 1
ATOM 3473 C CA . ARG B 1 188 ? -6.852 -2.311 19.406 1 97.19 188 ARG B CA 1
ATOM 3474 C C . ARG B 1 188 ? -7.699 -1.098 19.766 1 97.19 188 ARG B C 1
ATOM 3476 O O . ARG B 1 188 ? -7.164 -0.051 20.141 1 97.19 188 ARG B O 1
ATOM 3483 N N . VAL B 1 189 ? -8.953 -1.258 19.609 1 97.62 189 VAL B N 1
ATOM 3484 C CA . VAL B 1 189 ? -9.898 -0.272 20.125 1 97.62 189 VAL B CA 1
ATOM 3485 C C . VAL B 1 189 ? -10.039 -0.428 21.641 1 97.62 189 VAL B C 1
ATOM 3487 O O . VAL B 1 189 ? -10.375 -1.509 22.125 1 97.62 189 VAL B O 1
ATOM 3490 N N . ILE B 1 190 ? -9.852 0.625 22.359 1 98.31 190 ILE B N 1
ATOM 3491 C CA . ILE B 1 190 ? -9.883 0.48 23.812 1 98.31 190 ILE B CA 1
ATOM 3492 C C . ILE B 1 190 ? -11.109 1.195 24.375 1 98.31 190 ILE B C 1
ATOM 3494 O O . ILE B 1 190 ? -11.453 1.019 25.547 1 98.31 190 ILE B O 1
ATOM 3498 N N . ARG B 1 191 ? -11.766 2.004 23.531 1 97.94 191 ARG B N 1
ATOM 3499 C CA . ARG B 1 191 ? -12.961 2.713 23.969 1 97.94 191 ARG B CA 1
ATOM 3500 C C . ARG B 1 191 ? -13.844 3.086 22.781 1 97.94 191 ARG B C 1
ATOM 3502 O O . ARG B 1 191 ? -13.344 3.451 21.719 1 97.94 191 ARG B O 1
ATOM 3509 N N . HIS B 1 192 ? -15.125 2.949 22.891 1 95.5 192 HIS B N 1
ATOM 3510 C CA . HIS B 1 192 ? -16.125 3.475 21.969 1 95.5 192 HIS B CA 1
ATOM 3511 C C . HIS B 1 192 ? -16.797 4.723 22.531 1 95.5 192 HIS B C 1
ATOM 3513 O O . HIS B 1 192 ? -17.328 4.699 23.641 1 95.5 192 HIS B O 1
ATOM 3519 N N . ASN B 1 193 ? -16.75 5.758 21.766 1 95.56 193 ASN B N 1
ATOM 3520 C CA . ASN B 1 193 ? -17.344 7.012 22.234 1 95.56 193 ASN B CA 1
ATOM 3521 C C . ASN B 1 193 ? -18.781 7.164 21.766 1 95.56 193 ASN B C 1
ATOM 3523 O O . ASN B 1 193 ? -19.203 6.516 20.812 1 95.56 193 ASN B O 1
ATOM 3527 N N . ALA B 1 194 ? -19.5 8.062 22.391 1 93.19 194 ALA B N 1
ATOM 3528 C CA . ALA B 1 194 ? -20.922 8.258 22.141 1 93.19 194 ALA B CA 1
ATOM 3529 C C . ALA B 1 194 ? -21.156 8.836 20.734 1 93.19 194 ALA B C 1
ATOM 3531 O O . ALA B 1 194 ? -22.172 8.555 20.109 1 93.19 194 ALA B O 1
ATOM 3532 N N . ASP B 1 195 ? -20.234 9.5 20.219 1 92.06 195 ASP B N 1
ATOM 3533 C CA . ASP B 1 195 ? -20.391 10.156 18.938 1 92.06 195 ASP B CA 1
ATOM 3534 C C . ASP B 1 195 ? -20.016 9.219 17.781 1 92.06 195 ASP B C 1
ATOM 3536 O O . ASP B 1 195 ? -19.969 9.641 16.625 1 92.06 195 ASP B O 1
ATOM 3540 N N . GLY B 1 196 ? -19.609 8.023 18.109 1 91.12 196 GLY B N 1
ATOM 3541 C CA . GLY B 1 196 ? -19.281 7.043 17.078 1 91.12 196 GLY B CA 1
ATOM 3542 C C . GLY B 1 196 ? -17.797 6.859 16.875 1 91.12 196 GLY B C 1
ATOM 3543 O O . GLY B 1 196 ? -17.359 5.867 16.281 1 91.12 196 GLY B O 1
ATOM 3544 N N . SER B 1 197 ? -17.031 7.797 17.422 1 95.62 197 SER B N 1
ATOM 3545 C CA . SER B 1 197 ? -15.586 7.664 17.328 1 95.62 197 SER B CA 1
ATOM 3546 C C . SER B 1 197 ? -15.062 6.613 18.297 1 95.62 197 SER B C 1
ATOM 3548 O O . SER B 1 197 ? -15.789 6.156 19.172 1 95.62 197 SER B O 1
ATOM 3550 N N . VAL B 1 198 ? -13.844 6.199 18.047 1 97.19 198 VAL B N 1
ATOM 3551 C CA . VAL B 1 198 ? -13.227 5.211 18.922 1 97.19 198 VAL B CA 1
ATOM 3552 C C . VAL B 1 198 ? -11.852 5.707 19.375 1 97.19 198 VAL B C 1
ATOM 3554 O O . VAL B 1 198 ? -11.281 6.609 18.766 1 97.19 198 VAL B O 1
ATOM 3557 N N . VAL B 1 199 ? -11.383 5.148 20.438 1 98.75 199 VAL B N 1
ATOM 3558 C CA . VAL B 1 199 ? -9.992 5.344 20.859 1 98.75 199 VAL B CA 1
ATOM 3559 C C . VAL B 1 199 ? -9.18 4.09 20.547 1 98.75 199 VAL B C 1
ATOM 3561 O O . VAL B 1 199 ? -9.539 2.986 20.969 1 98.75 199 VAL B O 1
ATOM 3564 N N . ILE B 1 200 ? -8.094 4.277 19.844 1 98.5 200 ILE B N 1
ATOM 3565 C CA . ILE B 1 200 ? -7.242 3.176 19.406 1 98.5 200 ILE B CA 1
ATOM 3566 C C . ILE B 1 200 ? -5.879 3.277 20.094 1 98.5 200 ILE B C 1
ATOM 3568 O O . ILE B 1 200 ? -5.328 4.371 20.234 1 98.5 200 ILE B O 1
ATOM 3572 N N . GLU B 1 201 ? -5.449 2.193 20.547 1 98.56 201 GLU B N 1
ATOM 3573 C CA . GLU B 1 201 ? -4.105 2.051 21.094 1 98.56 201 GLU B CA 1
ATOM 3574 C C . GLU B 1 201 ? -3.219 1.219 20.172 1 98.56 201 GLU B C 1
ATOM 3576 O O . GLU B 1 201 ? -3.641 0.174 19.672 1 98.56 201 GLU B O 1
ATOM 3581 N N . ALA B 1 202 ? -2.023 1.763 19.938 1 96.81 202 ALA B N 1
ATOM 3582 C CA . ALA B 1 202 ? -1.064 1.096 19.062 1 96.81 202 ALA B CA 1
ATOM 3583 C C . ALA B 1 202 ? 0.361 1.26 19.578 1 96.81 202 ALA B C 1
ATOM 3585 O O . ALA B 1 202 ? 0.621 2.104 20.438 1 96.81 202 ALA B O 1
ATOM 3586 N N . PHE B 1 203 ? 1.214 0.387 19.203 1 95.56 203 PHE B N 1
ATOM 3587 C CA . PHE B 1 203 ? 2.65 0.46 19.438 1 95.56 203 PHE B CA 1
ATOM 3588 C C . PHE B 1 203 ? 3.398 0.704 18.125 1 95.56 203 PHE B C 1
ATOM 3590 O O . PHE B 1 203 ? 3.365 -0.13 17.219 1 95.56 203 PHE B O 1
ATOM 3597 N N . ALA B 1 204 ? 4.004 1.889 18.016 1 94.19 204 ALA B N 1
ATOM 3598 C CA . ALA B 1 204 ? 4.559 2.254 16.719 1 94.19 204 ALA B CA 1
ATOM 3599 C C . ALA B 1 204 ? 5.773 3.164 16.875 1 94.19 204 ALA B C 1
ATOM 3601 O O . ALA B 1 204 ? 5.934 3.824 17.906 1 94.19 204 ALA B O 1
ATOM 3602 N N . ARG B 1 205 ? 6.68 3.07 15.797 1 92.38 205 ARG B N 1
ATOM 3603 C CA . ARG B 1 205 ? 7.738 4.062 15.664 1 92.38 205 ARG B CA 1
ATOM 3604 C C . ARG B 1 205 ? 7.172 5.43 15.297 1 92.38 205 ARG B C 1
ATOM 3606 O O . ARG B 1 205 ? 6.398 5.551 14.344 1 92.38 205 ARG B O 1
ATOM 3613 N N . LEU B 1 206 ? 7.555 6.441 15.945 1 90.56 206 LEU B N 1
ATOM 3614 C CA . LEU B 1 206 ? 6.828 7.707 15.953 1 90.56 206 LEU B CA 1
ATOM 3615 C C . LEU B 1 206 ? 6.969 8.43 14.617 1 90.56 206 LEU B C 1
ATOM 3617 O O . LEU B 1 206 ? 6.023 9.062 14.148 1 90.56 206 LEU B O 1
ATOM 3621 N N . ASP B 1 207 ? 8.109 8.352 13.93 1 88 207 ASP B N 1
ATOM 3622 C CA . ASP B 1 207 ? 8.312 9.133 12.719 1 88 207 ASP B CA 1
ATOM 3623 C C . ASP B 1 207 ? 7.402 8.641 11.594 1 88 207 ASP B C 1
ATOM 3625 O O . ASP B 1 207 ? 6.785 9.438 10.883 1 88 207 ASP B O 1
ATOM 3629 N N . GLY B 1 208 ? 7.289 7.324 11.5 1 88.88 208 GLY B N 1
ATOM 3630 C CA . GLY B 1 208 ? 6.383 6.777 10.5 1 88.88 208 GLY B CA 1
ATOM 3631 C C . GLY B 1 208 ? 4.918 6.973 10.852 1 88.88 208 GLY B C 1
ATOM 3632 O O . GLY B 1 208 ? 4.109 7.32 9.992 1 88.88 208 GLY B O 1
ATOM 3633 N N . ALA B 1 209 ? 4.641 6.773 12.109 1 94.19 209 ALA B N 1
ATOM 3634 C CA . ALA B 1 209 ? 3.264 6.914 12.57 1 94.19 209 ALA B CA 1
ATOM 3635 C C . ALA B 1 209 ? 2.74 8.328 12.328 1 94.19 209 ALA B C 1
ATOM 3637 O O . ALA B 1 209 ? 1.575 8.508 11.961 1 94.19 209 ALA B O 1
ATOM 3638 N N . LEU B 1 210 ? 3.621 9.242 12.5 1 95 210 LEU B N 1
ATOM 3639 C CA . LEU B 1 210 ? 3.23 10.641 12.344 1 95 210 LEU B CA 1
ATOM 3640 C C . LEU B 1 210 ? 2.684 10.906 10.945 1 95 210 LEU B C 1
ATOM 3642 O O . LEU B 1 210 ? 1.69 11.617 10.789 1 95 210 LEU B O 1
ATOM 3646 N N . LEU B 1 211 ? 3.27 10.359 9.93 1 94.06 211 LEU B N 1
ATOM 3647 C CA . LEU B 1 211 ? 2.826 10.547 8.555 1 94.06 211 LEU B CA 1
ATOM 36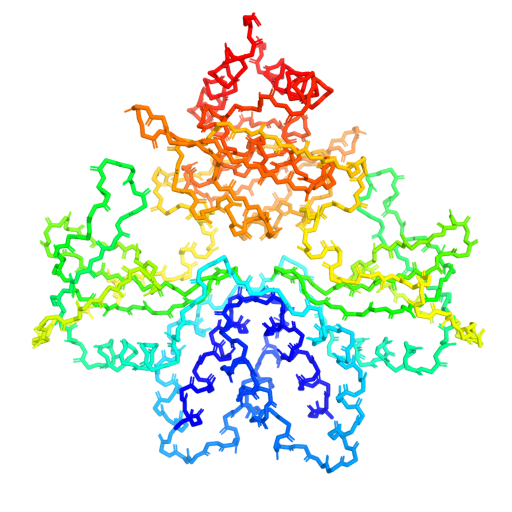48 C C . LEU B 1 211 ? 1.391 10.07 8.375 1 94.06 211 LEU B C 1
ATOM 3650 O O . LEU B 1 211 ? 0.564 10.773 7.789 1 94.06 211 LEU B O 1
ATOM 3654 N N . TRP B 1 212 ? 1.128 8.953 8.906 1 95.5 212 TRP B N 1
ATOM 3655 C CA . TRP B 1 212 ? -0.219 8.414 8.758 1 95.5 212 TRP B CA 1
ATOM 3656 C C . TRP B 1 212 ? -1.223 9.219 9.578 1 95.5 212 TRP B C 1
ATOM 3658 O O . TRP B 1 212 ? -2.33 9.5 9.117 1 95.5 212 TRP B O 1
ATOM 3668 N N . LEU B 1 213 ? -0.831 9.508 10.789 1 97.88 213 LEU B N 1
ATOM 3669 C CA . LEU B 1 213 ? -1.715 10.273 11.656 1 97.88 213 LEU B CA 1
ATOM 3670 C C . LEU B 1 213 ? -2.084 11.609 11.023 1 97.88 213 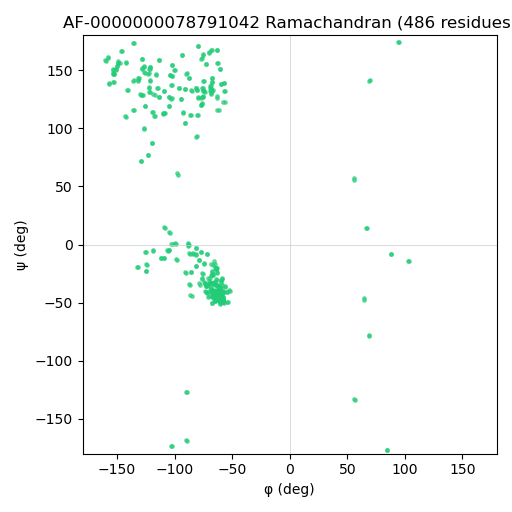LEU B C 1
ATOM 3672 O O . LEU B 1 213 ? -3.25 12.008 11.047 1 97.88 213 LEU B O 1
ATOM 3676 N N . LEU B 1 214 ? -1.149 12.273 10.398 1 97.56 214 LEU B N 1
ATOM 3677 C CA . LEU B 1 214 ? -1.383 13.539 9.727 1 97.56 214 LEU B CA 1
ATOM 3678 C C . LEU B 1 214 ? -2.371 13.367 8.57 1 97.56 214 LEU B C 1
ATOM 3680 O O . LEU B 1 214 ? -3.215 14.234 8.336 1 97.56 214 LEU B O 1
ATOM 3684 N N . SER B 1 215 ? -2.324 12.305 7.934 1 96.38 215 SER B N 1
ATOM 3685 C CA . SER B 1 215 ? -3.133 12.055 6.746 1 96.38 215 SER B CA 1
ATOM 3686 C C . SER B 1 215 ? -4.621 12.047 7.078 1 96.38 215 SER B C 1
ATOM 3688 O O . SER B 1 215 ? -5.461 12.242 6.199 1 96.38 215 SER B O 1
ATOM 3690 N N . GLN B 1 216 ? -4.938 11.82 8.367 1 96.19 216 GLN B N 1
ATOM 3691 C CA . GLN B 1 216 ? -6.336 11.656 8.75 1 96.19 216 GLN B CA 1
ATOM 3692 C C . GLN B 1 216 ? -6.992 13 9.047 1 96.19 216 GLN B C 1
ATOM 3694 O O . GLN B 1 216 ? -8.203 13.07 9.273 1 96.19 216 GLN B O 1
ATOM 3699 N N . GLY B 1 217 ? -6.215 14.039 9.078 1 96.62 217 GLY B N 1
ATOM 3700 C CA . GLY B 1 217 ? -6.754 15.375 9.297 1 96.62 217 GLY B CA 1
ATOM 3701 C C . GLY B 1 217 ? -7.551 15.484 10.578 1 96.62 217 GLY B C 1
ATOM 3702 O O . GLY B 1 217 ? -7.117 15.016 11.633 1 96.62 217 GLY B O 1
ATOM 3703 N N . ALA B 1 218 ? -8.703 16.094 10.461 1 97 218 ALA B N 1
ATOM 3704 C CA . ALA B 1 218 ? -9.547 16.391 11.625 1 97 218 ALA B CA 1
ATOM 3705 C C . ALA B 1 218 ? -10.273 15.141 12.109 1 97 218 ALA B C 1
ATOM 3707 O O . ALA B 1 218 ? -10.875 15.148 13.188 1 97 218 ALA B O 1
ATOM 3708 N N . ALA B 1 219 ? -10.172 14.086 11.414 1 96.44 219 ALA B N 1
ATOM 3709 C CA . ALA B 1 219 ? -10.844 12.852 11.812 1 96.44 219 ALA B CA 1
ATOM 3710 C C . ALA B 1 219 ? -10.047 12.109 12.875 1 96.44 219 ALA B C 1
ATOM 3712 O O . ALA B 1 219 ? -10.492 11.078 13.383 1 96.44 219 ALA B O 1
ATOM 3713 N N . LEU B 1 220 ? -8.891 12.633 13.211 1 97.94 220 LEU B N 1
ATOM 3714 C CA . LEU B 1 220 ? -8.039 11.969 14.195 1 97.94 220 LEU B CA 1
ATOM 3715 C C . LEU B 1 220 ? -7.477 12.969 15.195 1 97.94 220 LEU B C 1
ATOM 3717 O O . LEU B 1 220 ? -7.086 14.078 14.82 1 97.94 220 LEU B O 1
ATOM 3721 N N . LYS B 1 221 ? -7.383 12.594 16.438 1 98.56 221 LYS B N 1
ATOM 3722 C CA . LYS B 1 221 ? -6.742 13.367 17.484 1 98.56 221 LYS B CA 1
ATOM 3723 C C . LYS B 1 221 ? -5.863 12.477 18.359 1 98.56 221 LYS B C 1
ATOM 3725 O O . LYS B 1 221 ? -6.367 11.586 19.047 1 98.56 221 LYS B O 1
ATOM 3730 N N . VAL B 1 222 ? -4.594 12.734 18.328 1 98.44 222 VAL B N 1
ATOM 3731 C CA . VAL B 1 222 ? -3.697 12.008 19.234 1 98.44 222 VAL B CA 1
ATOM 3732 C C . VAL B 1 222 ? -3.957 12.43 20.672 1 98.44 222 VAL B C 1
ATOM 3734 O O . VAL B 1 222 ? -4.098 13.625 20.969 1 98.44 222 VAL B O 1
ATOM 3737 N N . ILE B 1 223 ? -3.992 11.445 21.578 1 98.38 223 ILE B N 1
ATOM 3738 C CA . ILE B 1 223 ? -4.293 11.805 22.953 1 98.38 223 ILE B CA 1
ATOM 3739 C C . ILE B 1 223 ? -3.176 11.305 23.875 1 98.38 223 ILE B C 1
ATOM 3741 O O . ILE B 1 223 ? -3.096 11.703 25.047 1 98.38 223 ILE B O 1
ATOM 3745 N N . SER B 1 224 ? -2.359 10.438 23.5 1 97.25 224 SER B N 1
ATOM 3746 C CA . SER B 1 224 ? -1.196 9.945 24.234 1 97.25 224 SER B CA 1
ATOM 3747 C C . SER B 1 224 ? -0.124 9.43 23.281 1 97.25 224 SER B C 1
ATOM 3749 O O . SER B 1 224 ? -0.439 8.867 22.234 1 97.25 224 SER B O 1
ATOM 3751 N N . PRO B 1 225 ? 1.188 9.562 23.625 1 96.5 225 PRO B N 1
ATOM 3752 C CA . PRO B 1 225 ? 1.806 10.266 24.75 1 96.5 225 PRO B CA 1
ATOM 3753 C C . PRO B 1 225 ? 1.917 11.773 24.516 1 96.5 225 PRO B C 1
ATOM 3755 O O . PRO B 1 225 ? 1.714 12.242 23.391 1 96.5 225 PRO B O 1
ATOM 3758 N N . PRO B 1 226 ? 2.297 12.594 25.547 1 95.88 226 PRO B N 1
ATOM 3759 C CA . PRO B 1 226 ? 2.416 14.047 25.422 1 95.88 226 PRO B CA 1
ATOM 3760 C C . PRO B 1 226 ? 3.426 14.461 24.344 1 95.88 226 PRO B C 1
ATOM 3762 O O . PRO B 1 226 ? 3.223 15.461 23.656 1 95.88 226 PRO B O 1
ATOM 3765 N N . SER B 1 227 ? 4.441 13.742 24.188 1 94.25 227 SER B N 1
ATOM 3766 C CA . SER B 1 227 ? 5.465 14.062 23.188 1 94.25 227 SER B CA 1
ATOM 3767 C C . SER B 1 227 ? 4.906 14 21.781 1 94.25 227 SER B C 1
ATOM 3769 O O . SER B 1 227 ? 5.254 14.828 20.922 1 94.25 227 SER B O 1
ATOM 3771 N N . LEU B 1 228 ? 4.035 13.016 21.516 1 96.06 228 LEU B N 1
ATOM 3772 C CA . LEU B 1 228 ? 3.432 12.891 20.203 1 96.06 228 LEU B CA 1
ATOM 3773 C C . LEU B 1 228 ? 2.389 13.977 19.969 1 96.06 228 LEU B C 1
ATOM 3775 O O . LEU B 1 228 ? 2.23 14.461 18.844 1 96.06 228 LEU B O 1
ATOM 3779 N N . ILE B 1 229 ? 1.677 14.336 21 1 97.5 229 ILE B N 1
ATOM 3780 C CA . ILE B 1 229 ? 0.739 15.445 20.922 1 97.5 229 ILE B CA 1
ATOM 3781 C C . ILE B 1 229 ? 1.48 16.719 20.484 1 97.5 229 ILE B C 1
ATOM 3783 O O . ILE B 1 229 ? 1.049 17.422 19.578 1 97.5 229 ILE B O 1
ATOM 3787 N N . LYS B 1 230 ? 2.562 16.953 21.188 1 96.62 230 LYS B N 1
ATOM 3788 C CA . LYS B 1 230 ? 3.377 18.125 20.875 1 96.62 230 LYS B CA 1
ATOM 3789 C C . LYS B 1 230 ? 3.877 18.078 19.438 1 96.62 230 LYS B C 1
ATOM 3791 O O . LYS B 1 230 ? 3.805 19.078 18.719 1 96.62 230 LYS B O 1
ATOM 3796 N N . ARG B 1 231 ? 4.355 16.969 19 1 95.5 231 ARG B N 1
ATOM 3797 C CA . ARG B 1 231 ? 4.871 16.812 17.656 1 95.5 231 ARG B CA 1
ATOM 3798 C C . ARG B 1 231 ? 3.775 17.047 16.625 1 95.5 231 ARG B C 1
ATOM 3800 O O . ARG B 1 231 ? 4.008 17.688 15.594 1 95.5 231 ARG B O 1
ATOM 3807 N N . MET B 1 232 ? 2.596 16.469 16.875 1 97.12 232 MET B N 1
ATOM 3808 C CA . MET B 1 232 ? 1.454 16.656 15.977 1 97.12 232 MET B CA 1
ATOM 3809 C C . MET B 1 232 ? 1.111 18.125 15.836 1 97.12 232 MET B C 1
ATOM 3811 O O . MET B 1 232 ? 0.915 18.625 14.727 1 97.12 232 MET B O 1
ATOM 3815 N N . ARG B 1 233 ? 1.043 18.812 16.953 1 97.56 233 ARG B N 1
ATOM 3816 C CA . ARG B 1 233 ? 0.731 20.234 16.953 1 97.56 233 ARG B CA 1
ATOM 3817 C C . ARG B 1 233 ? 1.763 21.031 16.156 1 97.56 233 ARG B C 1
ATOM 3819 O O . ARG B 1 233 ? 1.403 21.875 15.336 1 97.56 233 ARG B O 1
ATOM 3826 N N . GLU B 1 234 ? 2.98 20.75 16.391 1 97.25 234 GLU B N 1
ATOM 3827 C CA . GLU B 1 234 ? 4.07 21.469 15.727 1 97.25 234 GLU B CA 1
ATOM 3828 C C . GLU B 1 234 ? 4.039 21.234 14.219 1 97.25 234 GLU B C 1
ATOM 3830 O O . GLU B 1 234 ? 4.215 22.172 13.438 1 97.25 234 GLU B O 1
ATOM 3835 N N . GLU B 1 235 ? 3.807 20 13.852 1 97.12 235 GLU B N 1
ATOM 3836 C CA . GLU B 1 235 ? 3.773 19.688 12.43 1 97.12 235 GLU B CA 1
ATOM 3837 C C . GLU B 1 235 ? 2.572 20.328 11.742 1 97.12 235 GLU B C 1
ATOM 3839 O O . GLU B 1 235 ? 2.691 20.844 10.633 1 97.12 235 GLU B O 1
ATOM 3844 N N . LEU B 1 236 ? 1.411 20.234 12.367 1 97.94 236 LEU B N 1
ATOM 3845 C CA . LEU B 1 236 ? 0.208 20.859 11.82 1 97.94 236 LEU B CA 1
ATOM 3846 C C . LEU B 1 236 ? 0.375 22.359 11.703 1 97.94 236 LEU B C 1
ATOM 3848 O O . LEU B 1 236 ? -0.013 22.969 10.695 1 97.94 236 LEU B O 1
ATOM 3852 N N . MET B 1 237 ? 0.944 22.953 12.742 1 97.69 237 MET B N 1
ATOM 3853 C CA . MET B 1 237 ? 1.186 24.391 12.727 1 97.69 237 MET B CA 1
ATOM 3854 C C . MET B 1 237 ? 2.16 24.766 11.617 1 97.69 237 MET B C 1
ATOM 3856 O O . MET B 1 237 ? 1.931 25.734 10.883 1 97.69 237 MET B O 1
ATOM 3860 N N . ALA B 1 238 ? 3.236 24.062 11.523 1 97.94 238 ALA B N 1
ATOM 3861 C CA . ALA B 1 238 ? 4.23 24.328 10.484 1 97.94 238 ALA B CA 1
ATOM 3862 C C . ALA B 1 238 ? 3.621 24.188 9.094 1 97.94 238 ALA B C 1
ATOM 3864 O O . ALA B 1 238 ? 3.895 25.016 8.211 1 97.94 238 ALA B O 1
ATOM 3865 N N . ALA B 1 239 ? 2.82 23.188 8.906 1 97.94 239 ALA B N 1
ATOM 3866 C CA . ALA B 1 239 ? 2.148 22.984 7.625 1 97.94 239 ALA B CA 1
ATOM 3867 C C . ALA B 1 239 ? 1.185 24.125 7.324 1 97.94 239 ALA B C 1
ATOM 3869 O O . ALA B 1 239 ? 1.176 24.672 6.215 1 97.94 239 ALA B O 1
ATOM 3870 N N . LEU B 1 240 ? 0.394 24.453 8.312 1 97.69 240 LEU B N 1
ATOM 3871 C CA . LEU B 1 240 ? -0.605 25.5 8.148 1 97.69 240 LEU B CA 1
ATOM 3872 C C . LEU B 1 240 ? 0.059 26.844 7.852 1 97.69 240 LEU B C 1
ATOM 3874 O O . LEU B 1 240 ? -0.461 27.641 7.066 1 97.69 240 LEU B O 1
ATOM 3878 N N . ASN B 1 241 ? 1.179 27.109 8.414 1 97.44 241 ASN B N 1
ATOM 3879 C CA . ASN B 1 241 ? 1.895 28.375 8.273 1 97.44 241 ASN B CA 1
ATOM 3880 C C . ASN B 1 241 ? 2.328 28.609 6.828 1 97.44 241 ASN B C 1
ATOM 3882 O O . ASN B 1 241 ? 2.561 29.766 6.43 1 97.44 241 ASN B O 1
ATOM 3886 N N . GLN B 1 242 ? 2.389 27.609 6.059 1 96.19 242 GLN B N 1
ATOM 3887 C CA . GLN B 1 242 ? 2.791 27.75 4.664 1 96.19 242 GLN B CA 1
ATOM 3888 C C . GLN B 1 242 ? 1.675 28.375 3.832 1 96.19 242 GLN B C 1
ATOM 3890 O O . GLN B 1 242 ? 1.902 28.797 2.697 1 96.19 242 GLN B O 1
ATOM 3895 N N . TYR B 1 243 ? 0.545 28.375 4.355 1 95.25 243 TYR B N 1
ATOM 3896 C CA . TYR B 1 243 ? -0.612 28.875 3.623 1 95.25 243 TYR B CA 1
ATOM 3897 C C . TYR B 1 243 ? -1.055 30.219 4.16 1 95.25 243 TYR B C 1
ATOM 3899 O O . TYR B 1 243 ? -2.104 30.75 3.766 1 95.25 243 TYR B O 1
ATOM 3907 N N . LYS B 1 244 ? -0.577 30.891 5.227 1 87.06 244 LYS B N 1
ATOM 3908 C CA . LYS B 1 244 ? -0.941 32.188 5.809 1 87.06 244 LYS B CA 1
ATOM 3909 C C . LYS B 1 244 ? -0.623 33.312 4.852 1 87.06 244 LYS B C 1
ATOM 3911 O O . LYS B 1 244 ? -1.264 34.375 4.902 1 87.06 244 LYS B O 1
ATOM 3916 N N . GLN B 1 245 ? 0.182 33.281 3.764 1 61.28 245 GLN B N 1
ATOM 3917 C CA . GLN B 1 245 ? 0.395 34.5 2.99 1 61.28 245 GLN B CA 1
ATOM 3918 C C . GLN B 1 245 ? -0.708 34.688 1.953 1 61.28 245 GLN B C 1
ATOM 3920 O O . GLN 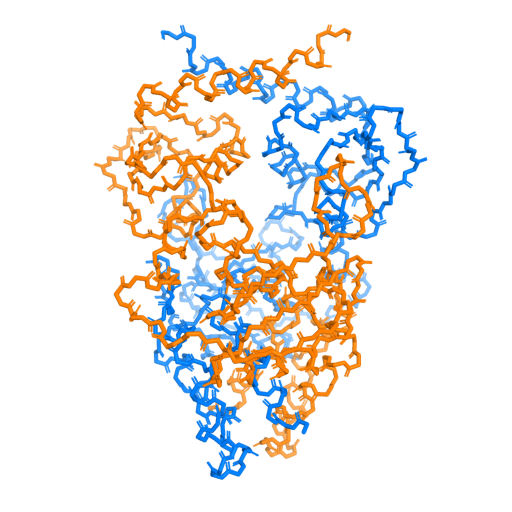B 1 245 ? -1.285 33.719 1.464 1 61.28 245 GLN B O 1
#

Sequence (490 aa):
MNGQIVLAISNILLGSRALLPSELDAALNYLFSGLSPVKQVEVRQQLRIARGSYTPLSQPKLLLSRLAEVAAYIANHRRLTFTYLSSQATEPTPLIHHAQPVALFFEVHYFYVAMLSQTRGGYWLYRLDRIGEIKAVSEGDKLDYATRFSLQDHRRQTYLLDSGDLMQIQFVYRYYPQTALDQFPGSRVIRHNADGSVVIEAFARLDGALLWLLSQGAALKVISPPSLIKRMREELMAALNQYKQMNGQIVLAISNILLGSRALLPSELDAALNYLFSGLSPVKQVEVRQQLRIARGSYTPLSQPKLLLSRLAEVAAYIANHRRLTFTYLSSQATEPTPLIHHAQPVALFFEVHYFYVAMLSQTRGGYWLYRLDRIGEIKAVSEGDKLDYATRFSLQDHRRQTYLLDSGDLMQIQFVYRYYPQTALDQFPGSRVIRHNADGSVVIEAFARLDGALLWLLSQGAALKVISPPSLIKRMREELMAALNQYKQ

Secondary structure (DSSP, 8-state):
-HHHHHHHHHHHHHHH--S-HHHHHHHHHHHHHTS-HHHHHHHHHHTHHHHHT----SS----HHHHHHHHHHHHTTEEEEEEE--S-TT--S-EEEEEEEEEEEEETTEEEEEEEETTT-SEEEEEGGGEEEEEEEEE-----TTTS--HHHHHHH-BSB--S-EEEEEEEE-S-HHHHHHHSTT-EEEEE-TTS-EEEEEEEEHHHHHHHHHHTGGGEEEEE-HHHHHHHHHHHHHHHHTT--/-HHHHHHHHHHHHHHH--S-HHHHHHHHHHHHHTS-HHHHHHHHHHTHHHHHT----SS----HHHHHHHHHHHHTTEEEEEEE--S-TT--S-EEEEEEEEEEEEETTEEEEEEEETTT-SEEEEEGGGEEEEEEEEE-----TTTS--HHHHHHH-BSB--S-EEEEEEEE-S-HHHHHHHSTT-EEEEE-TTS-EEEEEEEEHHHHHHHHHHTGGGEEEEE-HHHHHHHHHHHHHHHHTT--

Solvent-accessible surface area (backbone atoms only — not comparable to full-atom values): 25801 Å² total; per-residue (Å²): 109,67,60,34,42,44,50,52,53,49,32,47,54,48,35,30,25,55,51,33,72,70,54,42,50,52,44,49,49,56,56,43,67,78,46,55,73,70,51,35,53,53,47,51,61,60,36,44,65,44,63,75,34,56,58,59,45,74,77,66,51,90,50,51,67,58,50,45,50,51,41,49,34,34,75,64,28,26,22,36,31,28,30,35,51,54,62,46,70,90,37,82,55,66,41,81,45,48,31,29,46,72,45,63,45,32,54,67,54,42,48,35,30,37,20,42,31,70,84,79,55,57,76,44,82,38,53,53,92,38,48,60,59,74,77,43,77,44,87,42,67,89,72,55,76,86,76,41,87,53,60,44,58,45,63,30,25,38,36,102,34,91,40,67,61,76,39,67,35,30,29,40,39,56,65,43,64,65,62,56,32,52,66,30,41,90,30,46,77,79,43,80,46,95,86,60,27,32,30,35,38,34,52,32,16,44,57,11,43,47,31,58,54,39,26,48,33,60,42,37,45,68,75,34,43,72,69,55,40,52,50,52,48,51,39,34,49,53,29,41,59,72,63,73,119,109,64,60,35,42,44,49,51,52,49,31,47,53,48,33,31,24,56,51,33,71,70,55,43,50,53,44,50,50,56,56,41,67,77,44,55,73,70,50,35,54,53,46,50,60,61,36,45,65,46,63,74,32,56,58,58,46,76,76,67,50,91,49,52,69,56,50,46,51,52,42,49,34,35,76,66,28,26,22,36,31,29,31,35,51,54,63,46,70,90,36,82,55,66,41,81,46,47,32,30,47,72,46,63,44,32,54,67,56,42,47,34,31,36,20,43,30,71,83,78,56,55,74,44,80,40,52,52,90,39,50,59,58,73,77,44,76,45,85,42,68,88,72,55,74,87,77,40,88,54,60,44,57,45,65,30,25,38,37,102,33,90,40,67,61,76,39,68,35,30,28,40,38,54,64,42,63,65,63,56,32,48,66,29,42,90,32,45,77,78,44,79,45,94,86,60,29,32,31,37,38,35,54,32,16,44,57,12,41,46,32,57,54,39,25,48,34,59,43,39,44,68,75,33,43,71,67,55,41,52,49,50,48,51,38,35,48,53,28,43,57,73,64,74,120

Foldseek 3Di:
DLLVVLLVVLLCLLQLLQADLVVNVVVNCVSLVPDDPVSSVVSCVVCVVSNVPRDHDPDHDHPPVLLVVLVVQQVQFKKWWWWFADPDPVRRGTDIFIWTWHDWDDDRRFIWTWTAGPPPGDTDIGTSVRTHDTPDMGHHDPDDPVRDDDVVCCQQAAAPDDAADWDKWKKKAQPDVVVVCNRHPPKDFPAADPVGITMIIGTYHLVRVLVVQVVRPPRMGTDDDPVSNVVNVVVVVVVVVVVPD/DLLVVLLVVLLCLLQLLQADPVVNVVVNVVSLVPDDPVSSVVSCVVCVVSNVPRDHDPDHDHPPVLLVVLVVQQVQFKKWWWWFADPDPVRRGTDIFIWTWHDWDDDRRFIWTWTAGPVPGDTDIGTSVRTHDTPDMGHHDPDDPVRDDDVVCCQQAAAPDDAADWDKWKKKAQPDVVVVCNRHPPKDFPAADPVGITMIIGTYHLVRVLVVQVVRPPRMQTDDDPVSNVVNVVVVVVVVVVVPD

Radius of gyration: 22.79 Å; Cα contacts (8 Å, |Δi|>4): 971; chains: 2; bounding box: 63×64×48 Å

InterPro domains:
  IPR026881 WYL domain [PF13280] (67-135)
  IPR051534 CBASS antivirus and pafABC operon-associated protein [PTHR34580] (20-243)
  IPR057727 WCX domain [PF25583] (185-240)

Nearest PDB structures (foldseek):
  8tp8-assembly2_C  TM=7.057E-01  e=5.781E-12  Caulobacter vibrioides NA1000
  8tp8-assembly1_A  TM=7.106E-01  e=1.632E-11  Caulobacter vibrioides NA1000
  8tpk-assembly1_A  TM=6.846E-01  e=6.873E-12  Caulobacter vibrioides NA1000
  7u02-assembly1_M  TM=7.171E-01  e=2.596E-10  Caulobacter vibrioides CB15
  6sj9-assembly2_B  TM=3.566E-01  e=9.229E-10  Paenarthrobacter aurescens